Protein AF-0000000077099674 (afdb_homodimer)

Foldseek 3Di:
DVLLVVLVVLQVLLQVLQVVQLAHEDEAAALQRVLVVVVVVDDFAFEEEEDDAQQCVVSPNVVCAVPVNRYNYLYLVPDDDDVSNVVSLLSNLQGQEYEYAAQAAESSGKGKHFFQVCSRVVSVQHRHQAYEHEYEPVRYDHDVVVNVQSNQQVAQLVVLVVVVAPDPCVVVRGHPVDDDPSHGGDDIDIRRHDPHRHRYYYYYYHDDTHD/DVLLVVLVVLQVLLQVLQVVQLAHEDEAAALQRVLVVVVVVDDFAFEEEEDDAQQCVVSPNVVCAVPVNRYNYLYLVPDDDDVSNVVSLLSNLQGQEYEYAAQAAESSGKGKHFFQVCSRVVSVQHRHQAYEHEYEPVRYDHDVVVNVQSNQQVAQLVVLVVVVAPDPCVVVRGHPVDDDPSHGGDDIDIRRHHPHRHRYYYYYYHDDTHD

Solvent-accessible surface area (backbone atoms only — not comparable to full-atom values): 20691 Å² total; per-residue (Å²): 110,70,63,58,52,49,46,51,52,52,46,52,51,20,35,58,37,17,48,62,17,25,33,36,57,50,80,24,71,38,51,67,52,42,33,55,54,55,53,71,75,52,63,79,66,35,37,36,21,59,42,92,34,59,32,33,48,71,43,42,44,53,57,51,45,65,68,62,72,50,38,44,61,48,60,66,84,70,42,86,47,71,70,46,38,46,52,47,47,36,50,38,29,65,12,51,32,30,37,29,52,56,38,12,33,24,51,66,40,34,36,30,37,67,24,34,71,12,60,53,58,14,42,69,38,27,57,27,61,23,35,43,28,37,34,22,55,77,34,59,31,78,37,68,70,54,22,54,51,39,31,52,36,63,24,43,28,59,48,34,47,74,69,67,38,87,34,60,18,49,72,70,72,41,66,61,82,68,54,54,90,62,51,52,70,13,31,37,36,37,37,56,33,44,78,52,71,55,26,42,33,38,39,37,24,61,41,81,41,66,80,112,72,62,60,52,49,45,49,54,52,46,52,53,21,34,58,36,18,48,63,19,25,33,36,57,49,80,25,70,37,51,67,52,42,33,55,54,55,52,72,75,52,62,78,65,35,37,36,22,60,42,95,35,57,32,34,46,71,41,42,44,52,55,52,45,65,69,62,73,48,37,43,60,48,59,68,84,73,41,84,48,69,69,47,39,46,52,46,46,34,48,37,30,64,11,52,32,30,37,30,52,57,37,12,32,24,50,66,41,35,37,30,38,67,25,35,70,14,60,55,57,14,44,70,38,27,59,27,61,23,35,42,29,37,32,23,55,76,34,58,31,80,37,68,70,54,22,53,51,38,32,53,36,64,23,42,28,58,49,32,48,75,71,67,37,88,33,62,17,48,73,71,72,44,67,62,83,69,52,53,91,63,50,51,70,13,32,36,36,37,38,56,33,45,80,52,70,55,26,42,32,36,38,36,23,60,41,81,41,65,80

Secondary structure (DSSP, 8-state):
-HHHHHHHHHHHHHHHHHHTTT-EEEEESSHHHHHHHHHHTS-TT-EEEE---HHHHHTTHHHHHHHSSSSEEE-GGG--SHHHHHHHHHHHHT-SEEEE--SEEETT--EEEEESSSHHHHHHHSSSSEEEEEEEGGGEESSHHHHHHHIIIIIHHHHHHHTT---HHHHHSS-----STT----EEEEE---SSTTSEEEEEESS----/-HHHHHHHHHHHHHHHHHHTTT-EEEEESSHHHHHHHHHHTS-TT-EEEE---HHHHHTTHHHHHHHSSSSEEE-GGG--SHHHHHHHHHHHHT-SEEEE--SEEETT--EEEEESSSHHHHHHHSSSSEEEEEEEGGGEESSHHHHHHHIIIIIHHHHHHHTT---HHHHHSS-----STT----EEEEE---SSTTSEEEEEESS----

Organism: Anaerostipes caccae (strain DSM 14662 / CCUG 47493 / JCM 13470 / NCIMB 13811 / L1-92) (NCBI:txid411490)

InterPro domains:
  IPR003741 LUD domain [PF02589] (14-205)
  IPR009501 Uncharacterised conserved protein UCP020269 [PIRSF020269] (4-211)

Nearest PDB structures (foldseek):
  7f67-assembly1_C  TM=6.786E-01  e=6.060E-04  Homo sapiens
  7f67-assembly1_D  TM=6.691E-01  e=1.055E-03  Homo sapiens
  7l7g-assembly1_G  TM=6.346E-01  e=5.569E-03  Homo sapiens
  6o9z-assembly1_H  TM=5.605E-01  e=2.078E-03  Homo sapiens
  6jly-assembly1_B  TM=5.211E-01  e=2.500E-03  Schizosaccharomyces pombe 972h-

Structure (mmCIF, N/CA/C/O backbone):
data_AF-0000000077099674-model_v1
#
loop_
_entity.id
_entity.type
_entity.pdbx_description
1 polymer 'LUD domain-containing protein'
#
loop_
_atom_site.group_PDB
_atom_site.id
_atom_site.type_symbol
_atom_site.label_atom_id
_atom_site.label_alt_id
_atom_site.label_comp_id
_atom_site.label_asym_id
_atom_site.label_entity_id
_atom_site.label_seq_id
_atom_site.pdbx_PDB_ins_code
_atom_site.Cartn_x
_atom_site.Cartn_y
_atom_site.Cartn_z
_atom_site.occupancy
_atom_site.B_iso_or_equiv
_atom_site.auth_seq_id
_atom_site.auth_comp_id
_atom_site.auth_asym_id
_atom_site.auth_atom_id
_atom_site.pdbx_PDB_model_num
ATOM 1 N N . MET A 1 1 ? 2.629 -38.156 -1.303 1 70.75 1 MET A N 1
ATOM 2 C CA . MET A 1 1 ? 1.235 -38.562 -1.424 1 70.75 1 MET A CA 1
ATOM 3 C C . MET A 1 1 ? 0.354 -37.812 -0.429 1 70.75 1 MET A C 1
ATOM 5 O O . MET A 1 1 ? -0.559 -37.094 -0.826 1 70.75 1 MET A O 1
ATOM 9 N N . SER A 1 2 ? 0.503 -37.906 0.86 1 80.12 2 SER A N 1
ATOM 10 C CA . SER A 1 2 ? -0.339 -37.344 1.913 1 80.12 2 SER A CA 1
ATOM 11 C C . SER A 1 2 ? -0.242 -35.844 1.948 1 80.12 2 SER A C 1
ATOM 13 O O . SER A 1 2 ? -1.258 -35.156 2.049 1 80.12 2 SER A O 1
ATOM 15 N N . MET A 1 3 ? 0.921 -35.344 1.654 1 84.12 3 MET A N 1
ATOM 16 C CA . MET A 1 3 ? 1.107 -33.875 1.71 1 84.12 3 MET A CA 1
ATOM 17 C C . MET A 1 3 ? 0.485 -33.219 0.493 1 84.12 3 MET A C 1
ATOM 19 O O . MET A 1 3 ? -0.065 -32.125 0.601 1 84.12 3 MET A O 1
ATOM 23 N N . GLU A 1 4 ? 0.602 -33.875 -0.613 1 86.06 4 GLU A N 1
ATOM 24 C CA . GLU A 1 4 ? -0.004 -33.344 -1.83 1 86.06 4 GLU A CA 1
ATOM 25 C C . GLU A 1 4 ? -1.517 -33.219 -1.68 1 86.06 4 GLU A C 1
ATOM 27 O O . GLU A 1 4 ? -2.096 -32.188 -2.074 1 86.06 4 GLU A O 1
ATOM 32 N N . LYS A 1 5 ? -2.102 -34.25 -1.142 1 90.38 5 LYS A N 1
ATOM 33 C CA . LYS A 1 5 ? -3.545 -34.25 -0.915 1 90.38 5 LYS A CA 1
ATOM 34 C C . LYS A 1 5 ? -3.918 -33.156 0.112 1 90.38 5 LYS A C 1
ATOM 36 O O . LYS A 1 5 ? -4.934 -32.5 -0.035 1 90.38 5 LYS A O 1
ATOM 41 N N . ALA A 1 6 ? -3.148 -33.031 1.132 1 93.19 6 ALA A N 1
ATOM 42 C CA . ALA A 1 6 ? -3.379 -32.031 2.148 1 93.19 6 ALA A CA 1
ATOM 43 C C . ALA A 1 6 ? -3.312 -30.625 1.543 1 93.19 6 ALA A C 1
ATOM 45 O O . ALA A 1 6 ? -4.152 -29.766 1.841 1 93.19 6 ALA A O 1
ATOM 46 N N . ASN A 1 7 ? -2.342 -30.422 0.725 1 94.75 7 ASN A N 1
ATOM 47 C CA . ASN A 1 7 ? -2.219 -29.125 0.047 1 94.75 7 ASN A CA 1
ATOM 48 C C . ASN A 1 7 ? -3.436 -28.844 -0.825 1 94.75 7 ASN A C 1
ATOM 50 O O . ASN A 1 7 ? -3.934 -27.719 -0.844 1 94.75 7 ASN A O 1
ATOM 54 N N . GLN A 1 8 ? -3.857 -29.828 -1.48 1 95.81 8 GLN A N 1
ATOM 55 C CA . GLN A 1 8 ? -5.004 -29.656 -2.367 1 95.81 8 GLN A CA 1
ATOM 56 C C . GLN A 1 8 ? -6.25 -29.266 -1.583 1 95.81 8 GLN A C 1
ATOM 58 O O . GLN A 1 8 ? -7 -28.375 -2.002 1 95.81 8 GLN A O 1
ATOM 63 N N . VAL A 1 9 ? -6.484 -29.953 -0.488 1 96.88 9 VAL A N 1
ATOM 64 C CA . VAL A 1 9 ? -7.652 -29.672 0.342 1 96.88 9 VAL A CA 1
ATOM 65 C C . VAL A 1 9 ? -7.562 -28.266 0.923 1 96.88 9 VAL A C 1
ATOM 67 O O . VAL A 1 9 ? -8.531 -27.516 0.878 1 96.88 9 VAL A O 1
ATOM 70 N N . THR A 1 10 ? -6.402 -27.984 1.463 1 97.81 10 THR A N 1
ATOM 71 C CA . THR A 1 10 ? -6.18 -26.656 2.035 1 97.81 10 THR A CA 1
ATOM 72 C C . THR A 1 10 ? -6.336 -25.578 0.972 1 97.81 10 THR A C 1
ATOM 74 O O . THR A 1 10 ? -7.004 -24.562 1.202 1 97.81 10 THR A O 1
ATOM 77 N N . ALA A 1 11 ? -5.73 -25.812 -0.174 1 98.44 11 ALA A N 1
ATOM 78 C CA . ALA A 1 11 ? -5.82 -24.844 -1.269 1 98.44 11 ALA A CA 1
ATOM 79 C C . ALA A 1 11 ? -7.273 -24.625 -1.678 1 98.44 11 ALA A C 1
ATOM 81 O O . ALA A 1 11 ? -7.688 -23.484 -1.913 1 98.44 11 ALA A O 1
ATOM 82 N N . ALA A 1 12 ? -8.055 -25.625 -1.784 1 98.12 12 ALA A N 1
ATOM 83 C CA . ALA A 1 12 ? -9.453 -25.516 -2.168 1 98.12 12 ALA A CA 1
ATOM 84 C C . ALA A 1 12 ? -10.227 -24.656 -1.176 1 98.12 12 ALA A C 1
ATOM 86 O O . ALA A 1 12 ? -11.078 -23.859 -1.571 1 98.12 12 ALA A O 1
ATOM 87 N N . ALA A 1 13 ? -9.93 -24.891 0.077 1 98.12 13 ALA A N 1
ATOM 88 C CA . ALA A 1 13 ? -10.586 -24.094 1.113 1 98.12 13 ALA A CA 1
ATOM 89 C C . ALA A 1 13 ? -10.211 -22.609 0.987 1 98.12 13 ALA A C 1
ATOM 91 O O . ALA A 1 13 ? -11.07 -21.734 1.097 1 98.12 13 ALA A O 1
ATOM 92 N N . ILE A 1 14 ? -8.93 -22.344 0.753 1 98.69 14 ILE A N 1
ATOM 93 C CA . ILE A 1 14 ? -8.453 -20.969 0.613 1 98.69 14 ILE A CA 1
ATOM 94 C C . ILE A 1 14 ? -9.102 -20.328 -0.606 1 98.69 14 ILE A C 1
ATOM 96 O O . ILE A 1 14 ? -9.539 -19.172 -0.543 1 98.69 14 ILE A O 1
ATOM 100 N N . ILE A 1 15 ? -9.164 -21.016 -1.71 1 98.5 15 ILE A N 1
ATOM 101 C CA . ILE A 1 15 ? -9.711 -20.5 -2.963 1 98.5 15 ILE A CA 1
ATOM 102 C C . ILE A 1 15 ? -11.172 -20.125 -2.771 1 98.5 15 ILE A C 1
ATOM 104 O O . ILE A 1 15 ? -11.625 -19.094 -3.271 1 98.5 15 ILE A O 1
ATOM 108 N N . LYS A 1 16 ? -11.906 -20.922 -2.059 1 97.81 16 LYS A N 1
ATOM 109 C CA . LYS A 1 16 ? -13.297 -20.578 -1.74 1 97.81 16 LYS A CA 1
ATOM 110 C C . LYS A 1 16 ? -13.375 -19.266 -0.96 1 97.81 16 LYS A C 1
ATOM 112 O O . LYS A 1 16 ? -14.234 -18.422 -1.239 1 97.81 16 LYS A O 1
ATOM 117 N N . ASN A 1 17 ? -12.508 -19.125 -0.014 1 97.25 17 ASN A N 1
ATOM 118 C CA . ASN A 1 17 ? -12.484 -17.906 0.793 1 97.25 17 ASN A CA 1
ATOM 119 C C . ASN A 1 17 ? -12.039 -16.703 -0.026 1 97.25 17 ASN A C 1
ATOM 121 O O . ASN A 1 17 ? -12.469 -15.578 0.236 1 97.25 17 ASN A O 1
ATOM 125 N N . MET A 1 18 ? -11.148 -16.891 -1.064 1 97 18 MET A N 1
ATOM 126 C CA . MET A 1 18 ? -10.695 -15.836 -1.972 1 97 18 MET A CA 1
ATOM 127 C C . MET A 1 18 ? -11.867 -15.234 -2.736 1 97 18 MET A C 1
ATOM 129 O O . MET A 1 18 ? -11.898 -14.031 -2.99 1 97 18 MET A O 1
ATOM 133 N N . GLU A 1 19 ? -12.844 -16.016 -3 1 95.56 19 GLU A N 1
ATOM 134 C CA . GLU A 1 19 ? -13.969 -15.578 -3.811 1 95.56 19 GLU A CA 1
ATOM 135 C C . GLU A 1 19 ? -14.766 -14.484 -3.1 1 95.56 19 GLU A C 1
ATOM 137 O O . GLU A 1 19 ? -15.156 -13.492 -3.717 1 95.56 19 GLU A O 1
ATOM 142 N N . LYS A 1 20 ? -14.961 -14.633 -1.824 1 93.12 20 LYS A N 1
ATOM 143 C CA . LYS A 1 20 ? -15.711 -13.633 -1.076 1 93.12 20 LYS A CA 1
ATOM 144 C C . LYS A 1 20 ? -14.945 -12.312 -0.99 1 93.12 20 LYS A C 1
ATOM 146 O O . LYS A 1 20 ? -15.516 -11.281 -0.638 1 93.12 20 LYS A O 1
ATOM 151 N N . ARG A 1 21 ? -13.688 -12.336 -1.322 1 96.69 21 ARG A N 1
ATOM 152 C CA . ARG A 1 21 ? -12.805 -11.18 -1.233 1 96.69 21 ARG A CA 1
ATOM 153 C C . ARG A 1 21 ? -12.531 -10.586 -2.613 1 96.69 21 ARG A C 1
ATOM 155 O O . ARG A 1 21 ? -11.664 -9.719 -2.766 1 96.69 21 ARG A O 1
ATOM 162 N N . ASN A 1 22 ? -13.18 -11.117 -3.611 1 97.31 22 ASN A N 1
ATOM 163 C CA . ASN A 1 22 ? -13.086 -10.695 -5.004 1 97.31 22 ASN A CA 1
ATOM 164 C C . ASN A 1 22 ? -11.734 -11.047 -5.613 1 97.31 22 ASN A C 1
ATOM 166 O O . ASN A 1 22 ? -11.281 -10.398 -6.555 1 97.31 22 ASN A O 1
ATOM 170 N N . PHE A 1 23 ? -11 -12.023 -4.992 1 98.06 23 PHE A N 1
ATOM 171 C CA . PHE A 1 23 ? -9.805 -12.602 -5.594 1 98.06 23 PHE A CA 1
ATOM 172 C C . PHE A 1 23 ? -10.164 -13.805 -6.457 1 98.06 23 PHE A C 1
ATOM 174 O O . PHE A 1 23 ? -11.133 -14.516 -6.172 1 98.06 23 PHE A O 1
ATOM 181 N N . SER A 1 24 ? -9.398 -13.992 -7.504 1 98.19 24 SER A N 1
ATOM 182 C CA . SER A 1 24 ? -9.453 -15.234 -8.266 1 98.19 24 SER A CA 1
ATOM 183 C C . SER A 1 24 ? -8.312 -16.172 -7.879 1 98.19 24 SER A C 1
ATOM 185 O O . SER A 1 24 ? -7.164 -15.742 -7.773 1 98.19 24 SER A O 1
ATOM 187 N N . GLY A 1 25 ? -8.648 -17.391 -7.566 1 98.44 25 GLY A N 1
ATOM 188 C CA . GLY A 1 25 ? -7.629 -18.344 -7.133 1 98.44 25 GLY A CA 1
ATOM 189 C C . GLY A 1 25 ? -7.656 -19.641 -7.91 1 98.44 25 GLY A C 1
ATOM 190 O O . GLY A 1 25 ? -8.727 -20.109 -8.297 1 98.44 25 GLY A O 1
ATOM 191 N N . VAL A 1 26 ? -6.527 -20.219 -8.094 1 98.75 26 VAL A N 1
ATOM 192 C CA . VAL A 1 26 ? -6.383 -21.562 -8.656 1 98.75 26 VAL A CA 1
ATOM 193 C C . VAL A 1 26 ? -5.238 -22.281 -7.953 1 98.75 26 VAL A C 1
ATOM 195 O O . VAL A 1 26 ? -4.387 -21.656 -7.32 1 98.75 26 VAL A O 1
ATOM 198 N N . TYR A 1 27 ? -5.348 -23.625 -7.992 1 98.75 27 TYR A N 1
ATOM 199 C CA . TYR A 1 27 ? -4.273 -24.469 -7.457 1 98.75 27 TYR A CA 1
ATOM 200 C C . TYR A 1 27 ? -3.561 -25.219 -8.57 1 98.75 27 TYR A C 1
ATOM 202 O O . TYR A 1 27 ? -4.203 -25.781 -9.453 1 98.75 27 TYR A O 1
ATOM 210 N N . CYS A 1 28 ? -2.211 -25.078 -8.594 1 98.75 28 CYS A N 1
ATOM 211 C CA . CYS A 1 28 ? -1.346 -25.875 -9.453 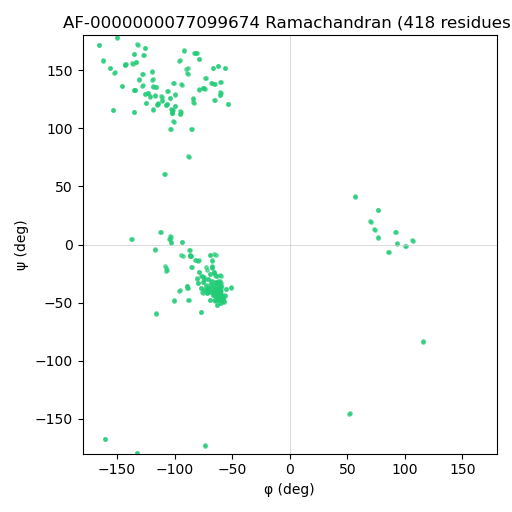1 98.75 28 CYS A CA 1
ATOM 212 C C . CYS A 1 28 ? -0.418 -26.75 -8.625 1 98.75 28 CYS A C 1
ATOM 214 O O . CYS A 1 28 ? 0.262 -26.266 -7.723 1 98.75 28 CYS A O 1
ATOM 216 N N . ALA A 1 29 ? -0.29 -27.969 -9 1 97.94 29 ALA A N 1
ATOM 217 C CA . ALA A 1 29 ? 0.506 -28.891 -8.203 1 97.94 29 ALA A CA 1
ATOM 218 C C . ALA A 1 29 ? 1.999 -28.641 -8.391 1 97.94 29 ALA A C 1
ATOM 220 O O . ALA A 1 29 ? 2.791 -28.844 -7.469 1 97.94 29 ALA A O 1
ATOM 221 N N . THR A 1 30 ? 2.42 -28.188 -9.617 1 98 30 THR A N 1
ATOM 222 C CA . THR A 1 30 ? 3.838 -28.047 -9.922 1 98 30 THR A CA 1
ATOM 223 C C . THR A 1 30 ? 4.141 -26.641 -10.43 1 98 30 THR A C 1
ATOM 225 O O . THR A 1 30 ? 3.24 -25.922 -10.867 1 98 30 THR A O 1
ATOM 228 N N . LYS A 1 31 ? 5.434 -26.328 -10.391 1 98.19 31 LYS A N 1
ATOM 229 C CA . LYS A 1 31 ? 5.879 -25.031 -10.898 1 98.19 31 LYS A CA 1
ATOM 230 C C . LYS A 1 31 ? 5.598 -24.891 -12.391 1 98.19 31 LYS A C 1
ATOM 232 O O . LYS A 1 31 ? 5.301 -23.797 -12.875 1 98.19 31 LYS A O 1
ATOM 237 N N . GLU A 1 32 ? 5.715 -26 -13.156 1 98.62 32 GLU A N 1
ATOM 238 C CA . GLU A 1 32 ? 5.453 -25.984 -14.586 1 98.62 32 GLU A CA 1
ATOM 239 C C . GLU A 1 32 ? 3.99 -25.641 -14.875 1 98.62 32 GLU A C 1
ATOM 241 O O . GLU A 1 32 ? 3.693 -24.844 -15.766 1 98.62 32 GLU A O 1
ATOM 246 N N . GLU A 1 33 ? 3.113 -26.266 -14.102 1 98.75 33 GLU A N 1
ATOM 247 C CA . GLU A 1 33 ? 1.692 -25.953 -14.242 1 98.75 33 GLU A CA 1
ATOM 248 C C . GLU A 1 33 ? 1.405 -24.5 -13.906 1 98.75 33 GLU A C 1
ATOM 250 O O . GLU A 1 33 ? 0.601 -23.844 -14.578 1 98.75 33 GLU A O 1
ATOM 255 N N . ALA A 1 34 ? 2.039 -24.016 -12.875 1 98.88 34 ALA A N 1
ATOM 256 C CA . ALA A 1 34 ? 1.859 -22.641 -12.445 1 98.88 34 ALA A CA 1
ATOM 257 C C . ALA A 1 34 ? 2.316 -21.656 -13.531 1 98.88 34 ALA A C 1
ATOM 259 O O . ALA A 1 34 ? 1.646 -20.656 -13.797 1 98.88 34 ALA A O 1
ATOM 260 N N . LEU A 1 35 ? 3.494 -21.953 -14.133 1 98.88 35 LEU A N 1
ATOM 261 C CA . LEU A 1 35 ? 4.004 -21.109 -15.211 1 98.88 35 LEU A CA 1
ATOM 262 C C . LEU A 1 35 ? 3.006 -21.047 -16.359 1 98.88 35 LEU A C 1
ATOM 264 O O . LEU A 1 35 ? 2.686 -19.953 -16.859 1 98.88 35 LEU A O 1
ATOM 268 N N . GLN A 1 36 ? 2.498 -22.188 -16.781 1 98.81 36 GLN A N 1
ATOM 269 C CA . GLN A 1 36 ? 1.54 -22.25 -17.891 1 98.81 36 GLN A CA 1
ATOM 270 C C . GLN A 1 36 ? 0.266 -21.469 -17.547 1 98.81 36 GLN A C 1
ATOM 272 O O . GLN A 1 36 ? -0.266 -20.734 -18.375 1 98.81 36 GLN A O 1
ATOM 277 N N . LYS A 1 37 ? -0.231 -21.688 -16.344 1 98.88 37 LYS A N 1
ATOM 278 C CA . LYS A 1 37 ? -1.444 -21 -15.914 1 98.88 37 LYS A CA 1
ATOM 279 C C . LYS A 1 37 ? -1.241 -19.484 -15.906 1 98.88 37 LYS A C 1
ATOM 281 O O . LYS A 1 37 ? -2.086 -18.734 -16.406 1 98.88 37 LYS A O 1
ATOM 286 N N . ALA A 1 38 ? -0.14 -19.031 -15.328 1 98.88 38 ALA A N 1
ATOM 287 C CA . ALA A 1 38 ? 0.158 -17.594 -15.289 1 98.88 38 ALA A CA 1
ATOM 288 C C . ALA A 1 38 ? 0.188 -17 -16.688 1 98.88 38 ALA A C 1
ATOM 290 O O . ALA A 1 38 ? -0.422 -15.961 -16.938 1 98.88 38 ALA A O 1
ATOM 291 N N . LEU A 1 39 ? 0.903 -17.641 -17.578 1 98.81 39 LEU A N 1
ATOM 292 C CA . LEU A 1 39 ? 1.028 -17.141 -18.953 1 98.81 39 LEU A CA 1
ATOM 293 C C . LEU A 1 39 ? -0.331 -17.109 -19.641 1 98.81 39 LEU A C 1
ATOM 295 O O . LEU A 1 39 ? -0.584 -16.234 -20.469 1 98.81 39 LEU A O 1
ATOM 299 N N . SER A 1 40 ? -1.213 -18.031 -19.281 1 98.81 40 SER A N 1
ATOM 300 C CA . SER A 1 40 ? -2.543 -18.062 -19.891 1 98.81 40 SER A CA 1
ATOM 301 C C . SER A 1 40 ? -3.35 -16.812 -19.516 1 98.81 40 SER A C 1
ATOM 303 O O . SER A 1 40 ? -4.324 -16.484 -20.188 1 98.81 40 SER A O 1
ATOM 305 N N . TYR A 1 41 ? -3.041 -16.141 -18.391 1 98.75 41 TYR A N 1
ATOM 306 C CA . TYR A 1 41 ? -3.748 -14.945 -17.938 1 98.75 41 TYR A CA 1
ATOM 307 C C . TYR A 1 41 ? -3.238 -13.695 -18.656 1 98.75 41 TYR A C 1
ATOM 309 O O . TYR A 1 41 ? -3.832 -12.625 -18.531 1 98.75 41 TYR A O 1
ATOM 317 N N . ILE A 1 42 ? -2.111 -13.805 -19.344 1 98.81 42 ILE A N 1
ATOM 318 C CA . ILE A 1 42 ? -1.444 -12.633 -19.891 1 98.81 42 ILE A CA 1
ATOM 319 C C . ILE A 1 42 ? -1.645 -12.586 -21.406 1 98.81 42 ILE A C 1
ATOM 321 O O . ILE A 1 42 ? -1.192 -13.477 -22.125 1 98.81 42 ILE A O 1
ATOM 325 N N . GLU A 1 43 ? -2.223 -11.547 -21.844 1 98.44 43 GLU A N 1
ATOM 326 C CA . GLU A 1 43 ? -2.465 -11.383 -23.281 1 98.44 43 GLU A CA 1
ATOM 327 C C . GLU A 1 43 ? -1.174 -11.047 -24.016 1 98.44 43 GLU A C 1
ATOM 329 O O . GLU A 1 43 ? -0.407 -10.188 -23.594 1 98.44 43 GLU A O 1
ATOM 334 N N . LYS A 1 44 ? -0.96 -11.719 -25.125 1 97.94 44 LYS A N 1
ATOM 335 C CA . LYS A 1 44 ? 0.206 -11.398 -25.953 1 97.94 44 LYS A CA 1
ATOM 336 C C . LYS A 1 44 ? 0.155 -9.953 -26.438 1 97.94 44 LYS A C 1
ATOM 338 O O . LYS A 1 44 ? -0.917 -9.438 -26.766 1 97.94 44 LYS A O 1
ATOM 343 N N . GLY A 1 45 ? 1.295 -9.281 -26.438 1 98.12 45 GLY A N 1
ATOM 344 C CA . GLY A 1 45 ? 1.402 -7.906 -26.891 1 98.12 45 GLY A CA 1
ATOM 345 C C . GLY A 1 45 ? 1.095 -6.895 -25.797 1 98.12 45 GLY A C 1
ATOM 346 O O . GLY A 1 45 ? 1.304 -5.695 -25.969 1 98.12 45 GLY A O 1
ATOM 347 N N . SER A 1 46 ? 0.649 -7.414 -24.672 1 98.56 46 SER A N 1
ATOM 348 C CA . SER A 1 46 ? 0.252 -6.516 -23.594 1 98.56 46 SER A CA 1
ATOM 349 C C . SER A 1 46 ? 1.464 -6.023 -22.812 1 98.56 46 SER A C 1
ATOM 351 O O . SER A 1 46 ? 2.568 -6.543 -22.969 1 98.56 46 SER A O 1
ATOM 353 N N . VAL A 1 47 ? 1.236 -4.988 -22.047 1 98.75 47 VAL A N 1
ATOM 354 C CA . VAL A 1 47 ? 2.266 -4.414 -21.188 1 98.75 47 VAL A CA 1
ATOM 355 C C . VAL A 1 47 ? 2.33 -5.188 -19.875 1 98.75 47 VAL A C 1
ATOM 357 O O . VAL A 1 47 ? 1.32 -5.332 -19.188 1 98.75 47 VAL A O 1
ATOM 360 N N . VAL A 1 48 ? 3.533 -5.742 -19.562 1 98.88 48 VAL A N 1
ATOM 361 C CA . VAL A 1 48 ? 3.715 -6.551 -18.359 1 98.88 48 VAL A CA 1
ATOM 362 C C . VAL A 1 48 ? 4.871 -6 -17.531 1 98.88 48 VAL A C 1
ATOM 364 O O . VAL A 1 48 ? 5.93 -5.668 -18.078 1 98.88 48 VAL A O 1
ATOM 367 N N . SER A 1 49 ? 4.703 -5.77 -16.281 1 98.81 49 SER A N 1
ATOM 368 C CA . SER A 1 49 ? 5.734 -5.414 -15.312 1 98.81 49 SER A CA 1
ATOM 369 C C . SER A 1 49 ? 5.719 -6.367 -14.125 1 98.81 49 SER A C 1
ATOM 371 O O . SER A 1 49 ? 4.844 -7.23 -14.023 1 98.81 49 SER A O 1
ATOM 373 N N . TRP A 1 50 ? 6.711 -6.316 -13.297 1 98.56 50 TRP A N 1
ATOM 374 C CA . TRP A 1 50 ? 6.785 -7.223 -12.156 1 98.56 50 TRP A CA 1
ATOM 375 C C . TRP A 1 50 ? 7.578 -6.594 -11.016 1 98.56 50 TRP A C 1
ATOM 377 O O . TRP A 1 50 ? 8.406 -5.703 -11.234 1 98.56 50 TRP A O 1
ATOM 387 N N . GLY A 1 51 ? 7.172 -6.957 -9.828 1 96.31 51 GLY A N 1
ATOM 388 C CA . GLY A 1 51 ? 7.98 -6.648 -8.656 1 96.31 51 GLY A CA 1
ATOM 389 C C . GLY A 1 51 ? 8.953 -7.758 -8.297 1 96.31 51 GLY A C 1
ATOM 390 O O . GLY A 1 51 ? 8.93 -8.828 -8.898 1 96.31 51 GLY A O 1
ATOM 391 N N . GLY A 1 52 ? 9.922 -7.445 -7.387 1 92 52 GLY A N 1
ATOM 392 C CA . GLY A 1 52 ? 10.805 -8.5 -6.914 1 92 52 GLY A CA 1
ATOM 393 C C . GLY A 1 52 ? 10.062 -9.703 -6.363 1 92 52 GLY A C 1
ATOM 394 O O . GLY A 1 52 ? 9.289 -9.578 -5.414 1 92 52 GLY A O 1
ATOM 395 N N . SER A 1 53 ? 10.289 -10.852 -6.953 1 94.62 53 SER A N 1
ATOM 396 C CA . SER A 1 53 ? 9.617 -12.086 -6.547 1 94.62 53 SER A CA 1
ATOM 397 C C . SER A 1 53 ? 10.469 -13.305 -6.879 1 94.62 53 SER A C 1
ATOM 399 O O . SER A 1 53 ? 10.633 -13.656 -8.047 1 94.62 53 SER A O 1
ATOM 401 N N . MET A 1 54 ? 10.836 -13.93 -5.816 1 96.06 54 MET A N 1
ATOM 402 C CA . MET A 1 54 ? 11.578 -15.172 -5.988 1 96.06 54 MET A CA 1
ATOM 403 C C . MET A 1 54 ? 10.672 -16.281 -6.523 1 96.06 54 MET A C 1
ATOM 405 O O . MET A 1 54 ? 11.094 -17.078 -7.359 1 96.06 54 MET A O 1
ATOM 409 N N . SER A 1 55 ? 9.445 -16.359 -6.078 1 98.19 55 SER A N 1
ATOM 410 C CA . SER A 1 55 ? 8.5 -17.375 -6.535 1 98.19 55 SER A CA 1
ATOM 411 C C . SER A 1 55 ? 8.266 -17.266 -8.039 1 98.19 55 SER A C 1
ATOM 413 O O . SER A 1 55 ? 8.344 -18.281 -8.75 1 98.19 55 SER A O 1
ATOM 415 N N . ALA A 1 56 ? 7.961 -16.047 -8.539 1 98.38 56 ALA A N 1
ATOM 416 C CA . ALA A 1 56 ? 7.719 -15.836 -9.961 1 98.38 56 ALA A CA 1
ATOM 417 C C . ALA A 1 56 ? 8.961 -16.156 -10.789 1 98.38 56 ALA A C 1
ATOM 419 O O . ALA A 1 56 ? 8.859 -16.703 -11.891 1 98.38 56 ALA A O 1
ATOM 420 N N . ALA A 1 57 ? 10.125 -15.758 -10.219 1 97.88 57 ALA A N 1
ATOM 421 C CA . ALA A 1 57 ? 11.375 -16.078 -10.898 1 97.88 57 ALA A CA 1
ATOM 422 C C . ALA A 1 57 ? 11.602 -17.578 -10.961 1 97.88 57 ALA A C 1
ATOM 424 O O . ALA A 1 57 ? 12.008 -18.109 -12 1 97.88 57 ALA A O 1
ATOM 425 N N . GLU A 1 58 ? 11.352 -18.25 -9.891 1 98.38 58 GLU A N 1
ATOM 426 C CA . GLU A 1 58 ? 11.641 -19.672 -9.758 1 98.38 58 GLU A CA 1
ATOM 427 C C . GLU A 1 58 ? 10.805 -20.5 -10.727 1 98.38 58 GLU A C 1
ATOM 429 O O . GLU A 1 58 ? 11.266 -21.531 -11.219 1 98.38 58 GLU A O 1
ATOM 434 N N . ILE A 1 59 ? 9.648 -20.094 -11.016 1 98.69 59 ILE A N 1
ATOM 435 C CA . ILE A 1 59 ? 8.836 -20.891 -11.922 1 98.69 59 ILE A CA 1
ATOM 436 C C . ILE A 1 59 ? 9.133 -20.5 -13.367 1 98.69 59 ILE A C 1
ATOM 438 O O . ILE A 1 59 ? 8.578 -21.094 -14.305 1 98.69 59 ILE A O 1
ATOM 442 N N . GLY A 1 60 ? 9.977 -19.453 -13.562 1 98.56 60 GLY A N 1
ATOM 443 C CA . GLY A 1 60 ? 10.398 -19.047 -14.898 1 98.56 60 GLY A CA 1
ATOM 444 C C . GLY A 1 60 ? 9.5 -18 -15.523 1 98.56 60 GLY A C 1
ATOM 445 O O . GLY A 1 60 ? 9.617 -17.703 -16.719 1 98.56 60 GLY A O 1
ATOM 446 N N . LEU A 1 61 ? 8.609 -17.422 -14.773 1 98.75 61 LEU A N 1
ATOM 447 C CA . LEU A 1 61 ? 7.609 -16.516 -15.328 1 98.75 61 LEU A CA 1
ATOM 448 C C . LEU A 1 61 ? 8.25 -15.188 -15.742 1 98.75 61 LEU A C 1
ATOM 450 O O . LEU A 1 61 ? 7.938 -14.656 -16.812 1 98.75 61 LEU A O 1
ATOM 454 N N . ILE A 1 62 ? 9.156 -14.672 -14.922 1 98.31 62 ILE A N 1
ATOM 455 C CA . ILE A 1 62 ? 9.805 -13.398 -15.227 1 98.31 62 ILE A CA 1
ATOM 456 C C . ILE A 1 62 ? 10.625 -13.531 -16.516 1 98.31 62 ILE A C 1
ATOM 458 O O . ILE A 1 62 ? 10.539 -12.672 -17.391 1 98.31 62 ILE A O 1
ATOM 462 N N . ASP A 1 63 ? 11.344 -14.578 -16.625 1 97.94 63 ASP A N 1
ATOM 463 C CA . ASP A 1 63 ? 12.148 -14.828 -17.812 1 97.94 63 ASP A CA 1
ATOM 464 C C . ASP A 1 63 ? 11.266 -14.953 -19.047 1 97.94 63 ASP A C 1
ATOM 466 O O . ASP A 1 63 ? 11.602 -14.422 -20.109 1 97.94 63 ASP A O 1
ATOM 470 N N . ALA A 1 64 ? 10.188 -15.648 -18.906 1 98.12 64 ALA A N 1
ATOM 471 C CA . ALA A 1 64 ? 9.273 -15.852 -20.031 1 98.12 64 ALA A CA 1
ATOM 472 C C . ALA A 1 64 ? 8.727 -14.516 -20.531 1 98.12 64 ALA A C 1
ATOM 474 O O . ALA A 1 64 ? 8.594 -14.312 -21.75 1 98.12 64 ALA A O 1
ATOM 475 N N . VAL A 1 65 ? 8.414 -13.594 -19.625 1 97.88 65 VAL A N 1
ATOM 476 C CA . VAL A 1 65 ? 7.832 -12.305 -20 1 97.88 65 VAL A CA 1
ATOM 477 C C . VAL A 1 65 ? 8.914 -11.391 -20.578 1 97.88 65 VAL A C 1
ATOM 479 O O . VAL A 1 65 ? 8.68 -10.711 -21.578 1 97.88 65 VAL A O 1
ATOM 482 N N . LYS A 1 66 ? 10.023 -11.461 -19.953 1 96.06 66 LYS A N 1
ATOM 483 C CA . LYS A 1 66 ? 11.109 -10.555 -20.312 1 96.06 66 LYS A CA 1
ATOM 484 C C . LYS A 1 66 ? 11.742 -10.938 -21.641 1 96.06 66 LYS A C 1
ATOM 486 O O . LYS A 1 66 ? 12.094 -10.07 -22.438 1 96.06 66 LYS A O 1
ATOM 491 N N . ASN A 1 67 ? 11.844 -12.242 -21.969 1 95.94 67 ASN A N 1
ATOM 492 C CA . ASN A 1 67 ? 12.758 -12.672 -23.016 1 95.94 67 ASN A CA 1
ATOM 493 C C . ASN A 1 67 ? 12 -13.305 -24.188 1 95.94 67 ASN A C 1
ATOM 495 O O . ASN A 1 67 ? 12.586 -13.594 -25.234 1 95.94 67 ASN A O 1
ATOM 499 N N . SER A 1 68 ? 10.711 -13.469 -24.109 1 94.5 68 SER A N 1
ATOM 500 C CA . SER A 1 68 ? 9.977 -14.164 -25.156 1 94.5 68 SER A CA 1
ATOM 501 C C . SER A 1 68 ? 9.734 -13.25 -26.359 1 94.5 68 SER A C 1
ATOM 503 O O . SER A 1 68 ? 9.461 -13.727 -27.469 1 94.5 68 SER A O 1
ATOM 505 N N . GLY A 1 69 ? 9.742 -11.93 -26.156 1 95.81 69 GLY A N 1
ATOM 506 C CA . GLY A 1 69 ? 9.391 -10.984 -27.203 1 95.81 69 GLY A CA 1
ATOM 507 C C . GLY A 1 69 ? 7.895 -10.891 -27.438 1 95.81 69 GLY A C 1
ATOM 508 O O . GLY A 1 69 ? 7.453 -10.195 -28.359 1 95.81 69 GLY A O 1
ATOM 509 N N . GLN A 1 70 ? 7.172 -11.547 -26.641 1 97.69 70 GLN A N 1
ATOM 510 C CA . GLN A 1 70 ? 5.73 -11.641 -26.844 1 97.69 70 GLN A CA 1
ATOM 511 C C . GLN A 1 70 ? 4.992 -10.547 -26.078 1 97.69 70 GLN A C 1
ATOM 513 O O . GLN A 1 70 ? 3.793 -10.344 -26.281 1 97.69 70 GLN A O 1
ATOM 518 N N . TYR A 1 71 ? 5.695 -9.836 -25.219 1 98.5 71 TYR A N 1
ATOM 519 C CA . TYR A 1 71 ? 5.098 -8.828 -24.359 1 98.5 71 TYR A CA 1
ATOM 520 C C . TYR A 1 71 ? 5.91 -7.543 -24.375 1 98.5 71 TYR A C 1
ATOM 522 O O . TYR A 1 71 ? 7.074 -7.539 -24.781 1 98.5 71 TYR A O 1
ATOM 530 N N . GLU A 1 72 ? 5.297 -6.457 -24.047 1 98.25 72 GLU A N 1
ATOM 531 C CA . GLU A 1 72 ? 6.016 -5.23 -23.719 1 98.25 72 GLU A CA 1
ATOM 532 C C . GLU A 1 72 ? 6.422 -5.211 -22.25 1 98.25 72 GLU A C 1
ATOM 534 O O . GLU A 1 72 ? 5.613 -4.871 -21.375 1 98.25 72 GLU A O 1
ATOM 539 N N . ALA A 1 73 ? 7.641 -5.543 -22.047 1 98.19 73 ALA A N 1
ATOM 540 C CA . ALA A 1 73 ? 8.148 -5.691 -20.688 1 98.19 73 ALA A CA 1
ATOM 541 C C . ALA A 1 73 ? 8.578 -4.348 -20.109 1 98.19 73 ALA A C 1
ATOM 543 O O . ALA A 1 73 ? 9.359 -3.621 -20.719 1 98.19 73 ALA A O 1
ATOM 544 N N . VAL A 1 74 ? 8.062 -3.982 -18.984 1 98.25 74 VAL A N 1
ATOM 545 C CA . VAL A 1 74 ? 8.492 -2.822 -18.203 1 98.25 74 VAL A CA 1
ATOM 546 C C . VAL A 1 74 ? 9.344 -3.275 -17.016 1 98.25 74 VAL A C 1
ATOM 548 O O . VAL A 1 74 ? 8.812 -3.707 -15.992 1 98.25 74 VAL A O 1
ATOM 551 N N . ASP A 1 75 ? 10.617 -3.148 -17.234 1 97.19 75 ASP A N 1
ATOM 552 C CA . ASP A 1 75 ? 11.609 -3.645 -16.281 1 97.19 75 ASP A CA 1
ATOM 553 C C . ASP A 1 75 ? 12.188 -2.504 -15.445 1 97.19 75 ASP A C 1
ATOM 555 O O . ASP A 1 75 ? 12.953 -1.682 -15.961 1 97.19 75 ASP A O 1
ATOM 559 N N . ARG A 1 76 ? 11.914 -2.512 -14.203 1 95.56 76 ARG A N 1
ATOM 560 C CA . ARG A 1 76 ? 12.359 -1.435 -13.32 1 95.56 76 ARG A CA 1
ATOM 561 C C . ARG A 1 76 ? 13.883 -1.374 -13.25 1 95.56 76 ARG A C 1
ATOM 563 O O . ARG A 1 76 ? 14.453 -0.32 -12.969 1 95.56 76 ARG A O 1
ATOM 570 N N . SER A 1 77 ? 14.508 -2.488 -13.461 1 94.19 77 SER A N 1
ATOM 571 C CA . SER A 1 77 ? 15.961 -2.555 -13.352 1 94.19 77 SER A CA 1
ATOM 572 C C . SER A 1 77 ? 16.641 -1.779 -14.477 1 94.19 77 SER A C 1
ATOM 574 O O . SER A 1 77 ? 17.844 -1.515 -14.422 1 94.19 77 SER A O 1
ATOM 576 N N . ALA A 1 78 ? 15.898 -1.338 -15.43 1 94.94 78 ALA A N 1
ATOM 577 C CA . ALA A 1 78 ? 16.438 -0.595 -16.562 1 94.94 78 ALA A CA 1
ATOM 578 C C . ALA A 1 78 ? 16.703 0.861 -16.203 1 94.94 78 ALA A C 1
ATOM 580 O O . ALA A 1 78 ? 17.375 1.586 -16.938 1 94.94 78 ALA A O 1
ATOM 581 N N . ALA A 1 79 ? 16.141 1.271 -15.055 1 96.69 79 ALA A N 1
ATOM 582 C CA . ALA A 1 79 ? 16.281 2.674 -14.672 1 96.69 79 ALA A CA 1
ATOM 583 C C . ALA A 1 79 ? 17.719 3.016 -14.328 1 96.69 79 ALA A C 1
ATOM 585 O O . ALA A 1 79 ? 18.391 2.25 -13.633 1 96.69 79 ALA A O 1
ATOM 586 N N . LYS A 1 80 ? 18.141 4.207 -14.781 1 96.94 80 LYS A N 1
ATOM 587 C CA . LYS A 1 80 ? 19.531 4.605 -14.562 1 96.94 80 LYS A CA 1
ATOM 588 C C . LYS A 1 80 ? 19.625 5.703 -13.5 1 96.94 80 LYS A C 1
ATOM 590 O O . LYS A 1 80 ? 20.719 5.992 -13 1 96.94 80 LYS A O 1
ATOM 595 N N . ASN A 1 81 ? 18.609 6.371 -13.242 1 96.12 81 ASN A N 1
ATOM 596 C CA . ASN A 1 81 ? 18.516 7.418 -12.227 1 96.12 81 ASN A CA 1
ATOM 597 C C . ASN A 1 81 ? 17.109 7.516 -11.648 1 96.12 81 ASN A C 1
ATOM 599 O O . ASN A 1 81 ? 16.203 6.801 -12.078 1 96.12 81 ASN A O 1
ATOM 603 N N . TYR A 1 82 ? 16.922 8.398 -10.719 1 95.5 82 TYR A N 1
ATOM 604 C CA . TYR A 1 82 ? 15.68 8.516 -9.969 1 95.5 82 TYR A CA 1
ATOM 605 C C . TYR A 1 82 ? 14.531 8.922 -10.883 1 95.5 82 TYR A C 1
ATOM 607 O O . TYR A 1 82 ? 13.422 8.383 -10.773 1 95.5 82 TYR A O 1
ATOM 615 N N . GLU A 1 83 ? 14.742 9.812 -11.695 1 97.06 83 GLU A N 1
ATOM 616 C CA . GLU A 1 83 ? 13.688 10.273 -12.586 1 97.06 83 GLU A CA 1
ATOM 617 C C . GLU A 1 83 ? 13.227 9.164 -13.523 1 97.06 83 GLU A C 1
ATOM 619 O O . GLU A 1 83 ? 12.031 9.008 -13.781 1 97.06 83 GLU A O 1
ATOM 624 N N . GLU A 1 84 ? 14.141 8.406 -14.055 1 97.81 84 GLU A N 1
ATOM 625 C CA . GLU A 1 84 ? 13.781 7.258 -14.883 1 97.81 84 GLU A CA 1
ATOM 626 C C . GLU A 1 84 ? 13.023 6.211 -14.07 1 97.81 84 GLU A C 1
ATOM 628 O O . GLU A 1 84 ? 12.094 5.578 -14.578 1 97.81 84 GLU A O 1
ATOM 633 N N . GLN A 1 85 ? 13.477 6.023 -12.859 1 97.44 85 GLN A N 1
ATOM 634 C CA . GLN A 1 85 ? 12.773 5.105 -11.969 1 97.44 85 GLN A CA 1
ATOM 635 C C . GLN A 1 85 ? 11.312 5.504 -11.805 1 97.44 85 GLN A C 1
ATOM 637 O O . GLN A 1 85 ? 10.422 4.652 -11.875 1 97.44 85 GLN A O 1
ATOM 642 N N . ARG A 1 86 ? 11.117 6.77 -11.633 1 97.81 86 ARG A N 1
ATOM 643 C CA . ARG A 1 86 ? 9.766 7.285 -11.477 1 97.81 86 ARG A CA 1
ATOM 644 C C . ARG A 1 86 ? 8.945 7.055 -12.742 1 97.81 86 ARG A C 1
ATOM 646 O O . ARG A 1 86 ? 7.793 6.617 -12.672 1 97.81 86 ARG A O 1
ATOM 653 N N . GLN A 1 87 ? 9.508 7.293 -13.836 1 98.25 87 GLN A N 1
ATOM 654 C CA . GLN A 1 87 ? 8.805 7.133 -15.109 1 98.25 87 GLN A CA 1
ATOM 655 C C . GLN A 1 87 ? 8.484 5.664 -15.375 1 98.25 87 GLN A C 1
ATOM 657 O O . GLN A 1 87 ? 7.402 5.34 -15.867 1 98.25 87 GLN A O 1
ATOM 662 N N . ILE A 1 88 ? 9.406 4.855 -15.117 1 98.5 88 ILE A N 1
ATOM 663 C CA . ILE A 1 88 ? 9.188 3.424 -15.312 1 98.5 88 ILE A CA 1
ATOM 664 C C . ILE A 1 88 ? 8.094 2.934 -14.367 1 98.5 88 ILE A C 1
ATOM 666 O O . ILE A 1 88 ? 7.266 2.104 -14.75 1 98.5 88 ILE A O 1
ATOM 670 N N . TYR A 1 89 ? 8.102 3.475 -13.164 1 98.62 89 TYR A N 1
ATOM 671 C CA . TYR A 1 89 ? 7.055 3.094 -12.234 1 98.62 89 TYR A CA 1
ATOM 672 C C . TYR A 1 89 ? 5.688 3.533 -12.742 1 98.62 89 TYR A C 1
ATOM 674 O O . TYR A 1 89 ? 4.707 2.789 -12.625 1 98.62 89 TYR A O 1
ATOM 682 N N . ALA A 1 90 ? 5.645 4.711 -13.258 1 98.75 90 ALA A N 1
ATOM 683 C CA . ALA A 1 90 ? 4.383 5.191 -13.82 1 98.75 90 ALA A CA 1
ATOM 684 C C . ALA A 1 90 ? 3.906 4.277 -14.953 1 98.75 90 ALA A C 1
ATOM 686 O O . ALA A 1 90 ? 2.705 4.043 -15.094 1 98.75 90 ALA A O 1
ATOM 687 N N . LYS A 1 91 ? 4.801 3.783 -15.68 1 98.56 91 LYS A N 1
ATOM 688 C CA . LYS A 1 91 ? 4.445 2.816 -16.719 1 98.56 91 LYS A CA 1
ATOM 689 C C . LYS A 1 91 ? 3.963 1.505 -16.094 1 98.56 91 LYS A C 1
ATOM 691 O O . LYS A 1 91 ? 3.027 0.884 -16.609 1 98.56 91 LYS A O 1
ATOM 696 N N . ALA A 1 92 ? 4.637 1.093 -15.047 1 98.75 92 ALA A N 1
ATOM 697 C CA . ALA A 1 92 ? 4.246 -0.138 -14.367 1 98.75 92 ALA A CA 1
ATOM 698 C C . ALA A 1 92 ? 2.826 -0.035 -13.82 1 98.75 92 ALA A C 1
ATOM 700 O O . ALA A 1 92 ? 2.057 -0.997 -13.883 1 98.75 92 ALA A O 1
ATOM 701 N N . VAL A 1 93 ? 2.469 1.126 -13.273 1 98.62 93 VAL A N 1
ATOM 702 C CA . VAL A 1 93 ? 1.138 1.318 -12.711 1 98.62 93 VAL A CA 1
ATOM 703 C C . VAL A 1 93 ? 0.088 1.242 -13.812 1 98.62 93 VAL A C 1
ATOM 705 O O . VAL A 1 93 ? -1.058 0.861 -13.562 1 98.62 93 VAL A O 1
ATOM 708 N N . LEU A 1 94 ? 0.459 1.52 -15 1 98.69 94 LEU A N 1
ATOM 709 C CA . LEU A 1 94 ? -0.453 1.492 -16.141 1 98.69 94 LEU A CA 1
ATOM 710 C C . LEU A 1 94 ? -0.406 0.14 -16.844 1 98.69 94 LEU A C 1
ATOM 712 O O . LEU A 1 94 ? -1.056 -0.052 -17.875 1 98.69 94 LEU A O 1
ATOM 716 N N . ALA A 1 95 ? 0.355 -0.801 -16.375 1 98.88 95 ALA A N 1
ATOM 717 C CA . ALA A 1 95 ? 0.53 -2.092 -17.031 1 98.88 95 ALA A CA 1
ATOM 718 C C . ALA A 1 95 ? -0.79 -2.855 -17.109 1 98.88 95 ALA A C 1
ATOM 720 O O . ALA A 1 95 ? -1.674 -2.66 -16.266 1 98.88 95 ALA A O 1
ATOM 721 N N . ASP A 1 96 ? -0.87 -3.701 -18.094 1 98.81 96 ASP A N 1
ATOM 722 C CA . ASP A 1 96 ? -1.994 -4.629 -18.172 1 98.81 96 ASP A CA 1
ATOM 723 C C . ASP A 1 96 ? -1.883 -5.719 -17.094 1 98.81 96 ASP A C 1
ATOM 725 O O . ASP A 1 96 ? -2.891 -6.137 -16.531 1 98.81 96 ASP A O 1
ATOM 729 N N . THR A 1 97 ? -0.661 -6.129 -16.906 1 98.94 97 THR A N 1
ATOM 730 C CA . THR A 1 97 ? -0.41 -7.168 -15.914 1 98.94 97 THR A CA 1
ATOM 731 C C . THR A 1 97 ? 0.802 -6.812 -15.055 1 98.94 97 THR A C 1
ATOM 733 O O . THR A 1 97 ? 1.837 -6.395 -15.578 1 98.94 97 THR A O 1
ATOM 736 N N . TYR A 1 98 ? 0.683 -6.941 -13.82 1 98.94 98 TYR A N 1
ATOM 737 C CA . TYR A 1 98 ? 1.782 -6.844 -12.867 1 98.94 98 TYR A CA 1
ATOM 738 C C . TYR A 1 98 ? 1.983 -8.164 -12.133 1 98.94 98 TYR A C 1
ATOM 740 O O . TYR A 1 98 ? 1.03 -8.734 -11.594 1 98.94 98 TYR A O 1
ATOM 748 N N . ILE A 1 99 ? 3.221 -8.672 -12.117 1 98.94 99 ILE A N 1
ATOM 749 C CA . ILE A 1 99 ? 3.531 -9.984 -11.555 1 98.94 99 ILE A CA 1
ATOM 750 C C . ILE A 1 99 ? 4.258 -9.805 -10.219 1 98.94 99 ILE A C 1
ATOM 752 O O . ILE A 1 99 ? 5.195 -9.008 -10.117 1 98.94 99 ILE A O 1
ATOM 756 N N . MET A 1 100 ? 3.793 -10.531 -9.266 1 98.69 100 MET A N 1
ATOM 757 C CA . MET A 1 100 ? 4.477 -10.555 -7.977 1 98.69 100 MET A CA 1
ATOM 758 C C . MET A 1 100 ? 4.082 -11.789 -7.172 1 98.69 100 MET A C 1
ATOM 760 O O . MET A 1 100 ? 3.654 -12.797 -7.742 1 98.69 100 MET A O 1
ATOM 764 N N . SER A 1 101 ? 4.398 -11.844 -5.91 1 98.56 101 SER A N 1
ATOM 765 C CA . SER A 1 101 ? 3.971 -12.844 -4.938 1 98.56 101 SER A CA 1
ATOM 766 C C . SER A 1 101 ? 3.479 -12.188 -3.652 1 98.56 101 SER A C 1
ATOM 768 O O . SER A 1 101 ? 3.211 -10.984 -3.623 1 98.56 101 SER A O 1
ATOM 770 N N . THR A 1 102 ? 3.088 -12.953 -2.695 1 98.69 102 THR A N 1
ATOM 771 C CA . THR A 1 102 ? 2.822 -12.484 -1.339 1 98.69 102 THR A CA 1
ATOM 772 C C . THR A 1 102 ? 3.732 -13.188 -0.338 1 98.69 102 THR A C 1
ATOM 774 O O . THR A 1 102 ? 4.16 -14.32 -0.572 1 98.69 102 THR A O 1
ATOM 777 N N . ASN A 1 103 ? 4.07 -12.5 0.692 1 98.38 103 ASN A N 1
ATOM 778 C CA . ASN A 1 103 ? 4.953 -13.078 1.699 1 98.38 103 ASN A CA 1
ATOM 779 C C . ASN A 1 103 ? 4.219 -14.102 2.562 1 98.38 103 ASN A C 1
ATOM 781 O O . ASN A 1 103 ? 4.832 -15.031 3.09 1 98.38 103 ASN A O 1
ATOM 785 N N . ALA A 1 104 ? 2.912 -13.898 2.689 1 98.75 104 ALA A N 1
ATOM 786 C CA . ALA A 1 104 ? 2.041 -14.836 3.389 1 98.75 104 ALA A CA 1
ATOM 787 C C . ALA A 1 104 ? 0.598 -14.711 2.908 1 98.75 104 ALA A C 1
ATOM 789 O O . ALA A 1 104 ? 0.172 -13.633 2.484 1 98.75 104 ALA A O 1
ATOM 790 N N . ILE A 1 105 ? -0.113 -15.781 2.99 1 98.81 105 ILE A N 1
ATOM 791 C CA . ILE A 1 105 ? -1.55 -15.805 2.738 1 98.81 105 ILE A CA 1
ATOM 792 C C . ILE A 1 105 ? -2.252 -16.609 3.832 1 98.81 105 ILE A C 1
ATOM 794 O O . ILE A 1 105 ? -1.813 -17.703 4.188 1 98.81 105 ILE A O 1
ATOM 798 N N . THR A 1 106 ? -3.301 -16.078 4.367 1 98.75 106 THR A N 1
ATOM 799 C CA . THR A 1 106 ? -4.008 -16.781 5.434 1 98.75 106 THR A CA 1
ATOM 800 C C . THR A 1 106 ? -4.961 -17.828 4.855 1 98.75 106 THR A C 1
ATOM 802 O O . THR A 1 106 ? -5.328 -17.75 3.682 1 98.75 106 THR A O 1
ATOM 805 N N . LEU A 1 107 ? -5.402 -18.703 5.711 1 98.44 107 LEU A N 1
ATOM 806 C CA . LEU A 1 107 ? -6.43 -19.672 5.348 1 98.44 107 LEU A CA 1
ATOM 807 C C . LEU A 1 107 ? -7.715 -18.969 4.922 1 98.44 107 LEU A C 1
ATOM 809 O O . LEU A 1 107 ? -8.461 -19.484 4.09 1 98.44 107 LEU A O 1
ATOM 813 N N . GLU A 1 108 ? -7.953 -17.781 5.398 1 97.75 108 GLU A N 1
ATOM 814 C CA . GLU A 1 108 ? -9.148 -17.016 5.07 1 97.75 108 GLU A CA 1
ATOM 815 C C . GLU A 1 108 ? -8.953 -16.203 3.795 1 97.75 108 GLU A C 1
ATOM 817 O O . GLU A 1 108 ? -9.891 -15.555 3.309 1 97.75 108 GLU A O 1
ATOM 822 N N . GLY A 1 109 ? -7.746 -16.125 3.277 1 97.81 109 GLY A N 1
ATOM 823 C CA . GLY A 1 109 ? -7.52 -15.547 1.961 1 97.81 109 GLY A CA 1
ATOM 824 C C . GLY A 1 109 ? -6.875 -14.18 2.01 1 97.81 109 GLY A C 1
ATOM 825 O O . GLY A 1 109 ? -6.676 -13.539 0.973 1 97.81 109 GLY A O 1
ATOM 826 N N . GLU A 1 110 ? -6.516 -13.648 3.201 1 98.25 110 GLU A N 1
ATOM 827 C CA . GLU A 1 110 ? -5.852 -12.352 3.277 1 98.25 110 GLU A CA 1
ATOM 828 C C . GLU A 1 110 ? -4.406 -12.438 2.803 1 98.25 110 GLU A C 1
ATOM 830 O O . GLU A 1 110 ? -3.717 -13.422 3.08 1 98.25 110 GLU A O 1
ATOM 835 N N . LEU A 1 111 ? -3.961 -11.445 2.158 1 98.81 111 LEU A N 1
ATOM 836 C CA . LEU A 1 111 ? -2.574 -11.359 1.714 1 98.81 111 LEU A CA 1
ATOM 837 C C . LEU A 1 111 ? -1.765 -10.453 2.637 1 98.81 111 LEU A C 1
ATOM 839 O O . LEU A 1 111 ? -2.248 -9.398 3.062 1 98.81 111 LEU A O 1
ATOM 843 N N . ILE A 1 112 ? -0.556 -10.836 2.957 1 98.88 112 ILE A N 1
ATOM 844 C CA . ILE A 1 112 ? 0.344 -10.031 3.775 1 98.88 112 ILE A CA 1
ATOM 845 C C . ILE A 1 112 ? 1.658 -9.812 3.029 1 98.88 112 ILE A C 1
ATOM 847 O O . ILE A 1 112 ? 2.338 -10.773 2.656 1 98.88 112 ILE A O 1
ATOM 851 N N . ASN A 1 113 ? 1.979 -8.609 2.832 1 98.56 113 ASN A N 1
ATOM 852 C CA . ASN A 1 113 ? 3.193 -8.234 2.117 1 98.56 113 ASN A CA 1
ATOM 853 C C . ASN A 1 113 ? 3.994 -7.184 2.883 1 98.56 113 ASN A C 1
ATOM 855 O O . ASN A 1 113 ? 3.42 -6.285 3.498 1 98.56 113 ASN A O 1
ATOM 859 N N . ILE A 1 114 ? 5.258 -7.293 2.865 1 97.25 114 ILE A N 1
ATOM 860 C CA . ILE A 1 114 ? 6.172 -6.262 3.342 1 97.25 114 ILE A CA 1
ATOM 861 C C . ILE A 1 114 ? 7.066 -5.797 2.195 1 97.25 114 ILE A C 1
ATOM 863 O O . ILE A 1 114 ? 7.441 -6.59 1.331 1 97.25 114 ILE A O 1
ATOM 867 N N . ASP A 1 115 ? 7.352 -4.566 2.133 1 96.69 115 ASP A N 1
ATOM 868 C CA . ASP A 1 115 ? 8.086 -3.971 1.018 1 96.69 115 ASP A CA 1
ATOM 869 C C . ASP A 1 115 ? 8.984 -2.834 1.496 1 96.69 115 ASP A C 1
ATOM 871 O O . ASP A 1 115 ? 8.57 -2.004 2.309 1 96.69 115 ASP A O 1
ATOM 875 N N . GLY A 1 116 ? 10.188 -2.805 1.002 1 95.56 116 GLY A N 1
ATOM 876 C CA . GLY A 1 116 ? 11.141 -1.771 1.381 1 95.56 116 GLY A CA 1
ATOM 877 C C . GLY A 1 116 ? 10.875 -0.442 0.697 1 95.56 116 GLY A C 1
ATOM 878 O O . GLY A 1 116 ? 10.547 0.546 1.354 1 95.56 116 GLY A O 1
ATOM 879 N N . SER A 1 117 ? 10.867 -0.426 -0.599 1 94.44 117 SER A N 1
ATOM 880 C CA . SER A 1 117 ? 10.664 0.792 -1.375 1 94.44 117 SER A CA 1
ATOM 881 C C . SER A 1 117 ? 9.188 1.154 -1.455 1 94.44 117 SER A C 1
ATOM 883 O O . SER A 1 117 ? 8.836 2.334 -1.493 1 94.44 117 SER A O 1
ATOM 885 N N . GLY A 1 118 ? 8.352 0.162 -1.476 1 97.19 118 GLY A N 1
ATOM 886 C CA . GLY A 1 118 ? 6.91 0.375 -1.53 1 97.19 118 GLY A CA 1
ATOM 887 C C . GLY A 1 118 ? 6.332 0.199 -2.922 1 97.19 118 GLY A C 1
ATOM 888 O O . GLY A 1 118 ? 5.113 0.243 -3.105 1 97.19 118 GLY A O 1
ATOM 889 N N . ASN A 1 119 ? 7.156 -0.101 -3.934 1 97.19 119 ASN A N 1
ATOM 890 C CA . ASN A 1 119 ? 6.695 -0.189 -5.316 1 97.19 119 ASN A CA 1
ATOM 891 C C . ASN A 1 119 ? 5.812 -1.413 -5.535 1 97.19 119 ASN A C 1
ATOM 893 O O . ASN A 1 119 ? 4.836 -1.354 -6.285 1 97.19 119 ASN A O 1
ATOM 897 N N . ARG A 1 120 ? 6.113 -2.562 -4.902 1 97.81 120 ARG A N 1
ATOM 898 C CA . ARG A 1 120 ? 5.32 -3.773 -5.078 1 97.81 120 ARG A CA 1
ATOM 899 C C . ARG A 1 120 ? 3.945 -3.627 -4.434 1 97.81 120 ARG A C 1
ATOM 901 O O . ARG A 1 120 ? 2.924 -3.893 -5.07 1 97.81 120 ARG A O 1
ATOM 908 N N . VAL A 1 121 ? 3.959 -3.141 -3.184 1 98.56 121 VAL A N 1
ATOM 909 C CA . VAL A 1 121 ? 2.674 -3.027 -2.502 1 98.56 121 VAL A CA 1
ATOM 910 C C . VAL A 1 121 ? 1.858 -1.895 -3.121 1 98.56 121 VAL A C 1
ATOM 912 O O . VAL A 1 121 ? 0.626 -1.945 -3.135 1 98.56 121 VAL A O 1
ATOM 915 N N . GLY A 1 122 ? 2.543 -0.874 -3.658 1 98.69 122 GLY A N 1
ATOM 916 C CA . GLY A 1 122 ? 1.83 0.155 -4.402 1 98.69 122 GLY A CA 1
ATOM 917 C C . GLY A 1 122 ? 1.048 -0.393 -5.578 1 98.69 122 GLY A C 1
ATOM 918 O O . GLY A 1 122 ? -0.149 -0.129 -5.715 1 98.69 122 GLY A O 1
ATOM 919 N N . CYS A 1 123 ? 1.672 -1.247 -6.355 1 98.81 123 CYS A N 1
ATOM 920 C CA . CYS A 1 123 ? 1.04 -1.814 -7.539 1 98.81 123 CYS A CA 1
ATOM 921 C C . CYS A 1 123 ? 0.008 -2.869 -7.156 1 98.81 123 CYS A C 1
ATOM 923 O O . CYS A 1 123 ? -1.005 -3.029 -7.84 1 98.81 123 CYS A O 1
ATOM 925 N N . LEU A 1 124 ? 0.248 -3.518 -6.062 1 98.81 124 LEU A N 1
ATOM 926 C CA . LEU A 1 124 ? -0.744 -4.461 -5.555 1 98.81 124 LEU A CA 1
ATOM 927 C C . LEU A 1 124 ? -2.023 -3.736 -5.148 1 98.81 124 LEU A C 1
ATOM 929 O O . LEU A 1 124 ? -3.125 -4.199 -5.449 1 98.81 124 LEU A O 1
ATOM 933 N N . SER A 1 125 ? -1.898 -2.609 -4.555 1 98.56 125 SER A N 1
ATOM 934 C CA . SER A 1 125 ? -3.043 -1.883 -4.016 1 98.56 125 SER A CA 1
ATOM 935 C C . SER A 1 125 ? -3.867 -1.245 -5.129 1 98.56 125 SER A C 1
ATOM 937 O O . SER A 1 125 ? -5.094 -1.187 -5.047 1 98.56 125 SER A O 1
ATOM 939 N N . TYR A 1 126 ? -3.189 -0.731 -6.129 1 98.38 126 TYR A N 1
ATOM 940 C CA . TYR A 1 126 ? -3.906 0.017 -7.156 1 98.38 126 TYR A CA 1
ATOM 941 C C . TYR A 1 126 ? -3.061 0.158 -8.414 1 98.38 126 TYR A C 1
ATOM 943 O O . TYR A 1 126 ? -1.835 0.022 -8.367 1 98.38 126 TYR A O 1
ATOM 951 N N . GLY A 1 127 ? -3.668 0.401 -9.562 1 98.19 127 GLY A N 1
ATOM 952 C CA . GLY A 1 127 ? -2.934 0.785 -10.758 1 98.19 127 GLY A CA 1
ATOM 953 C C . GLY A 1 127 ? -3.041 -0.232 -11.883 1 98.19 127 GLY A C 1
ATOM 954 O O . GLY A 1 127 ? -3.922 -0.128 -12.734 1 98.19 127 GLY A O 1
ATOM 955 N N . PRO A 1 128 ? -2.215 -1.311 -11.891 1 98.81 128 PRO A N 1
ATOM 956 C CA . PRO A 1 128 ? -2.26 -2.285 -12.984 1 98.81 128 PRO A CA 1
ATOM 957 C C . PRO A 1 128 ? -3.646 -2.893 -13.18 1 98.81 128 PRO A C 1
ATOM 959 O O . PRO A 1 128 ? -4.391 -3.064 -12.211 1 98.81 128 PRO A O 1
ATOM 962 N N . ARG A 1 129 ? -3.969 -3.295 -14.367 1 98.44 129 ARG A N 1
ATOM 963 C CA . ARG A 1 129 ? -5.285 -3.852 -14.656 1 98.44 129 ARG A CA 1
ATOM 964 C C . ARG A 1 129 ? -5.492 -5.176 -13.93 1 98.44 129 ARG A C 1
ATOM 966 O O . ARG A 1 129 ? -6.586 -5.461 -13.438 1 98.44 129 ARG A O 1
ATOM 973 N N . GLN A 1 130 ? -4.461 -5.914 -13.898 1 98.69 130 GLN A N 1
ATOM 974 C CA . GLN A 1 130 ? -4.496 -7.121 -13.078 1 98.69 130 GLN A CA 1
ATOM 975 C C . GLN A 1 130 ? -3.146 -7.379 -12.414 1 98.69 130 GLN A C 1
ATOM 977 O O . GLN A 1 130 ? -2.115 -6.902 -12.891 1 98.69 130 GLN A O 1
ATOM 982 N N . VAL A 1 131 ? -3.186 -8.07 -11.32 1 98.94 131 VAL A N 1
ATOM 983 C CA . VAL A 1 131 ? -2.012 -8.547 -10.602 1 98.94 131 VAL A CA 1
ATOM 984 C C . VAL A 1 131 ? -2.051 -10.07 -10.492 1 98.94 131 VAL A C 1
ATOM 986 O O . VAL A 1 131 ? -3.076 -10.648 -10.125 1 98.94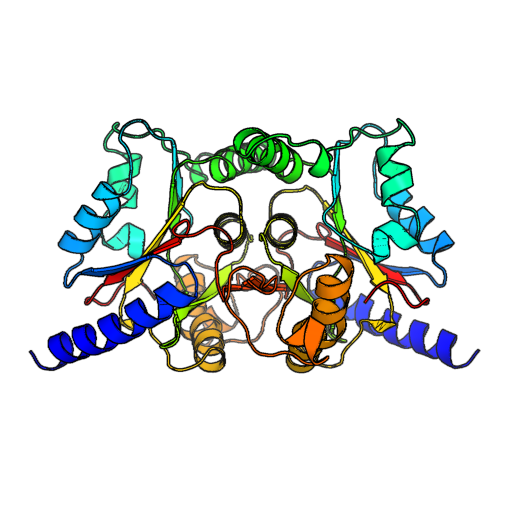 131 VAL A O 1
ATOM 989 N N . ILE A 1 132 ? -0.992 -10.711 -10.891 1 98.94 132 ILE A N 1
ATOM 990 C CA . ILE A 1 132 ? -0.87 -12.156 -10.773 1 98.94 132 ILE A CA 1
ATOM 991 C C . ILE A 1 132 ? 0.126 -12.5 -9.664 1 98.94 132 ILE A C 1
ATOM 993 O O . ILE A 1 132 ? 1.289 -12.094 -9.719 1 98.94 132 ILE A O 1
ATOM 997 N N . LEU A 1 133 ? -0.347 -13.203 -8.695 1 98.94 133 LEU A N 1
ATOM 998 C CA . LEU A 1 133 ? 0.499 -13.664 -7.598 1 98.94 133 LEU A CA 1
ATOM 999 C C . LEU A 1 133 ? 0.814 -15.148 -7.75 1 98.94 133 LEU A C 1
ATOM 1001 O O . LEU A 1 133 ? -0.094 -15.969 -7.914 1 98.94 133 LEU A O 1
ATOM 1005 N N . VAL A 1 134 ? 2.062 -15.477 -7.734 1 98.94 134 VAL A N 1
ATOM 1006 C CA . VAL A 1 134 ? 2.523 -16.859 -7.629 1 98.94 134 VAL A CA 1
ATOM 1007 C C . VAL A 1 134 ? 2.93 -17.156 -6.191 1 98.94 134 VAL A C 1
ATOM 1009 O O . VAL A 1 134 ? 3.861 -16.547 -5.66 1 98.94 134 VAL A O 1
ATOM 1012 N N . VAL A 1 135 ? 2.232 -18.156 -5.559 1 98.81 135 VAL A N 1
ATOM 1013 C CA . VAL A 1 135 ? 2.375 -18.312 -4.117 1 98.81 135 VAL A CA 1
ATOM 1014 C C . VAL A 1 135 ? 2.545 -19.797 -3.775 1 98.81 135 VAL A C 1
ATOM 1016 O O . VAL A 1 135 ? 1.613 -20.578 -3.934 1 98.81 135 VAL A O 1
ATOM 1019 N N . GLY A 1 136 ? 3.689 -20.156 -3.271 1 98.56 136 GLY A N 1
ATOM 1020 C CA . GLY A 1 136 ? 3.854 -21.516 -2.756 1 98.56 136 GLY A CA 1
ATOM 1021 C C . GLY A 1 136 ? 3.016 -21.781 -1.522 1 98.56 136 GLY A C 1
ATOM 1022 O O . GLY A 1 136 ? 2.832 -20.906 -0.682 1 98.56 136 GLY A O 1
ATOM 1023 N N . MET A 1 137 ? 2.646 -23.047 -1.349 1 98.25 137 MET A N 1
ATOM 1024 C CA . MET A 1 137 ? 1.846 -23.453 -0.195 1 98.25 137 MET A CA 1
ATOM 1025 C C . MET A 1 137 ? 2.645 -23.312 1.097 1 98.25 137 MET A C 1
ATOM 1027 O O . MET A 1 137 ? 2.07 -23.281 2.186 1 98.25 137 MET A O 1
ATOM 1031 N N . ASN A 1 138 ? 3.959 -23.234 1.027 1 97.69 138 ASN A N 1
ATOM 1032 C CA . ASN A 1 138 ? 4.812 -23.031 2.191 1 97.69 138 ASN A CA 1
ATOM 1033 C C . ASN A 1 138 ? 4.574 -21.656 2.822 1 97.69 138 ASN A C 1
ATOM 1035 O O . ASN A 1 138 ? 5.047 -21.391 3.93 1 97.69 138 ASN A O 1
ATOM 1039 N N . LYS A 1 139 ? 3.791 -20.797 2.164 1 98.25 139 LYS A N 1
ATOM 1040 C CA . LYS A 1 139 ? 3.576 -19.438 2.652 1 98.25 139 LYS A CA 1
ATOM 1041 C C . LYS A 1 139 ? 2.203 -19.297 3.307 1 98.25 139 LYS A C 1
ATOM 1043 O O . LYS A 1 139 ? 1.811 -18.203 3.711 1 98.25 139 LYS A O 1
ATOM 1048 N N . VAL A 1 140 ? 1.439 -20.344 3.383 1 98.56 140 VAL A N 1
ATOM 1049 C CA . VAL A 1 140 ? 0.107 -20.344 3.977 1 98.56 140 VAL A CA 1
ATOM 1050 C C . VAL A 1 140 ? 0.219 -20.297 5.496 1 98.56 140 VAL A C 1
ATOM 1052 O O . VAL A 1 140 ? 1.017 -21.031 6.086 1 98.56 140 VAL A O 1
ATOM 1055 N N . VAL A 1 141 ? -0.572 -19.469 6.078 1 98.56 141 VAL A N 1
ATOM 1056 C CA . VAL A 1 141 ? -0.623 -19.344 7.531 1 98.56 141 VAL A CA 1
ATOM 1057 C C . VAL A 1 141 ? -2.076 -19.359 8 1 98.56 141 VAL A C 1
ATOM 1059 O O . VAL A 1 141 ? -2.996 -19.219 7.191 1 98.56 141 VAL A O 1
ATOM 1062 N N . SER A 1 142 ? -2.281 -19.406 9.328 1 98.19 142 SER A N 1
ATOM 1063 C CA . SER A 1 142 ? -3.631 -19.547 9.867 1 98.19 142 SER A CA 1
ATOM 1064 C C . SER A 1 142 ? -4.277 -18.188 10.086 1 98.19 142 SER A C 1
ATOM 1066 O O . SER A 1 142 ? -5.492 -18.031 9.938 1 98.19 142 SER A O 1
ATOM 1068 N N . THR A 1 143 ? -3.416 -17.203 10.547 1 97.94 143 THR A N 1
ATOM 1069 C CA . THR A 1 143 ? -3.969 -15.922 10.938 1 97.94 143 THR A CA 1
ATOM 1070 C C . THR A 1 143 ? -3.129 -14.773 10.375 1 97.94 143 THR A C 1
ATOM 1072 O O . THR A 1 143 ? -1.99 -14.992 9.945 1 97.94 143 THR A O 1
ATOM 1075 N N . VAL A 1 144 ? -3.689 -13.617 10.391 1 97.69 144 VAL A N 1
ATOM 1076 C CA . VAL A 1 144 ? -2.973 -12.422 9.961 1 97.69 144 VAL A CA 1
ATOM 1077 C C . VAL A 1 144 ? -1.761 -12.195 10.859 1 97.69 144 VAL A C 1
ATOM 1079 O O . VAL A 1 144 ? -0.679 -11.852 10.383 1 97.69 144 VAL A O 1
ATOM 1082 N N . GLU A 1 145 ? -1.938 -12.414 12.148 1 96.94 145 GLU A N 1
ATOM 1083 C CA . GLU A 1 145 ? -0.836 -12.242 13.094 1 96.94 145 GLU A CA 1
ATOM 1084 C C . GLU A 1 145 ? 0.332 -13.164 12.75 1 96.94 145 GLU A C 1
ATOM 1086 O O . GLU A 1 145 ? 1.486 -12.734 12.734 1 96.94 145 GLU A O 1
ATOM 1091 N N . GLU A 1 146 ? 0.012 -14.375 12.484 1 97.88 146 GLU A N 1
ATOM 1092 C CA . GLU A 1 146 ? 1.044 -15.32 12.07 1 97.88 146 GLU A CA 1
ATOM 1093 C C . GLU A 1 146 ? 1.694 -14.883 10.758 1 97.88 146 GLU A C 1
ATOM 1095 O O . GLU A 1 146 ? 2.906 -15.031 10.586 1 97.88 146 GLU A O 1
ATOM 1100 N N . GLY A 1 147 ? 0.856 -14.406 9.859 1 98.25 147 GLY A N 1
ATOM 1101 C CA . GLY A 1 147 ? 1.372 -13.922 8.586 1 98.25 147 GLY A CA 1
ATOM 1102 C C . GLY A 1 147 ? 2.338 -12.758 8.734 1 98.25 147 GLY A C 1
ATOM 1103 O O . GLY A 1 147 ? 3.383 -12.727 8.086 1 98.25 147 GLY A O 1
ATOM 1104 N N . VAL A 1 148 ? 1.991 -11.82 9.602 1 97.06 148 VAL A N 1
ATOM 1105 C CA . VAL A 1 148 ? 2.865 -10.688 9.859 1 97.06 148 VAL A CA 1
ATOM 1106 C C . VAL A 1 148 ? 4.184 -11.172 10.453 1 97.06 148 VAL A C 1
ATOM 1108 O O . VAL A 1 148 ? 5.262 -10.727 10.039 1 97.06 148 VAL A O 1
ATOM 1111 N N . HIS A 1 149 ? 4.129 -12.094 11.336 1 95.56 149 HIS A N 1
ATOM 1112 C CA . HIS A 1 149 ? 5.332 -12.664 11.93 1 95.56 149 HIS A CA 1
ATOM 1113 C C . HIS A 1 149 ? 6.199 -13.344 10.875 1 95.56 149 HIS A C 1
ATOM 1115 O O . HIS A 1 149 ? 7.414 -13.141 10.836 1 95.56 149 HIS A O 1
ATOM 1121 N N . ARG A 1 150 ? 5.59 -14.156 10.039 1 96 150 ARG A N 1
ATOM 1122 C CA . ARG A 1 150 ? 6.316 -14.844 8.977 1 96 150 ARG A CA 1
ATOM 1123 C C . ARG A 1 150 ? 7 -13.844 8.047 1 96 150 ARG A C 1
ATOM 1125 O O . ARG A 1 150 ? 8.156 -14.047 7.656 1 96 150 ARG A O 1
ATOM 1132 N N . THR A 1 151 ? 6.254 -12.828 7.676 1 94.81 151 THR A N 1
ATOM 1133 C CA . THR A 1 151 ? 6.758 -11.82 6.742 1 94.81 151 THR A CA 1
ATOM 1134 C C . THR A 1 151 ? 8 -11.141 7.305 1 94.81 151 THR A C 1
ATOM 1136 O O . THR A 1 151 ? 8.977 -10.922 6.578 1 94.81 151 THR A O 1
ATOM 1139 N N . ARG A 1 152 ? 8.039 -10.906 8.555 1 92.31 152 ARG A N 1
ATOM 1140 C CA . ARG A 1 152 ? 9.125 -10.164 9.195 1 92.31 152 ARG A CA 1
ATOM 1141 C C . ARG A 1 152 ? 10.297 -11.078 9.523 1 92.31 152 ARG A C 1
ATOM 1143 O O . ARG A 1 152 ? 11.43 -10.617 9.688 1 92.31 152 ARG A O 1
ATOM 1150 N N . SER A 1 153 ? 10.078 -12.367 9.586 1 90.56 153 SER A N 1
ATOM 1151 C CA . SER A 1 153 ? 11.125 -13.297 9.992 1 90.56 153 SER A CA 1
ATOM 1152 C C . SER A 1 153 ? 11.484 -14.25 8.859 1 90.56 153 SER A C 1
ATOM 1154 O O . SER A 1 153 ? 12.508 -14.062 8.188 1 90.56 153 SER A O 1
ATOM 1156 N N . LYS A 1 154 ? 10.57 -14.969 8.414 1 92.75 154 LYS A N 1
ATOM 1157 C CA . LYS A 1 154 ? 10.836 -16.031 7.449 1 92.75 154 LYS A CA 1
ATOM 1158 C C . LYS A 1 154 ? 11.055 -15.461 6.051 1 92.75 154 LYS A C 1
ATOM 1160 O O . LYS A 1 154 ? 11.734 -16.078 5.227 1 92.75 154 LYS A O 1
ATOM 1165 N N . ALA A 1 155 ? 10.484 -14.336 5.773 1 94.19 155 ALA A N 1
ATOM 1166 C CA . ALA A 1 155 ? 10.594 -13.773 4.426 1 94.19 155 ALA A CA 1
ATOM 1167 C C . ALA A 1 155 ? 11.656 -12.68 4.367 1 94.19 155 ALA A C 1
ATOM 1169 O O . ALA A 1 155 ? 12.531 -12.703 3.5 1 94.19 155 ALA A O 1
ATOM 1170 N N . SER A 1 156 ? 11.641 -11.742 5.289 1 94.62 156 SER A N 1
ATOM 1171 C CA . SER A 1 156 ? 12.5 -10.57 5.223 1 94.62 156 SER A CA 1
ATOM 1172 C C . SER A 1 156 ? 13.953 -10.93 5.492 1 94.62 156 SER A C 1
ATOM 1174 O O . SER A 1 156 ? 14.859 -10.445 4.805 1 94.62 156 SER A O 1
ATOM 1176 N N . CYS A 1 157 ? 14.242 -11.812 6.441 1 93.38 157 CYS A N 1
ATOM 1177 C CA . CYS A 1 157 ? 15.609 -12.125 6.832 1 93.38 157 CYS A CA 1
ATOM 1178 C C . CYS A 1 157 ? 16.375 -12.758 5.676 1 93.38 157 CYS A C 1
ATOM 1180 O O . CYS A 1 157 ? 17.422 -12.25 5.277 1 93.38 157 CYS A O 1
ATOM 1182 N N . PRO A 1 158 ? 15.812 -13.805 5.074 1 93.94 158 PRO A N 1
ATOM 1183 C CA . PRO A 1 158 ? 16.531 -14.344 3.916 1 93.94 158 PRO A CA 1
ATOM 1184 C C . PRO A 1 158 ? 16.672 -13.328 2.783 1 93.94 158 PRO A C 1
ATOM 1186 O O . PRO A 1 158 ? 17.656 -13.352 2.039 1 93.94 158 PRO A O 1
ATOM 1189 N N . ASN A 1 159 ? 15.68 -12.469 2.619 1 94.12 159 ASN A N 1
ATOM 1190 C CA . ASN A 1 159 ? 15.734 -11.484 1.544 1 94.12 159 ASN A CA 1
ATOM 1191 C C . ASN A 1 159 ? 16.859 -10.469 1.774 1 94.12 159 ASN A C 1
ATOM 1193 O O . ASN A 1 159 ? 17.531 -10.055 0.829 1 94.12 159 ASN A O 1
ATOM 1197 N N . THR A 1 160 ? 17.062 -10.039 3.033 1 95 160 THR A N 1
ATOM 1198 C CA . THR A 1 160 ? 18.141 -9.109 3.33 1 95 160 THR A CA 1
ATOM 1199 C C . THR A 1 160 ? 19.5 -9.758 3.078 1 95 160 THR A C 1
ATOM 1201 O O . THR A 1 160 ? 20.438 -9.094 2.619 1 95 160 THR A O 1
ATOM 1204 N N . ILE A 1 161 ? 19.609 -11.039 3.354 1 94.62 161 ILE A N 1
ATOM 1205 C CA . ILE A 1 161 ? 20.828 -11.781 3.068 1 94.62 161 ILE A CA 1
ATOM 1206 C C . ILE A 1 161 ? 21.062 -11.836 1.56 1 94.62 161 ILE A C 1
ATOM 1208 O O . ILE A 1 161 ? 22.156 -11.539 1.081 1 94.62 161 ILE A O 1
ATOM 1212 N N . ARG A 1 162 ? 20.016 -12.188 0.848 1 92.5 162 ARG A N 1
ATOM 1213 C CA . ARG A 1 162 ? 20.078 -12.258 -0.608 1 92.5 162 ARG A CA 1
ATOM 1214 C C . ARG A 1 162 ? 20.547 -10.93 -1.2 1 92.5 162 ARG A C 1
ATOM 1216 O O . ARG A 1 162 ? 21.328 -10.906 -2.152 1 92.5 162 ARG A O 1
ATOM 1223 N N . LEU A 1 163 ? 20.109 -9.836 -0.625 1 93.19 163 LEU A N 1
ATOM 1224 C CA . LEU A 1 163 ? 20.391 -8.5 -1.137 1 93.19 163 LEU A CA 1
ATOM 1225 C C . LEU A 1 163 ? 21.734 -8 -0.615 1 93.19 163 LEU A C 1
ATOM 1227 O O . LEU A 1 163 ? 22.188 -6.918 -1 1 93.19 163 LEU A O 1
ATOM 1231 N N . GLY A 1 164 ? 22.312 -8.742 0.356 1 94.62 164 GLY A N 1
ATOM 1232 C CA . GLY A 1 164 ? 23.609 -8.383 0.903 1 94.62 164 GLY A CA 1
ATOM 1233 C C . GLY A 1 164 ? 23.547 -7.219 1.872 1 94.62 164 GLY A C 1
ATOM 1234 O O . GLY A 1 164 ? 24.5 -6.445 1.987 1 94.62 164 GLY A O 1
ATOM 1235 N N . LEU A 1 165 ? 22.422 -7.105 2.527 1 94.88 165 LEU A N 1
ATOM 1236 C CA . LEU A 1 165 ? 22.234 -5.992 3.451 1 94.88 165 LEU A CA 1
ATOM 1237 C C . LEU A 1 165 ? 22.609 -6.398 4.875 1 94.88 165 LEU A C 1
ATOM 1239 O O . LEU A 1 165 ? 22.297 -7.508 5.309 1 94.88 165 LEU A O 1
ATOM 1243 N N . LYS A 1 166 ? 23.344 -5.52 5.672 1 94.06 166 LYS A N 1
ATOM 1244 C CA . LYS A 1 166 ? 23.703 -5.766 7.066 1 94.06 166 LYS A CA 1
ATOM 1245 C C . LYS A 1 166 ? 22.609 -5.277 8.008 1 94.06 166 LYS A C 1
ATOM 1247 O O . LYS A 1 166 ? 22.75 -4.242 8.664 1 94.06 166 LYS A O 1
ATOM 1252 N N . THR A 1 167 ? 21.578 -6.008 8.07 1 94.88 167 THR A N 1
ATOM 1253 C CA . THR A 1 167 ? 20.516 -5.762 9.023 1 94.88 167 THR A CA 1
ATOM 1254 C C . THR A 1 167 ? 20.688 -6.613 10.273 1 94.88 167 THR A C 1
ATOM 1256 O O . THR A 1 167 ? 21.422 -7.609 10.258 1 94.88 167 THR A O 1
ATOM 1259 N N . PRO A 1 168 ? 20.078 -6.211 11.383 1 94.94 168 PRO A N 1
ATOM 1260 C CA . PRO A 1 168 ? 20.156 -7.07 12.57 1 94.94 168 PRO A CA 1
ATOM 1261 C C . PRO A 1 168 ? 19.75 -8.516 12.273 1 94.94 168 PRO A C 1
ATOM 1263 O O . PRO A 1 168 ? 20.406 -9.453 12.742 1 94.94 168 PRO A O 1
ATOM 1266 N N . CYS A 1 169 ? 18.766 -8.68 11.422 1 95 169 CYS A N 1
ATOM 1267 C CA . CYS A 1 169 ? 18.266 -10.031 11.211 1 95 169 CYS A CA 1
ATOM 1268 C C . CYS A 1 169 ? 19.156 -10.805 10.25 1 95 169 CYS A C 1
ATOM 1270 O O . CYS A 1 169 ? 19.234 -12.031 10.312 1 95 169 CYS A O 1
ATOM 1272 N N . SER A 1 170 ? 19.797 -10.039 9.328 1 94 170 SER A N 1
ATOM 1273 C CA . SER A 1 170 ? 20.734 -10.742 8.461 1 94 170 SER A CA 1
ATOM 1274 C C . SER A 1 170 ? 21.938 -11.258 9.242 1 94 170 SER A C 1
ATOM 1276 O O . SER A 1 170 ? 22.609 -12.195 8.812 1 94 170 SER A O 1
ATOM 1278 N N . ILE A 1 171 ? 22.172 -10.688 10.398 1 94.75 171 ILE A N 1
ATOM 1279 C CA . ILE A 1 171 ? 23.328 -11.023 11.227 1 94.75 171 ILE A CA 1
ATOM 1280 C C . ILE A 1 171 ? 22.922 -12.07 12.266 1 94.75 171 ILE A C 1
ATOM 1282 O O . ILE A 1 171 ? 23.656 -13.031 12.5 1 94.75 171 ILE A O 1
ATOM 1286 N N . THR A 1 172 ? 21.734 -11.977 12.836 1 94.56 172 THR A N 1
ATOM 1287 C CA . THR A 1 172 ? 21.375 -12.789 14 1 94.56 172 THR A CA 1
ATOM 1288 C C . THR A 1 172 ? 20.391 -13.883 13.617 1 94.56 172 THR A C 1
ATOM 1290 O O . THR A 1 172 ? 20.172 -14.82 14.383 1 94.56 172 THR A O 1
ATOM 1293 N N . GLY A 1 173 ? 19.703 -13.656 12.531 1 90.31 173 GLY A N 1
ATOM 1294 C CA . GLY A 1 173 ? 18.734 -14.641 12.086 1 90.31 173 GLY A CA 1
ATOM 1295 C C . GLY A 1 173 ? 17.328 -14.367 12.602 1 90.31 173 GLY A C 1
ATOM 1296 O O . GLY A 1 173 ? 16.406 -15.141 12.352 1 90.31 173 GLY A O 1
ATOM 1297 N N . HIS A 1 174 ? 17.156 -13.281 13.359 1 91.56 174 HIS A N 1
ATOM 1298 C CA . HIS A 1 174 ? 15.828 -12.914 13.836 1 91.56 174 HIS A CA 1
ATOM 1299 C C . HIS A 1 174 ? 15.586 -11.414 13.688 1 91.56 174 HIS A C 1
ATOM 1301 O O . HIS A 1 174 ? 16.531 -10.625 13.719 1 91.56 174 HIS A O 1
ATOM 1307 N N . CYS A 1 175 ? 14.32 -11.109 13.609 1 92.81 175 CYS A N 1
ATOM 1308 C CA . CYS A 1 175 ? 13.938 -9.719 13.414 1 92.81 175 CYS A CA 1
ATOM 1309 C C . CYS A 1 175 ? 14.43 -8.852 14.562 1 92.81 175 CYS A C 1
ATOM 1311 O O . CYS A 1 175 ? 14.211 -9.172 15.727 1 92.81 175 CYS A O 1
ATOM 1313 N N . GLY A 1 176 ? 15.062 -7.758 14.242 1 92 176 GLY A N 1
ATOM 1314 C CA . GLY A 1 176 ? 15.523 -6.809 15.242 1 92 176 GLY A CA 1
ATOM 1315 C C . GLY A 1 176 ? 14.656 -5.57 15.336 1 92 176 GLY A C 1
ATOM 1316 O O . GLY A 1 176 ? 15.031 -4.586 15.977 1 92 176 GLY A O 1
ATOM 1317 N N . GLU A 1 177 ? 13.555 -5.602 14.617 1 90.81 177 GLU A N 1
ATOM 1318 C CA . GLU A 1 177 ? 12.633 -4.477 14.609 1 90.81 177 GLU A CA 1
ATOM 1319 C C . GLU A 1 177 ? 13.328 -3.188 14.188 1 90.81 177 GLU A C 1
ATOM 1321 O O . GLU A 1 177 ? 13.141 -2.139 14.805 1 90.81 177 GLU A O 1
ATOM 1326 N N . CYS A 1 178 ? 14.172 -3.299 13.203 1 93.12 178 CYS A N 1
ATOM 1327 C CA . CYS A 1 178 ? 15.047 -2.207 12.805 1 93.12 178 CYS A CA 1
ATOM 1328 C C . CYS A 1 178 ? 14.297 -1.175 11.969 1 93.12 178 CYS A C 1
ATOM 1330 O O . CYS A 1 178 ? 13.258 -1.479 11.391 1 93.12 178 CYS A O 1
ATOM 1332 N N . TYR A 1 179 ? 14.805 0.082 11.867 1 88.38 179 TYR A N 1
ATOM 1333 C CA . TYR A 1 179 ? 14.242 1.178 11.086 1 88.38 179 TYR A CA 1
ATOM 1334 C C . TYR A 1 179 ? 15.336 1.929 10.328 1 88.38 179 TYR A C 1
ATOM 1336 O O . TYR A 1 179 ? 15.062 2.939 9.68 1 88.38 179 TYR A O 1
ATOM 1344 N N . GLY A 1 180 ? 16.5 1.411 10.438 1 85.25 180 GLY A N 1
ATOM 1345 C CA . GLY A 1 180 ? 17.609 2.111 9.828 1 85.25 180 GLY A CA 1
ATOM 1346 C C . GLY A 1 180 ? 17.641 2 8.312 1 85.25 180 GLY A C 1
ATOM 1347 O O . GLY A 1 180 ? 16.703 1.461 7.711 1 85.25 180 GLY A O 1
ATOM 1348 N N . ASP A 1 181 ? 18.656 2.473 7.695 1 87.62 181 ASP A N 1
ATOM 1349 C CA . ASP A 1 181 ? 18.75 2.656 6.25 1 87.62 181 ASP A CA 1
ATOM 1350 C C . ASP A 1 181 ? 18.812 1.312 5.531 1 87.62 181 ASP A C 1
ATOM 1352 O O . ASP A 1 181 ? 18.453 1.207 4.359 1 87.62 181 ASP A O 1
ATOM 1356 N N . SER A 1 182 ? 19.266 0.326 6.215 1 90.88 182 SER A N 1
ATOM 1357 C CA . SER A 1 182 ? 19.391 -0.972 5.562 1 90.88 182 SER A CA 1
ATOM 1358 C C . SER A 1 182 ? 18.078 -1.76 5.648 1 90.88 182 SER A C 1
ATOM 1360 O O . SER A 1 182 ? 17.938 -2.809 5.02 1 90.88 182 SER A O 1
ATOM 1362 N N . SER A 1 183 ? 17.109 -1.27 6.434 1 94.06 183 SER A N 1
ATOM 1363 C CA . SER A 1 183 ? 15.852 -1.983 6.625 1 94.06 183 SER A CA 1
ATOM 1364 C C . SER A 1 183 ? 15.062 -2.072 5.32 1 94.06 183 SER A C 1
ATOM 1366 O O . SER A 1 183 ? 14.969 -1.092 4.578 1 94.06 183 SER A O 1
ATOM 1368 N N . ILE A 1 184 ? 14.477 -3.26 5.07 1 94.5 184 ILE A N 1
ATOM 1369 C CA . ILE A 1 184 ? 13.641 -3.436 3.889 1 94.5 184 ILE A CA 1
ATOM 1370 C C . ILE A 1 184 ? 12.188 -3.631 4.305 1 94.5 184 ILE A C 1
ATOM 1372 O O . ILE A 1 184 ? 11.352 -4.051 3.5 1 94.5 184 ILE A O 1
ATOM 1376 N N . CYS A 1 185 ? 11.844 -3.412 5.574 1 96.56 185 CYS A N 1
ATOM 1377 C CA . CYS A 1 185 ? 10.516 -3.654 6.133 1 96.56 185 CYS A CA 1
ATOM 1378 C C . CYS A 1 185 ? 9.797 -2.342 6.422 1 96.56 185 CYS A C 1
ATOM 1380 O O . CYS A 1 185 ? 9.383 -2.092 7.555 1 96.56 185 CYS A O 1
ATOM 1382 N N . SER A 1 186 ? 9.602 -1.596 5.395 1 97.44 186 SER A N 1
ATOM 1383 C CA . SER A 1 186 ? 9.086 -0.24 5.531 1 97.44 186 SER A CA 1
ATOM 1384 C C . SER A 1 186 ? 7.559 -0.229 5.52 1 97.44 186 SER A C 1
ATOM 1386 O O . SER A 1 186 ? 6.93 0.432 6.348 1 97.44 186 SER A O 1
ATOM 1388 N N . HIS A 1 187 ? 6.973 -0.91 4.582 1 98.25 187 HIS A N 1
ATOM 1389 C CA . HIS A 1 187 ? 5.531 -0.895 4.352 1 98.25 187 HIS A CA 1
ATOM 1390 C C . HIS A 1 187 ? 4.93 -2.283 4.527 1 98.25 187 HIS A C 1
ATOM 1392 O O . HIS A 1 187 ? 5.305 -3.223 3.822 1 98.25 187 HIS A O 1
ATOM 1398 N N . LEU A 1 188 ? 4.094 -2.441 5.473 1 98.44 188 LEU A N 1
ATOM 1399 C CA . LEU A 1 188 ? 3.338 -3.674 5.676 1 98.44 188 LEU A CA 1
ATOM 1400 C C . LEU A 1 188 ? 1.907 -3.525 5.172 1 98.44 188 LEU A C 1
ATOM 1402 O O . LEU A 1 188 ? 1.146 -2.703 5.688 1 98.44 188 LEU A O 1
ATOM 1406 N N . LEU A 1 189 ? 1.563 -4.293 4.176 1 98.81 189 LEU A N 1
ATOM 1407 C CA . LEU A 1 189 ? 0.236 -4.219 3.574 1 98.81 189 LEU A CA 1
ATOM 1408 C C . LEU A 1 189 ? -0.542 -5.508 3.816 1 98.81 189 LEU A C 1
ATOM 1410 O O . LEU A 1 189 ? -0.071 -6.598 3.477 1 98.81 189 LEU A O 1
ATOM 1414 N N . ILE A 1 190 ? -1.62 -5.355 4.434 1 98.69 190 ILE A N 1
ATOM 1415 C CA . ILE A 1 190 ? -2.605 -6.43 4.516 1 98.69 190 ILE A CA 1
ATOM 1416 C C . ILE A 1 190 ? -3.74 -6.164 3.529 1 98.69 190 ILE A C 1
ATOM 1418 O O . ILE A 1 190 ? -4.461 -5.172 3.652 1 98.69 190 ILE A O 1
ATOM 1422 N N . THR A 1 191 ? -3.857 -7 2.543 1 98.69 191 THR A N 1
ATOM 1423 C CA . THR A 1 191 ? -4.957 -6.918 1.586 1 98.69 191 THR A CA 1
ATOM 1424 C C . THR A 1 191 ? -6.09 -7.855 1.984 1 98.69 191 THR A C 1
ATOM 1426 O O . THR A 1 191 ? -5.961 -9.078 1.878 1 98.69 191 THR A O 1
ATOM 1429 N N . ARG A 1 192 ? -7.164 -7.289 2.344 1 97.69 192 ARG A N 1
ATOM 1430 C CA . ARG A 1 192 ? -8.305 -8.047 2.85 1 97.69 192 ARG A CA 1
ATOM 1431 C C . ARG A 1 192 ? -9.227 -8.477 1.714 1 97.69 192 ARG A C 1
ATOM 1433 O O . ARG A 1 192 ? -9.891 -9.508 1.802 1 97.69 192 ARG A O 1
ATOM 1440 N N . ARG A 1 193 ? -9.328 -7.629 0.75 1 97.25 193 ARG A N 1
ATOM 1441 C CA . ARG A 1 193 ? -10.188 -7.809 -0.416 1 97.25 193 ARG A CA 1
ATOM 1442 C C . ARG A 1 193 ? -9.828 -6.824 -1.521 1 97.25 193 ARG A C 1
ATOM 1444 O O . ARG A 1 193 ? -8.953 -5.969 -1.338 1 97.25 193 ARG A O 1
ATOM 1451 N N . CYS A 1 194 ? -10.391 -7.004 -2.629 1 96.5 194 CYS A N 1
ATOM 1452 C CA . CYS A 1 194 ? -10.211 -6.078 -3.744 1 96.5 194 CYS A CA 1
ATOM 1453 C C . CYS A 1 194 ? -11.555 -5.535 -4.223 1 96.5 194 CYS A C 1
ATOM 1455 O O . CYS A 1 194 ? -12.508 -6.293 -4.41 1 96.5 194 CYS A O 1
ATOM 1457 N N . GLY A 1 195 ? -11.633 -4.219 -4.363 1 93.5 195 GLY A N 1
ATOM 1458 C CA . GLY A 1 195 ? -12.859 -3.615 -4.859 1 93.5 195 GLY A CA 1
ATOM 1459 C C . GLY A 1 195 ? -13.195 -4.031 -6.277 1 93.5 195 GLY A C 1
ATOM 1460 O O . GLY A 1 195 ? -14.375 -4.09 -6.648 1 93.5 195 GLY A O 1
ATOM 1461 N N . GLN A 1 196 ? -12.188 -4.25 -7.055 1 93.5 196 GLN A N 1
ATOM 1462 C CA . GLN A 1 196 ? -12.367 -4.703 -8.43 1 93.5 196 GLN A CA 1
ATOM 1463 C C . GLN A 1 196 ? -12.281 -6.223 -8.531 1 93.5 196 GLN A C 1
ATOM 1465 O O . GLN A 1 196 ? -11.203 -6.801 -8.406 1 93.5 196 GLN A O 1
ATOM 1470 N N . LYS A 1 197 ? -13.398 -6.781 -8.883 1 94.69 197 LYS A N 1
ATOM 1471 C CA . LYS A 1 197 ? -13.461 -8.242 -8.938 1 94.69 197 LYS A CA 1
ATOM 1472 C C . LYS A 1 197 ? -12.453 -8.797 -9.938 1 94.69 197 LYS A C 1
ATOM 1474 O O . LYS A 1 197 ? -12.328 -8.281 -11.047 1 94.69 197 LYS A O 1
ATOM 1479 N N . ASP A 1 198 ? -11.641 -9.742 -9.547 1 94.88 198 ASP A N 1
ATOM 1480 C CA . ASP A 1 198 ? -10.742 -10.578 -10.344 1 94.88 198 ASP A CA 1
ATOM 1481 C C . ASP A 1 198 ? -9.523 -9.781 -10.812 1 94.88 198 ASP A C 1
ATOM 1483 O O . ASP A 1 198 ? -8.805 -10.211 -11.711 1 94.88 198 ASP A O 1
ATOM 1487 N N . ARG A 1 199 ? -9.336 -8.609 -10.234 1 97.94 199 ARG A N 1
ATOM 1488 C CA . ARG A 1 199 ? -8.109 -7.871 -10.531 1 97.94 199 ARG A CA 1
ATOM 1489 C C . ARG A 1 199 ? -6.883 -8.617 -10 1 97.94 199 ARG A C 1
ATOM 1491 O O . ARG A 1 199 ? -5.828 -8.617 -10.641 1 97.94 199 ARG A O 1
ATOM 1498 N N . ILE A 1 200 ? -7.039 -9.211 -8.859 1 98.75 200 ILE A N 1
ATOM 1499 C CA . ILE A 1 200 ? -5.957 -9.969 -8.242 1 98.75 200 ILE A CA 1
ATOM 1500 C C . ILE A 1 200 ? -6.188 -11.461 -8.453 1 98.75 200 ILE A C 1
ATOM 1502 O O . ILE A 1 200 ? -7.188 -12.016 -7.992 1 98.75 200 ILE A O 1
ATOM 1506 N N . LYS A 1 201 ? -5.316 -12.055 -9.164 1 98.94 201 LYS A N 1
ATOM 1507 C CA . LYS A 1 201 ? -5.348 -13.484 -9.453 1 98.94 201 LYS A CA 1
ATOM 1508 C C . LYS A 1 201 ? -4.207 -14.211 -8.742 1 98.94 201 LYS A C 1
ATOM 1510 O O . LYS A 1 201 ? -3.037 -13.875 -8.93 1 98.94 201 LYS A O 1
ATOM 1515 N N . ILE A 1 202 ? -4.602 -15.203 -7.965 1 98.94 202 ILE A N 1
ATOM 1516 C CA . ILE A 1 202 ? -3.629 -15.875 -7.109 1 98.94 202 ILE A CA 1
ATOM 1517 C C . ILE A 1 202 ? -3.477 -17.328 -7.547 1 98.94 202 ILE A C 1
ATOM 1519 O O . ILE A 1 202 ? -4.457 -18.078 -7.594 1 98.94 202 ILE A O 1
ATOM 1523 N N . ILE A 1 203 ? -2.316 -17.703 -7.906 1 98.94 203 ILE A N 1
ATOM 1524 C CA . ILE A 1 203 ? -1.979 -19.078 -8.227 1 98.94 203 ILE A CA 1
ATOM 1525 C C . ILE A 1 203 ? -1.26 -19.719 -7.047 1 98.94 203 ILE A C 1
ATOM 1527 O O . ILE A 1 203 ? -0.098 -19.406 -6.773 1 98.94 203 ILE A O 1
ATOM 1531 N N . LEU A 1 204 ? -1.958 -20.594 -6.332 1 98.88 204 LEU A N 1
ATOM 1532 C CA . LEU A 1 204 ? -1.344 -21.406 -5.285 1 98.88 204 LEU A CA 1
ATOM 1533 C C . LEU A 1 204 ? -0.592 -22.594 -5.891 1 98.88 204 LEU A C 1
ATOM 1535 O O . LEU A 1 204 ? -1.101 -23.266 -6.793 1 98.88 204 LEU A O 1
ATOM 1539 N N . VAL A 1 205 ? 0.593 -22.75 -5.406 1 98.81 205 VAL A N 1
ATOM 1540 C CA . VAL A 1 205 ? 1.441 -23.797 -5.988 1 98.81 205 VAL A CA 1
ATOM 1541 C C . VAL A 1 205 ? 1.787 -24.828 -4.93 1 98.81 205 VAL A C 1
ATOM 1543 O O . VAL A 1 205 ? 2.197 -24.484 -3.82 1 98.81 205 VAL A O 1
ATOM 1546 N N . GLY A 1 206 ? 1.731 -26.062 -5.242 1 98.06 206 GLY A N 1
ATOM 1547 C CA . GLY A 1 206 ? 1.935 -27.156 -4.305 1 98.06 206 GLY A CA 1
ATOM 1548 C C . GLY A 1 206 ? 3.381 -27.312 -3.877 1 98.06 206 GLY A C 1
ATOM 1549 O O . GLY A 1 206 ? 3.662 -27.844 -2.797 1 98.06 206 GLY A O 1
ATOM 1550 N N . GLU A 1 207 ? 4.32 -26.812 -4.66 1 96.56 207 GLU A N 1
ATOM 1551 C CA . GLU A 1 207 ? 5.746 -26.875 -4.348 1 96.56 207 GLU A CA 1
ATOM 1552 C C . GLU A 1 207 ? 6.172 -25.672 -3.508 1 96.56 207 GLU A C 1
ATOM 1554 O O . GLU A 1 207 ? 5.543 -24.609 -3.566 1 96.56 207 GLU A O 1
ATOM 1559 N N . ASP A 1 208 ? 7.215 -25.891 -2.697 1 96.69 208 ASP A N 1
ATOM 1560 C CA . ASP A 1 208 ? 7.793 -24.766 -1.969 1 96.69 208 ASP A CA 1
ATOM 1561 C C . ASP A 1 208 ? 8.438 -23.766 -2.926 1 96.69 208 ASP A C 1
ATOM 1563 O O . ASP A 1 208 ? 9.266 -24.141 -3.758 1 96.69 208 ASP A O 1
ATOM 1567 N N . LEU A 1 209 ? 8.016 -22.562 -2.834 1 97.56 209 LEU A N 1
ATOM 1568 C CA . LEU A 1 209 ? 8.562 -21.5 -3.656 1 97.56 209 LEU A CA 1
ATOM 1569 C C . LEU A 1 209 ? 8.992 -20.312 -2.793 1 97.56 209 LEU A C 1
ATOM 1571 O O . LEU A 1 209 ? 8.273 -19.922 -1.875 1 97.56 209 LEU A O 1
ATOM 1575 N N . GLY A 1 210 ? 10.125 -19.766 -3.072 1 96.06 210 GLY A N 1
ATOM 1576 C CA . GLY A 1 210 ? 10.617 -18.578 -2.381 1 96.06 210 GLY A CA 1
ATOM 1577 C C . GLY A 1 210 ? 10.602 -18.719 -0.871 1 96.06 210 GLY A C 1
ATOM 1578 O O . GLY A 1 210 ? 11 -19.75 -0.335 1 96.06 210 GLY A O 1
ATOM 1579 N N . TYR A 1 211 ? 10.344 -17.656 -0.326 1 93.69 211 TYR A N 1
ATOM 1580 C CA . TYR A 1 211 ? 10.25 -17.547 1.127 1 93.69 211 TYR A CA 1
ATOM 1581 C C . TYR A 1 211 ? 9.414 -16.344 1.539 1 93.69 211 TYR A C 1
ATOM 1583 O O . TYR A 1 211 ? 9.219 -15.422 0.752 1 93.69 211 TYR A O 1
ATOM 1591 N N . MET B 1 1 ? -5.98 25.078 27.984 1 69.88 1 MET B N 1
ATOM 1592 C CA . MET B 1 1 ? -4.617 25.328 28.438 1 69.88 1 MET B CA 1
ATOM 1593 C C . MET B 1 1 ? -3.879 24.016 28.688 1 69.88 1 MET B C 1
ATOM 1595 O O . MET B 1 1 ? -2.834 23.766 28.078 1 69.88 1 MET B O 1
ATOM 1599 N N . SER B 1 2 ? -4.328 23.062 29.5 1 79.75 2 SER B N 1
ATOM 1600 C CA . SER B 1 2 ? -3.676 21.812 29.875 1 79.75 2 SER B CA 1
ATOM 1601 C C . SER B 1 2 ? -3.613 20.844 28.703 1 79.75 2 SER B C 1
ATOM 1603 O O . SER B 1 2 ? -2.574 20.219 28.469 1 79.75 2 SER B O 1
ATOM 1605 N N . MET B 1 3 ? -4.621 20.875 27.875 1 84 3 MET B N 1
ATOM 1606 C CA . MET B 1 3 ? -4.66 19.938 26.75 1 84 3 MET B CA 1
ATOM 1607 C C . MET B 1 3 ? -3.719 20.391 25.641 1 84 3 MET B C 1
ATOM 1609 O O . MET B 1 3 ? -3.092 19.562 24.984 1 84 3 MET B O 1
ATOM 1613 N N . GLU B 1 4 ? -3.668 21.672 25.469 1 86.06 4 GLU B N 1
ATOM 1614 C CA . GLU B 1 4 ? -2.758 22.203 24.453 1 86.06 4 GLU B CA 1
ATOM 1615 C C . GLU B 1 4 ? -1.31 21.844 24.781 1 86.06 4 GLU B C 1
ATOM 1617 O O . GLU B 1 4 ? -0.555 21.453 23.891 1 86.06 4 GLU B O 1
ATOM 1622 N N . LYS B 1 5 ? -0.958 22.047 26.031 1 90.19 5 LYS B N 1
ATOM 1623 C CA . LYS B 1 5 ? 0.394 21.703 26.469 1 90.19 5 LYS B CA 1
ATOM 1624 C C . LYS B 1 5 ? 0.643 20.203 26.344 1 90.19 5 LYS B C 1
ATOM 1626 O O . LYS B 1 5 ? 1.732 19.766 25.953 1 90.19 5 LYS B O 1
ATOM 1631 N N . ALA B 1 6 ? -0.314 19.406 26.688 1 93.06 6 ALA B N 1
ATOM 1632 C CA . ALA B 1 6 ? -0.206 17.953 26.562 1 93.06 6 ALA B CA 1
ATOM 1633 C C . ALA B 1 6 ? 0.008 17.547 25.109 1 93.06 6 ALA B C 1
ATOM 1635 O O . ALA B 1 6 ? 0.846 16.688 24.812 1 93.06 6 ALA B O 1
ATOM 1636 N N . ASN B 1 7 ? -0.737 18.156 24.234 1 94.62 7 ASN B N 1
ATOM 1637 C CA . ASN B 1 7 ? -0.573 17.875 22.812 1 94.62 7 ASN B CA 1
ATOM 1638 C C . ASN B 1 7 ? 0.831 18.234 22.328 1 94.62 7 ASN B C 1
ATOM 1640 O O . ASN B 1 7 ? 1.436 17.484 21.562 1 94.62 7 ASN B O 1
ATOM 1644 N N . GLN B 1 8 ? 1.282 19.312 22.797 1 95.81 8 GLN B N 1
ATOM 1645 C CA . GLN B 1 8 ? 2.605 19.766 22.391 1 95.81 8 GLN B CA 1
ATOM 1646 C C . GLN B 1 8 ? 3.688 18.781 22.828 1 95.81 8 GLN B C 1
ATOM 1648 O O . GLN B 1 8 ? 4.598 18.469 22.062 1 95.81 8 GLN B O 1
ATOM 1653 N N . VAL B 1 9 ? 3.594 18.344 24.062 1 96.81 9 VAL B N 1
ATOM 1654 C CA . VAL B 1 9 ? 4.574 17.422 24.609 1 96.81 9 VAL B CA 1
ATOM 1655 C C . VAL B 1 9 ? 4.508 16.094 23.859 1 96.81 9 VAL B C 1
ATOM 1657 O O . VAL B 1 9 ? 5.535 15.539 23.469 1 96.81 9 VAL B O 1
ATOM 1660 N N . THR B 1 10 ? 3.295 15.625 23.719 1 97.81 10 THR B N 1
ATOM 1661 C CA . THR B 1 10 ? 3.09 14.375 22.984 1 97.81 10 THR B CA 1
ATOM 1662 C C . THR B 1 10 ? 3.59 14.492 21.547 1 97.81 10 THR B C 1
ATOM 1664 O O . THR B 1 10 ? 4.293 13.602 21.062 1 97.81 10 THR B O 1
ATOM 1667 N N . ALA B 1 11 ? 3.221 15.578 20.906 1 98.44 11 ALA B N 1
ATOM 1668 C CA . ALA B 1 11 ? 3.65 15.797 19.531 1 98.44 11 ALA B CA 1
ATOM 1669 C C . ALA B 1 11 ? 5.172 15.82 19.438 1 98.44 11 ALA B C 1
ATOM 1671 O O . ALA B 1 11 ? 5.746 15.234 18.5 1 98.44 11 ALA B O 1
ATOM 1672 N N . ALA B 1 12 ? 5.848 16.453 20.312 1 98.12 12 ALA B N 1
ATOM 1673 C CA . ALA B 1 12 ? 7.309 16.531 20.297 1 98.12 12 ALA B CA 1
ATOM 1674 C C . ALA B 1 12 ? 7.93 15.148 20.406 1 98.12 12 ALA B C 1
ATOM 1676 O O . ALA B 1 12 ? 8.93 14.859 19.734 1 98.12 12 ALA B O 1
ATOM 1677 N N . ALA B 1 13 ? 7.348 14.359 21.266 1 98.06 13 ALA B N 1
ATOM 1678 C CA . ALA B 1 13 ? 7.836 12.992 21.422 1 98.06 13 ALA B CA 1
ATOM 1679 C C . ALA B 1 13 ? 7.652 12.195 20.125 1 98.06 13 ALA B C 1
ATOM 1681 O O . ALA B 1 13 ? 8.555 11.469 19.703 1 98.06 13 ALA B O 1
ATOM 1682 N N . ILE B 1 14 ? 6.488 12.344 19.5 1 98.69 14 ILE B N 1
ATOM 1683 C CA . ILE B 1 14 ? 6.199 11.633 18.266 1 98.69 14 ILE B CA 1
ATOM 1684 C C . ILE B 1 14 ? 7.164 12.086 17.172 1 98.69 14 ILE B C 1
ATOM 1686 O O . ILE B 1 14 ? 7.695 11.266 16.422 1 98.69 14 ILE B O 1
ATOM 1690 N N . ILE B 1 15 ? 7.391 13.375 17.047 1 98.5 15 ILE B N 1
ATOM 1691 C CA . ILE B 1 15 ? 8.242 13.953 16.016 1 98.5 15 ILE B CA 1
ATOM 1692 C C . ILE B 1 15 ? 9.664 13.414 16.156 1 98.5 15 ILE B C 1
ATOM 1694 O O . ILE B 1 15 ? 10.312 13.094 15.164 1 98.5 15 ILE B O 1
ATOM 1698 N N . LYS B 1 16 ? 10.141 13.289 17.359 1 97.81 16 LYS B N 1
ATOM 1699 C CA . LYS B 1 16 ? 11.453 12.695 17.594 1 97.81 16 LYS B CA 1
ATOM 1700 C C . LYS B 1 16 ? 11.5 11.258 17.078 1 97.81 16 LYS B C 1
ATOM 1702 O O . LYS B 1 16 ? 12.477 10.852 16.453 1 97.81 16 LYS B O 1
ATOM 1707 N N . ASN B 1 17 ? 10.461 10.531 17.359 1 97.19 17 ASN B N 1
ATOM 1708 C CA . ASN B 1 17 ? 10.391 9.141 16.906 1 97.19 17 ASN B CA 1
ATOM 1709 C C . ASN B 1 17 ? 10.266 9.055 15.383 1 97.19 17 ASN B C 1
ATOM 1711 O O . ASN B 1 17 ? 10.742 8.094 14.773 1 97.19 17 ASN B O 1
ATOM 1715 N N . MET B 1 18 ? 9.609 10.047 14.703 1 96.94 18 MET B N 1
ATOM 1716 C CA . MET B 1 18 ? 9.477 10.133 13.25 1 96.94 18 MET B CA 1
ATOM 1717 C C . MET B 1 18 ? 10.844 10.211 12.586 1 96.94 18 MET B C 1
ATOM 1719 O O . MET B 1 18 ? 11.055 9.648 11.508 1 96.94 18 MET B O 1
ATOM 1723 N N . GLU B 1 19 ? 11.766 10.82 13.242 1 95.56 19 GLU B N 1
ATOM 1724 C CA . GLU B 1 19 ? 13.078 11.047 12.656 1 95.56 19 GLU B CA 1
ATOM 1725 C C . GLU B 1 19 ? 13.812 9.727 12.422 1 95.56 19 GLU B C 1
ATOM 1727 O O . GLU B 1 19 ? 14.438 9.531 11.375 1 95.56 19 GLU B O 1
ATOM 1732 N N . LYS B 1 20 ? 13.711 8.82 13.344 1 93.12 20 LYS B N 1
ATOM 1733 C CA . LYS B 1 20 ? 14.383 7.531 13.188 1 93.12 20 LYS B CA 1
ATOM 1734 C C . LYS B 1 20 ? 13.766 6.715 12.062 1 93.12 20 LYS B C 1
ATOM 1736 O O . LYS B 1 20 ? 14.344 5.73 11.609 1 93.12 20 LYS B O 1
ATOM 1741 N N . ARG B 1 21 ? 12.609 7.105 11.602 1 96.62 21 ARG B N 1
ATOM 1742 C CA . ARG B 1 21 ? 11.852 6.402 10.57 1 96.62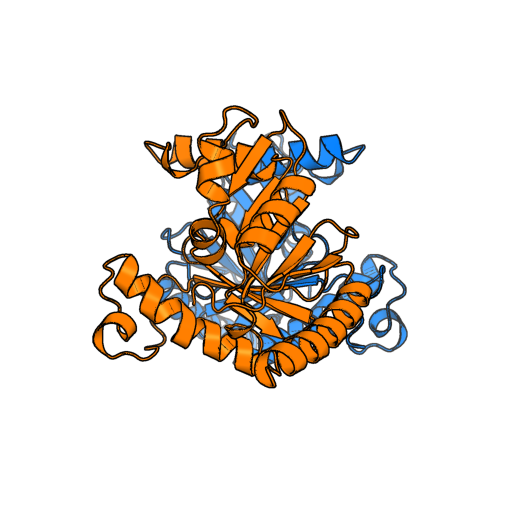 21 ARG B CA 1
ATOM 1743 C C . ARG B 1 21 ? 11.953 7.117 9.227 1 96.62 21 ARG B C 1
ATOM 1745 O O . ARG B 1 21 ? 11.234 6.781 8.281 1 96.62 21 ARG B O 1
ATOM 1752 N N . ASN B 1 22 ? 12.742 8.156 9.164 1 97.25 22 ASN B N 1
ATOM 1753 C CA . ASN B 1 22 ? 13 8.969 7.984 1 97.25 22 ASN B CA 1
ATOM 1754 C C . ASN B 1 22 ? 11.781 9.805 7.598 1 97.25 22 ASN B C 1
ATOM 1756 O O . ASN B 1 22 ? 11.625 10.164 6.43 1 97.25 22 ASN B O 1
ATOM 1760 N N . PHE B 1 23 ? 10.836 10.008 8.562 1 98.06 23 PHE B N 1
ATOM 1761 C CA . PHE B 1 23 ? 9.742 10.969 8.391 1 98.06 23 PHE B CA 1
ATOM 1762 C C . PHE B 1 23 ? 10.156 12.352 8.875 1 98.06 23 PHE B C 1
ATOM 1764 O O . PHE B 1 23 ? 10.953 12.477 9.805 1 98.06 23 PHE B O 1
ATOM 1771 N N . SER B 1 24 ? 9.625 13.359 8.211 1 98.12 24 SER B N 1
ATOM 1772 C CA . SER B 1 24 ? 9.711 14.727 8.727 1 98.12 24 SER B CA 1
ATOM 1773 C C . SER B 1 24 ? 8.422 15.133 9.422 1 98.12 24 SER B C 1
ATOM 1775 O O . SER B 1 24 ? 7.324 14.906 8.906 1 98.12 24 SER B O 1
ATOM 1777 N N . GLY B 1 25 ? 8.547 15.633 10.617 1 98.44 25 GLY B N 1
ATOM 1778 C CA . GLY B 1 25 ? 7.367 16 11.383 1 98.44 25 GLY B CA 1
ATOM 1779 C C . GLY B 1 25 ? 7.426 17.406 11.93 1 98.44 25 GLY B C 1
ATOM 1780 O O . GLY B 1 25 ? 8.5 17.906 12.289 1 98.44 25 GLY B O 1
ATOM 1781 N N . VAL B 1 26 ? 6.312 18.047 12.016 1 98.69 26 VAL B N 1
ATOM 1782 C CA . VAL B 1 26 ? 6.152 19.328 12.68 1 98.69 26 VAL B CA 1
ATOM 1783 C C . VAL B 1 26 ? 4.816 19.375 13.406 1 98.69 26 VAL B C 1
ATOM 1785 O O . VAL B 1 26 ? 3.916 18.578 13.117 1 98.69 26 VAL B O 1
ATOM 1788 N N . TYR B 1 27 ? 4.785 20.25 14.445 1 98.75 27 TYR B N 1
ATOM 1789 C CA . TYR B 1 27 ? 3.539 20.469 15.172 1 98.75 27 TYR B CA 1
ATOM 1790 C C . TYR B 1 27 ? 3.012 21.875 14.922 1 98.75 27 TYR B C 1
ATOM 1792 O O . TYR B 1 27 ? 3.77 22.844 14.969 1 98.75 27 TYR B O 1
ATOM 1800 N N . CYS B 1 28 ? 1.731 21.938 14.508 1 98.75 28 CYS B N 1
ATOM 1801 C CA . CYS B 1 28 ? 0.997 23.203 14.414 1 98.75 28 CYS B CA 1
ATOM 1802 C C . CYS B 1 28 ? -0.175 23.219 15.391 1 98.75 28 CYS B C 1
ATOM 1804 O O . CYS B 1 28 ? -0.982 22.281 15.422 1 98.75 28 CYS B O 1
ATOM 1806 N N . ALA B 1 29 ? -0.35 24.281 16.078 1 97.94 29 ALA B N 1
ATOM 1807 C CA . ALA B 1 29 ? -1.391 24.344 17.094 1 97.94 29 ALA B CA 1
ATOM 1808 C C . ALA B 1 29 ? -2.773 24.484 16.469 1 97.94 29 ALA B C 1
ATOM 1810 O O . ALA B 1 29 ? -3.764 23.984 17.016 1 97.94 29 ALA B O 1
ATOM 1811 N N . THR B 1 30 ? -2.867 25.188 15.289 1 98 30 THR B N 1
ATOM 1812 C CA . THR B 1 30 ? -4.164 25.469 14.688 1 98 30 THR B CA 1
ATOM 1813 C C . THR B 1 30 ? -4.199 25.016 13.234 1 98 30 THR B C 1
ATOM 1815 O O . THR B 1 30 ? -3.156 24.797 12.617 1 98 30 THR B O 1
ATOM 1818 N N . LYS B 1 31 ? -5.434 24.906 12.734 1 98.19 31 LYS B N 1
ATOM 1819 C CA . LYS B 1 31 ? -5.621 24.531 11.336 1 98.19 31 LYS B CA 1
ATOM 1820 C C . LYS B 1 31 ? -5.012 25.562 10.398 1 98.19 31 LYS B C 1
ATOM 1822 O O . LYS B 1 31 ? -4.508 25.219 9.328 1 98.19 31 LYS B O 1
ATOM 1827 N N . GLU B 1 32 ? -5.074 26.859 10.766 1 98.62 32 GLU B N 1
ATOM 1828 C CA . GLU B 1 32 ? -4.508 27.922 9.945 1 98.62 32 GLU B CA 1
ATOM 1829 C C . GLU B 1 32 ? -2.992 27.781 9.828 1 98.62 32 GLU B C 1
ATOM 1831 O O . GLU B 1 32 ? -2.43 27.938 8.742 1 98.62 32 GLU B O 1
ATOM 1836 N N . GLU B 1 33 ? -2.375 27.5 10.961 1 98.75 33 GLU B N 1
ATOM 1837 C CA . GLU B 1 33 ? -0.933 27.266 10.953 1 98.75 33 GLU B CA 1
ATOM 1838 C C . GLU B 1 33 ? -0.575 26.047 10.094 1 98.75 33 GLU B C 1
ATOM 1840 O O . GLU B 1 33 ? 0.418 26.078 9.359 1 98.75 33 GLU B O 1
ATOM 1845 N N . ALA B 1 34 ? -1.361 25.016 10.211 1 98.88 34 ALA B N 1
ATOM 1846 C CA . ALA B 1 34 ? -1.136 23.797 9.445 1 98.88 34 ALA B CA 1
ATOM 1847 C C . ALA B 1 34 ? -1.242 24.047 7.945 1 98.88 34 ALA B C 1
ATOM 1849 O O . ALA B 1 34 ? -0.432 23.547 7.16 1 98.88 34 ALA B O 1
ATOM 1850 N N . LEU B 1 35 ? -2.285 24.828 7.539 1 98.88 35 LEU B N 1
ATOM 1851 C CA . LEU B 1 35 ? -2.455 25.188 6.137 1 98.88 35 LEU B CA 1
ATOM 1852 C C . LEU B 1 35 ? -1.229 25.922 5.609 1 98.88 35 LEU B C 1
ATOM 1854 O O . LEU B 1 35 ? -0.699 25.578 4.551 1 98.88 35 LEU B O 1
ATOM 1858 N N . GLN B 1 36 ? -0.766 26.922 6.348 1 98.81 36 GLN B N 1
ATOM 1859 C CA . GLN B 1 36 ? 0.398 27.688 5.934 1 98.81 36 GLN B CA 1
ATOM 1860 C C . GLN B 1 36 ? 1.64 26.812 5.832 1 98.81 36 GLN B C 1
ATOM 1862 O O . GLN B 1 36 ? 2.416 26.938 4.879 1 98.81 36 GLN B O 1
ATOM 1867 N N . LYS B 1 37 ? 1.838 25.969 6.82 1 98.88 37 LYS B N 1
ATOM 1868 C CA . LYS B 1 37 ? 2.992 25.078 6.816 1 98.88 37 LYS B CA 1
ATOM 1869 C C . LYS B 1 37 ? 2.951 24.141 5.613 1 98.88 37 LYS B C 1
ATOM 1871 O O . LYS B 1 37 ? 3.957 23.953 4.926 1 98.88 37 LYS B O 1
ATOM 1876 N N . ALA B 1 38 ? 1.81 23.531 5.367 1 98.88 38 ALA B N 1
ATOM 1877 C CA . ALA B 1 38 ? 1.66 22.625 4.227 1 98.88 38 ALA B CA 1
ATOM 1878 C C . ALA B 1 38 ? 2.002 23.328 2.918 1 98.88 38 ALA B C 1
ATOM 1880 O O . ALA B 1 38 ? 2.758 22.797 2.1 1 98.88 38 ALA B O 1
ATOM 1881 N N . LEU B 1 39 ? 1.433 24.484 2.723 1 98.81 39 LEU B N 1
ATOM 1882 C CA . LEU B 1 39 ? 1.662 25.25 1.493 1 98.81 39 LEU B CA 1
ATOM 1883 C C . LEU B 1 39 ? 3.135 25.609 1.348 1 98.81 39 LEU B C 1
ATOM 1885 O O . LEU B 1 39 ? 3.656 25.672 0.231 1 98.81 39 LEU B O 1
ATOM 1889 N N . SER B 1 40 ? 3.826 25.812 2.463 1 98.81 40 SER B N 1
ATOM 1890 C CA . SER B 1 40 ? 5.242 26.156 2.418 1 98.81 40 SER B CA 1
ATOM 1891 C C . SER B 1 40 ? 6.074 25.016 1.868 1 98.81 40 SER B C 1
ATOM 1893 O O . SER B 1 40 ? 7.203 25.219 1.415 1 98.81 40 SER B O 1
ATOM 1895 N N . TYR B 1 41 ? 5.594 23.75 1.945 1 98.75 41 TYR B N 1
ATOM 1896 C CA . TYR B 1 41 ? 6.305 22.562 1.458 1 98.75 41 TYR B CA 1
ATOM 1897 C C . TYR B 1 41 ? 6.098 22.391 -0.041 1 98.75 41 TYR B C 1
ATOM 1899 O O . TYR B 1 41 ? 6.762 21.562 -0.67 1 98.75 41 TYR B O 1
ATOM 1907 N N . ILE B 1 42 ? 5.145 23.109 -0.621 1 98.81 42 ILE B N 1
ATOM 1908 C CA . ILE B 1 42 ? 4.738 22.859 -2 1 98.81 42 ILE B CA 1
ATOM 1909 C C . ILE B 1 42 ? 5.27 23.969 -2.902 1 98.81 42 ILE B C 1
ATOM 1911 O O . ILE B 1 42 ? 4.898 25.141 -2.748 1 98.81 42 ILE B O 1
ATOM 1915 N N . GLU B 1 43 ? 6.031 23.594 -3.834 1 98.44 43 GLU B N 1
ATOM 1916 C CA . GLU B 1 43 ? 6.598 24.562 -4.77 1 98.44 43 GLU B CA 1
ATOM 1917 C C . GLU B 1 43 ? 5.543 25.062 -5.75 1 98.44 43 GLU B C 1
ATOM 1919 O O . GLU B 1 43 ? 4.793 24.281 -6.324 1 98.44 43 GLU B O 1
ATOM 1924 N N . LYS B 1 44 ? 5.504 26.359 -5.938 1 97.94 44 LYS B N 1
ATOM 1925 C CA . LYS B 1 44 ? 4.586 26.922 -6.93 1 97.94 44 LYS B CA 1
ATOM 1926 C C . LYS B 1 44 ? 4.895 26.375 -8.32 1 97.94 44 LYS B C 1
ATOM 1928 O O . LYS B 1 44 ? 6.059 26.203 -8.68 1 97.94 44 LYS B O 1
ATOM 1933 N N . GLY B 1 45 ? 3.854 26.078 -9.094 1 98.12 45 GLY B N 1
ATOM 1934 C CA . GLY B 1 45 ? 3.988 25.562 -10.445 1 98.12 45 GLY B CA 1
ATOM 1935 C C . GLY B 1 45 ? 4.156 24.062 -10.508 1 98.12 45 GLY B C 1
ATOM 1936 O O . GLY B 1 45 ? 4.117 23.469 -11.586 1 98.12 45 GLY B O 1
ATOM 1937 N N . SER B 1 46 ? 4.285 23.484 -9.336 1 98.56 46 SER B N 1
ATOM 1938 C CA . SER B 1 46 ? 4.535 22.047 -9.305 1 98.56 46 SER B CA 1
ATOM 1939 C C . SER B 1 46 ? 3.24 21.25 -9.469 1 98.56 46 SER B C 1
ATOM 1941 O O . SER B 1 46 ? 2.148 21.828 -9.406 1 98.56 46 SER B O 1
ATOM 1943 N N . VAL B 1 47 ? 3.41 20 -9.766 1 98.75 47 VAL B N 1
ATOM 1944 C CA . VAL B 1 47 ? 2.285 19.078 -9.914 1 98.75 47 VAL B CA 1
ATOM 1945 C C . VAL B 1 47 ? 1.854 18.562 -8.539 1 98.75 47 VAL B C 1
ATOM 1947 O O . VAL B 1 47 ? 2.668 18.016 -7.797 1 98.75 47 VAL B O 1
ATOM 1950 N N . VAL B 1 48 ? 0.562 18.797 -8.188 1 98.88 48 VAL B N 1
ATOM 1951 C CA . VAL B 1 48 ? 0.042 18.391 -6.887 1 98.88 48 VAL B CA 1
ATOM 1952 C C . VAL B 1 48 ? -1.204 17.531 -7.066 1 98.88 48 VAL B C 1
ATOM 1954 O O . VAL B 1 48 ? -2.074 17.844 -7.883 1 98.88 48 VAL B O 1
ATOM 1957 N N . SER B 1 49 ? -1.289 16.406 -6.453 1 98.75 49 SER B N 1
ATOM 1958 C CA . SER B 1 49 ? -2.463 15.547 -6.363 1 98.75 49 SER B CA 1
ATOM 1959 C C . SER B 1 49 ? -2.807 15.234 -4.91 1 98.75 49 SER B C 1
ATOM 1961 O O . SER B 1 49 ? -2.072 15.617 -3.996 1 98.75 49 SER B O 1
ATOM 1963 N N . TRP B 1 50 ? -3.943 14.672 -4.672 1 98.56 50 TRP B N 1
ATOM 1964 C CA . TRP B 1 50 ? -4.359 14.367 -3.307 1 98.56 50 TRP B CA 1
ATOM 1965 C C . TRP B 1 50 ? -5.309 13.172 -3.277 1 98.56 50 TRP B C 1
ATOM 1967 O O . TRP B 1 50 ? -5.965 12.867 -4.277 1 98.56 50 TRP B O 1
ATOM 1977 N N . GLY B 1 51 ? -5.223 12.445 -2.191 1 96.31 51 GLY B N 1
ATOM 1978 C CA . GLY B 1 51 ? -6.23 11.438 -1.898 1 96.31 51 GLY B CA 1
ATOM 1979 C C . GLY B 1 51 ? -7.363 11.961 -1.039 1 96.31 51 GLY B C 1
ATOM 1980 O O . GLY B 1 51 ? -7.316 13.094 -0.557 1 96.31 51 GLY B O 1
ATOM 1981 N N . GLY B 1 52 ? -8.469 11.172 -0.951 1 92 52 GLY B N 1
ATOM 1982 C CA . GLY B 1 52 ? -9.539 11.57 -0.051 1 92 52 GLY B CA 1
ATOM 1983 C C . GLY B 1 52 ? -9.062 11.828 1.366 1 92 52 GLY B C 1
ATOM 1984 O O . GLY B 1 52 ? -8.5 10.938 2.006 1 92 52 GLY B O 1
ATOM 1985 N N . SER B 1 53 ? -9.281 13.016 1.849 1 94.5 53 SER B N 1
ATOM 1986 C CA . SER B 1 53 ? -8.852 13.414 3.186 1 94.5 53 SER B CA 1
ATOM 1987 C C . SER B 1 53 ? -9.734 14.523 3.744 1 94.5 53 SER B C 1
ATOM 1989 O O . SER B 1 53 ? -9.664 15.664 3.283 1 94.5 53 SER B O 1
ATOM 1991 N N . MET B 1 54 ? -10.383 14.156 4.777 1 96 54 MET B N 1
ATOM 1992 C CA . MET B 1 54 ? -11.195 15.148 5.473 1 96 54 MET B CA 1
ATOM 1993 C C . MET B 1 54 ? -10.312 16.156 6.199 1 96 54 MET B C 1
ATOM 1995 O O . MET B 1 54 ? -10.617 17.344 6.23 1 96 54 MET B O 1
ATOM 1999 N N . SER B 1 55 ? -9.227 15.742 6.785 1 98.12 55 SER B N 1
ATOM 2000 C CA . SER B 1 55 ? -8.312 16.625 7.496 1 98.12 55 SER B CA 1
ATOM 2001 C C . SER B 1 55 ? -7.746 17.703 6.566 1 98.12 55 SER B C 1
ATOM 2003 O O . SER B 1 55 ? -7.77 18.891 6.895 1 98.12 55 SER B O 1
ATOM 2005 N N . ALA B 1 56 ? -7.219 17.266 5.395 1 98.38 56 ALA B N 1
ATOM 2006 C CA . ALA B 1 56 ? -6.648 18.219 4.43 1 98.38 56 ALA B CA 1
ATOM 2007 C C . ALA B 1 56 ? -7.711 19.172 3.908 1 98.38 56 ALA B C 1
ATOM 2009 O O . ALA B 1 56 ? -7.434 20.359 3.686 1 98.38 56 ALA B O 1
ATOM 2010 N N . ALA B 1 57 ? -8.914 18.609 3.703 1 97.88 57 ALA B N 1
ATOM 2011 C CA . ALA B 1 57 ? -10.016 19.469 3.262 1 97.88 57 ALA B CA 1
ATOM 2012 C C . ALA B 1 57 ? -10.383 20.484 4.332 1 97.88 57 ALA B C 1
ATOM 2014 O O . ALA B 1 57 ? -10.602 21.656 4.023 1 97.88 57 ALA B O 1
ATOM 2015 N N . GLU B 1 58 ? -10.438 20.062 5.539 1 98.44 58 GLU B N 1
ATOM 2016 C CA . GLU B 1 58 ? -10.898 20.891 6.652 1 98.44 58 GLU B CA 1
ATOM 2017 C C . GLU B 1 58 ? -9.961 22.062 6.887 1 98.44 58 GLU B C 1
ATOM 2019 O O . GLU B 1 58 ? -10.406 23.141 7.297 1 98.44 58 GLU B O 1
ATOM 2024 N N . ILE B 1 59 ? -8.727 21.906 6.652 1 98.69 59 ILE B N 1
ATOM 2025 C CA . ILE B 1 59 ? -7.828 23.031 6.902 1 98.69 59 ILE B CA 1
ATOM 2026 C C . ILE B 1 59 ? -7.766 23.922 5.668 1 98.69 59 ILE B C 1
ATOM 2028 O O . ILE B 1 59 ? -7.074 24.953 5.672 1 98.69 59 ILE B O 1
ATOM 2032 N N . GLY B 1 60 ? -8.43 23.5 4.555 1 98.56 60 GLY B N 1
ATOM 2033 C CA . GLY B 1 60 ? -8.508 24.328 3.357 1 98.56 60 GLY B CA 1
ATOM 2034 C C . GLY B 1 60 ? -7.395 24.047 2.371 1 98.56 60 GLY B C 1
ATOM 2035 O O . GLY B 1 60 ? -7.223 24.781 1.397 1 98.56 60 GLY B O 1
ATOM 2036 N N . LEU B 1 61 ? -6.637 23 2.57 1 98.75 61 LEU B N 1
ATOM 2037 C CA . LEU B 1 61 ? -5.453 22.75 1.758 1 98.75 61 LEU B CA 1
ATOM 2038 C C . LEU B 1 61 ? -5.844 22.312 0.353 1 98.75 61 LEU B C 1
ATOM 2040 O O . LEU B 1 61 ? -5.254 22.766 -0.632 1 98.75 61 LEU B O 1
ATOM 2044 N N . ILE B 1 62 ? -6.848 21.453 0.24 1 98.31 62 ILE B N 1
ATOM 2045 C CA . ILE B 1 62 ? -7.281 20.938 -1.06 1 98.31 62 ILE B CA 1
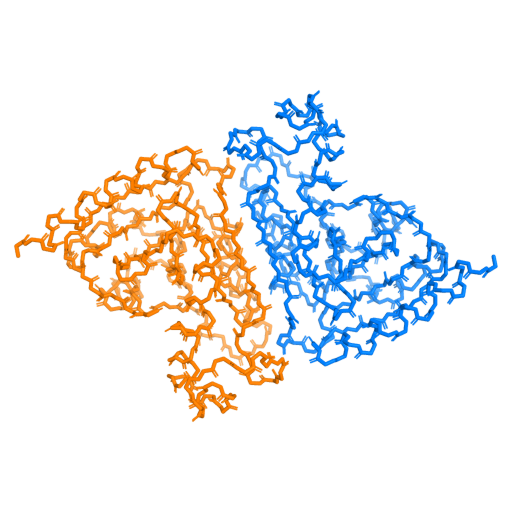ATOM 2046 C C . ILE B 1 62 ? -7.809 22.094 -1.907 1 98.31 62 ILE B C 1
ATOM 2048 O O . ILE B 1 62 ? -7.449 22.234 -3.08 1 98.31 62 ILE B O 1
ATOM 2052 N N . ASP B 1 63 ? -8.586 22.922 -1.32 1 97.88 63 ASP B N 1
ATOM 2053 C CA . ASP B 1 63 ? -9.141 24.078 -2.016 1 97.88 63 ASP B CA 1
ATOM 2054 C C . ASP B 1 63 ? -8.023 25.016 -2.477 1 97.88 63 ASP B C 1
ATOM 2056 O O . ASP B 1 63 ? -8.062 25.531 -3.594 1 97.88 63 ASP B O 1
ATOM 2060 N N . ALA B 1 64 ? -7.078 25.25 -1.621 1 98.12 64 ALA B N 1
ATOM 2061 C CA . ALA B 1 64 ? -5.965 26.141 -1.942 1 98.12 64 ALA B CA 1
ATOM 2062 C C . ALA B 1 64 ? -5.188 25.625 -3.152 1 98.12 64 ALA B C 1
ATOM 2064 O O . ALA B 1 64 ? -4.781 26.406 -4.012 1 98.12 64 ALA B O 1
ATOM 2065 N N . VAL B 1 65 ? -4.984 24.297 -3.254 1 97.88 65 VAL B N 1
ATOM 2066 C CA . VAL B 1 65 ? -4.207 23.703 -4.336 1 97.88 65 VAL B CA 1
ATOM 2067 C C . VAL B 1 65 ? -5.031 23.703 -5.621 1 97.88 65 VAL B C 1
ATOM 2069 O O . VAL B 1 65 ? -4.52 24.016 -6.699 1 97.88 65 VAL B O 1
ATOM 2072 N N . LYS B 1 66 ? -6.258 23.375 -5.441 1 96.06 66 LYS B N 1
ATOM 2073 C CA . LYS B 1 66 ? -7.145 23.188 -6.586 1 96.06 66 LYS B CA 1
ATOM 2074 C C . LYS B 1 66 ? -7.508 24.531 -7.227 1 96.06 66 LYS B C 1
ATOM 2076 O O . LYS B 1 66 ? -7.586 24.625 -8.453 1 96.06 66 LYS B O 1
ATOM 2081 N N . ASN B 1 67 ? -7.672 25.609 -6.441 1 96 67 ASN B N 1
ATOM 2082 C CA . ASN B 1 67 ? -8.367 26.797 -6.941 1 96 67 ASN B CA 1
ATOM 2083 C C . ASN B 1 67 ? -7.445 28.016 -6.988 1 96 67 ASN B C 1
ATOM 2085 O O . ASN B 1 67 ? -7.812 29.047 -7.531 1 96 67 ASN B O 1
ATOM 2089 N N . SER B 1 68 ? -6.227 27.922 -6.523 1 94.62 68 SER B N 1
ATOM 2090 C CA . SER B 1 68 ? -5.352 29.094 -6.465 1 94.62 68 SER B CA 1
ATOM 2091 C C . SER B 1 68 ? -4.762 29.406 -7.836 1 94.62 68 SER B C 1
ATOM 2093 O O . SER B 1 68 ? -4.309 30.531 -8.078 1 94.62 68 SER B O 1
ATOM 2095 N N . GLY B 1 69 ? -4.684 28.422 -8.727 1 95.94 69 GLY B N 1
ATOM 2096 C CA . GLY B 1 69 ? -4.016 28.594 -10.008 1 95.94 69 GLY B CA 1
ATOM 2097 C C . GLY B 1 69 ? -2.504 28.562 -9.898 1 95.94 69 GLY B C 1
ATOM 2098 O O . GLY B 1 69 ? -1.803 28.781 -10.891 1 95.94 69 GLY B O 1
ATOM 2099 N N . GLN B 1 70 ? -2.039 28.266 -8.75 1 97.69 70 GLN B N 1
ATOM 2100 C CA . GLN B 1 70 ? -0.605 28.344 -8.492 1 97.69 70 GLN B CA 1
ATOM 2101 C C . GLN B 1 70 ? 0.059 26.984 -8.711 1 97.69 70 GLN B C 1
ATOM 2103 O O . GLN B 1 70 ? 1.287 26.891 -8.734 1 97.69 70 GLN B O 1
ATOM 2108 N N . TYR B 1 71 ? -0.742 25.953 -8.898 1 98.5 71 TYR B N 1
ATOM 2109 C CA . TYR B 1 71 ? -0.241 24.578 -9.023 1 98.5 71 TYR B CA 1
ATOM 2110 C C . TYR B 1 71 ? -0.892 23.875 -10.203 1 98.5 71 TYR B C 1
ATOM 2112 O O . TYR B 1 71 ? -1.927 24.312 -10.711 1 98.5 71 TYR B O 1
ATOM 2120 N N . GLU B 1 72 ? -0.251 22.875 -10.711 1 98.25 72 GLU B N 1
ATOM 2121 C CA . GLU B 1 72 ? -0.895 21.922 -11.609 1 98.25 72 GLU B CA 1
ATOM 2122 C C . GLU B 1 72 ? -1.608 20.828 -10.836 1 98.25 72 GLU B C 1
ATOM 2124 O O . GLU B 1 72 ? -0.979 19.859 -10.398 1 98.25 72 GLU B O 1
ATOM 2129 N N . ALA B 1 73 ? -2.867 21.016 -10.734 1 98.19 73 ALA B N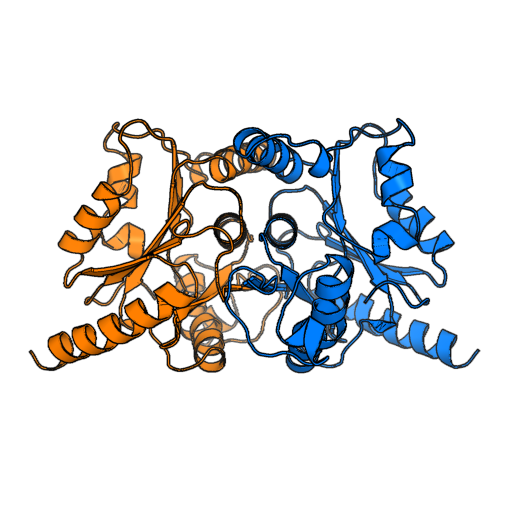 1
ATOM 2130 C CA . ALA B 1 73 ? -3.67 20.109 -9.914 1 98.19 73 ALA B CA 1
ATOM 2131 C C . ALA B 1 73 ? -4.07 18.859 -10.695 1 98.19 73 ALA B C 1
ATOM 2133 O O . ALA B 1 73 ? -4.617 18.969 -11.797 1 98.19 73 ALA B O 1
ATOM 2134 N N . VAL B 1 74 ? -3.791 17.703 -10.18 1 98.31 74 VAL B N 1
ATOM 2135 C CA . VAL B 1 74 ? -4.25 16.422 -10.695 1 98.31 74 VAL B CA 1
ATOM 2136 C C . VAL B 1 74 ? -5.383 15.891 -9.82 1 98.31 74 VAL B C 1
ATOM 2138 O O . VAL B 1 74 ? -5.141 15.32 -8.758 1 98.31 74 VAL B O 1
ATOM 2141 N N . ASP B 1 75 ? -6.559 16.109 -10.328 1 97.19 75 ASP B N 1
ATOM 2142 C CA . ASP B 1 75 ? -7.777 15.789 -9.594 1 97.19 75 ASP B CA 1
ATOM 2143 C C . ASP B 1 75 ? -8.406 14.492 -10.094 1 97.19 75 ASP B C 1
ATOM 2145 O O . ASP B 1 75 ? -8.953 14.453 -11.203 1 97.19 75 ASP B O 1
ATOM 2149 N N . ARG B 1 76 ? -8.414 13.508 -9.281 1 95.44 76 ARG B N 1
ATOM 2150 C CA . ARG B 1 76 ? -8.922 12.195 -9.68 1 95.44 76 ARG B CA 1
ATOM 2151 C C . ARG B 1 76 ? -10.406 12.266 -10.008 1 95.44 76 ARG B C 1
ATOM 2153 O O . ARG B 1 76 ? -10.914 11.438 -10.773 1 95.44 76 ARG B O 1
ATOM 2160 N N . SER B 1 77 ? -11.086 13.195 -9.414 1 94.12 77 SER B N 1
ATOM 2161 C CA . SER B 1 77 ? -12.523 13.305 -9.609 1 94.12 77 SER B CA 1
ATOM 2162 C C . SER B 1 77 ? -12.852 13.75 -11.031 1 94.12 77 SER B C 1
ATOM 2164 O O . SER B 1 77 ? -14 13.664 -11.469 1 94.12 77 SER B O 1
ATOM 2166 N N . ALA B 1 78 ? -11.883 14.133 -11.781 1 94.88 78 ALA B N 1
ATOM 2167 C CA . ALA B 1 78 ? -12.078 14.594 -13.156 1 94.88 78 ALA B CA 1
ATOM 2168 C C . ALA B 1 78 ? -12.258 13.414 -14.109 1 94.88 78 ALA B C 1
ATOM 2170 O O . ALA B 1 78 ? -12.68 13.594 -15.258 1 94.88 78 ALA B O 1
ATOM 2171 N N . ALA B 1 79 ? -11.938 12.219 -13.625 1 96.69 79 ALA B N 1
ATOM 2172 C CA . ALA B 1 79 ? -12 11.047 -14.492 1 96.69 79 ALA B CA 1
ATOM 2173 C C . ALA B 1 79 ? -13.445 10.719 -14.867 1 96.69 79 ALA B C 1
ATOM 2175 O O . ALA B 1 79 ? -14.328 10.75 -14.008 1 96.69 79 ALA B O 1
ATOM 2176 N N . LYS B 1 80 ? -13.633 10.352 -16.141 1 96.88 80 LYS B N 1
ATOM 2177 C CA . LYS B 1 80 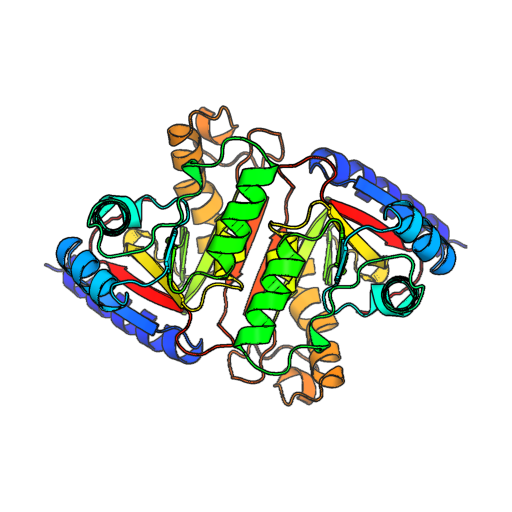? -14.984 10.07 -16.609 1 96.88 80 LYS B CA 1
ATOM 2178 C C . LYS B 1 80 ? -15.188 8.57 -16.844 1 96.88 80 LYS B C 1
ATOM 2180 O O . LYS B 1 80 ? -16.328 8.117 -16.984 1 96.88 80 LYS B O 1
ATOM 2185 N N . ASN B 1 81 ? -14.18 7.848 -16.969 1 96.06 81 ASN B N 1
ATOM 2186 C CA . ASN B 1 81 ? -14.195 6.398 -17.141 1 96.06 81 ASN B CA 1
ATOM 2187 C C . ASN B 1 81 ? -12.945 5.75 -16.562 1 96.06 81 ASN B C 1
ATOM 2189 O O . ASN B 1 81 ? -12.047 6.441 -16.078 1 96.06 81 ASN B O 1
ATOM 2193 N N . TYR B 1 82 ? -12.883 4.453 -16.625 1 95.25 82 TYR B N 1
ATOM 2194 C CA . TYR B 1 82 ? -11.828 3.684 -15.984 1 95.25 82 TYR B CA 1
ATOM 2195 C C . TYR B 1 82 ? -10.469 4.004 -16.594 1 95.25 82 TYR B C 1
ATOM 2197 O O . TYR B 1 82 ? -9.477 4.148 -15.883 1 95.25 82 TYR B O 1
ATOM 2205 N N . GLU B 1 83 ? -10.422 4.086 -17.828 1 96.88 83 GLU B N 1
ATOM 2206 C CA . GLU B 1 83 ? -9.148 4.363 -18.484 1 96.88 83 GLU B CA 1
ATOM 2207 C C . GLU B 1 83 ? -8.617 5.742 -18.109 1 96.88 83 GLU B C 1
ATOM 2209 O O . GLU B 1 83 ? -7.414 5.906 -17.875 1 96.88 83 GLU B O 1
ATOM 2214 N N . GLU B 1 84 ? -9.461 6.723 -18.047 1 97.81 84 GLU B N 1
ATOM 2215 C CA . GLU B 1 84 ? -9.047 8.047 -17.594 1 97.81 84 GLU B CA 1
ATOM 2216 C C . GLU B 1 84 ? -8.594 8.016 -16.141 1 97.81 84 GLU B C 1
ATOM 2218 O O . GLU B 1 84 ? -7.652 8.711 -15.758 1 97.81 84 GLU B O 1
ATOM 2223 N N . GLN B 1 85 ? -9.312 7.25 -15.352 1 97.38 85 GLN B N 1
ATOM 2224 C CA . GLN B 1 85 ? -8.922 7.074 -13.961 1 97.38 85 GLN B CA 1
ATOM 2225 C C . GLN B 1 85 ? -7.488 6.551 -13.852 1 97.38 85 GLN B C 1
ATOM 2227 O O . GLN B 1 85 ? -6.699 7.051 -13.047 1 97.38 85 GLN B O 1
ATOM 2232 N N . ARG B 1 86 ? -7.211 5.59 -14.672 1 97.75 86 ARG B N 1
ATOM 2233 C CA . ARG B 1 86 ? -5.875 5.008 -14.68 1 97.75 86 ARG B CA 1
ATOM 2234 C C . ARG B 1 86 ? -4.832 6.039 -15.094 1 97.75 86 ARG B C 1
ATOM 2236 O O . ARG B 1 86 ? -3.773 6.145 -14.469 1 97.75 86 ARG B O 1
ATOM 2243 N N . GLN B 1 87 ? -5.117 6.789 -16.062 1 98.19 87 GLN B N 1
ATOM 2244 C CA . GLN B 1 87 ? -4.184 7.793 -16.547 1 98.19 87 GLN B CA 1
ATOM 2245 C C . GLN B 1 87 ? -3.963 8.891 -15.508 1 98.19 87 GLN B C 1
ATOM 2247 O O . GLN B 1 87 ? -2.838 9.359 -15.32 1 98.19 87 GLN B O 1
ATOM 2252 N N . ILE B 1 88 ? -5 9.305 -14.93 1 98.5 88 ILE B N 1
ATOM 2253 C CA . ILE B 1 88 ? -4.898 10.336 -13.906 1 98.5 88 ILE B CA 1
ATOM 2254 C C . ILE B 1 88 ? -4.094 9.805 -12.719 1 98.5 88 ILE B C 1
ATOM 2256 O O . ILE B 1 88 ? -3.295 10.531 -12.125 1 98.5 88 ILE B O 1
ATOM 2260 N N . TYR B 1 89 ? -4.309 8.547 -12.414 1 98.62 89 TYR B N 1
ATOM 2261 C CA . TYR B 1 89 ? -3.531 7.953 -11.328 1 98.62 89 TYR B CA 1
ATOM 2262 C C . TYR B 1 89 ? -2.047 7.926 -11.68 1 98.62 89 TYR B C 1
ATOM 2264 O O . TYR B 1 89 ? -1.199 8.211 -10.828 1 98.62 89 TYR B O 1
ATOM 2272 N N . ALA B 1 90 ? -1.773 7.578 -12.891 1 98.75 90 ALA B N 1
ATOM 2273 C CA . ALA B 1 90 ? -0.378 7.574 -13.32 1 98.75 90 ALA B CA 1
ATOM 2274 C C . ALA B 1 90 ? 0.237 8.969 -13.195 1 98.75 90 ALA B C 1
ATOM 2276 O O . ALA B 1 90 ? 1.41 9.102 -12.836 1 98.75 90 ALA B O 1
ATOM 2277 N N . LYS B 1 91 ? -0.516 9.938 -13.438 1 98.56 91 LYS B N 1
ATOM 2278 C CA . LYS B 1 91 ? -0.048 11.305 -13.242 1 98.56 91 LYS B CA 1
ATOM 2279 C C . LYS B 1 91 ? 0.15 11.609 -11.758 1 98.56 91 LYS B C 1
ATOM 2281 O O . LYS B 1 91 ? 1.104 12.297 -11.383 1 98.56 91 LYS B O 1
ATOM 2286 N N . ALA B 1 92 ? -0.779 11.133 -10.961 1 98.75 92 ALA B N 1
ATOM 2287 C CA . ALA B 1 92 ? -0.677 11.344 -9.516 1 98.75 92 ALA B CA 1
ATOM 2288 C C . ALA B 1 92 ? 0.593 10.703 -8.961 1 98.75 92 ALA B C 1
ATOM 2290 O O . ALA B 1 92 ? 1.256 11.281 -8.094 1 98.75 92 ALA B O 1
ATOM 2291 N N . VAL B 1 93 ? 0.934 9.523 -9.461 1 98.62 93 VAL B N 1
ATOM 2292 C CA . VAL B 1 93 ? 2.121 8.812 -8.992 1 98.62 93 VAL B CA 1
ATOM 2293 C C . VAL B 1 93 ? 3.373 9.609 -9.359 1 98.62 93 VAL B C 1
ATOM 2295 O O . VAL B 1 93 ? 4.391 9.539 -8.664 1 98.62 93 VAL B O 1
ATOM 2298 N N . LEU B 1 94 ? 3.309 10.383 -10.359 1 98.69 94 LEU B N 1
ATOM 2299 C CA . LEU B 1 94 ? 4.438 11.18 -10.82 1 98.69 94 LEU B CA 1
ATOM 2300 C C . LEU B 1 94 ? 4.402 12.578 -10.219 1 98.69 94 LEU B C 1
ATOM 2302 O O . LEU B 1 94 ? 5.234 13.43 -10.547 1 98.69 94 LEU B O 1
ATOM 2306 N N . ALA B 1 95 ? 3.465 12.891 -9.375 1 98.88 95 ALA B N 1
ATOM 2307 C CA . ALA B 1 95 ? 3.305 14.227 -8.812 1 98.88 95 ALA B CA 1
ATOM 2308 C C . ALA B 1 95 ? 4.52 14.625 -7.984 1 98.88 95 ALA B C 1
ATOM 2310 O O . ALA B 1 95 ? 5.219 13.766 -7.441 1 98.88 95 ALA B O 1
ATOM 2311 N N . ASP B 1 96 ? 4.723 15.906 -7.906 1 98.81 96 ASP B N 1
ATOM 2312 C CA . ASP B 1 96 ? 5.734 16.438 -6.996 1 98.81 96 ASP B CA 1
ATOM 2313 C C . ASP B 1 96 ? 5.281 16.312 -5.543 1 98.81 96 ASP B C 1
ATOM 2315 O O . ASP B 1 96 ? 6.09 16.047 -4.652 1 98.81 96 ASP B O 1
ATOM 2319 N N . THR B 1 97 ? 4.008 16.547 -5.375 1 98.94 97 THR B N 1
ATOM 2320 C CA . THR B 1 97 ? 3.441 16.469 -4.035 1 98.94 97 THR B CA 1
ATOM 2321 C C . THR B 1 97 ? 2.115 15.711 -4.055 1 98.94 97 THR B C 1
ATOM 2323 O O . THR B 1 97 ? 1.269 15.961 -4.918 1 98.94 97 THR B O 1
ATOM 2326 N N . TYR B 1 98 ? 1.946 14.82 -3.193 1 98.94 98 TYR B N 1
ATOM 2327 C CA . TYR B 1 98 ? 0.682 14.141 -2.934 1 98.94 98 TYR B CA 1
ATOM 2328 C C . TYR B 1 98 ? 0.19 14.43 -1.52 1 98.94 98 TYR B C 1
ATOM 2330 O O . TYR B 1 98 ? 0.936 14.266 -0.551 1 98.94 98 TYR B O 1
ATOM 2338 N N . ILE B 1 99 ? -1.061 14.883 -1.394 1 98.94 99 ILE B N 1
ATOM 2339 C CA . ILE B 1 99 ? -1.621 15.305 -0.113 1 98.94 99 ILE B CA 1
ATOM 2340 C C . ILE B 1 99 ? -2.6 14.242 0.391 1 98.94 99 ILE B C 1
ATOM 2342 O O . ILE B 1 99 ? -3.447 13.766 -0.365 1 98.94 99 ILE B O 1
ATOM 2346 N N . MET B 1 100 ? -2.432 13.914 1.626 1 98.69 100 MET B N 1
ATOM 2347 C CA . MET B 1 100 ? -3.379 13.008 2.266 1 98.69 100 MET B CA 1
ATOM 2348 C C . MET B 1 100 ? -3.301 13.117 3.785 1 98.69 100 MET B C 1
ATOM 2350 O O . MET B 1 100 ? -2.857 14.141 4.312 1 98.69 100 MET B O 1
ATOM 2354 N N . SER B 1 101 ? -3.887 12.219 4.508 1 98.56 101 SER B N 1
ATOM 2355 C CA . SER B 1 101 ? -3.787 12.062 5.953 1 98.56 101 SER B CA 1
ATOM 2356 C C . SER B 1 101 ? -3.523 10.609 6.332 1 98.56 101 SER B C 1
ATOM 2358 O O . SER B 1 101 ? -3.148 9.797 5.48 1 98.56 101 SER B O 1
ATOM 2360 N N . THR B 1 102 ? -3.428 10.312 7.578 1 98.69 102 THR B N 1
ATOM 2361 C CA . THR B 1 102 ? -3.422 8.945 8.094 1 98.69 102 THR B CA 1
ATOM 2362 C C . THR B 1 102 ? -4.598 8.727 9.039 1 98.69 102 THR B C 1
ATOM 2364 O O . THR B 1 102 ? -5.082 9.664 9.672 1 98.69 102 THR B O 1
ATOM 2367 N N . ASN B 1 103 ? -5.066 7.535 9.062 1 98.38 103 ASN B N 1
ATOM 2368 C CA . ASN B 1 103 ? -6.207 7.223 9.922 1 98.38 103 ASN B CA 1
ATOM 2369 C C . ASN B 1 103 ? -5.789 7.121 11.391 1 98.38 103 ASN B C 1
ATOM 2371 O O . ASN B 1 103 ? -6.598 7.363 12.289 1 98.38 103 ASN B O 1
ATOM 2375 N N . ALA B 1 104 ? -4.535 6.758 11.594 1 98.75 104 ALA B N 1
ATOM 2376 C CA . ALA B 1 104 ? -3.938 6.727 12.93 1 98.75 104 ALA B CA 1
ATOM 2377 C C . ALA B 1 104 ? -2.42 6.859 12.852 1 98.75 104 ALA B C 1
ATOM 2379 O O . ALA B 1 104 ? -1.804 6.469 11.859 1 98.75 104 ALA B O 1
ATOM 2380 N N . ILE B 1 105 ? -1.86 7.398 13.883 1 98.81 105 ILE B N 1
ATOM 2381 C CA . ILE B 1 105 ? -0.414 7.453 14.062 1 98.81 105 ILE B CA 1
ATOM 2382 C C . ILE B 1 105 ? -0.054 7.047 15.484 1 98.81 105 ILE B C 1
ATOM 2384 O O . ILE B 1 105 ? -0.671 7.516 16.453 1 98.81 105 ILE B O 1
ATOM 2388 N N . THR B 1 106 ? 0.904 6.195 15.633 1 98.81 106 THR B N 1
ATOM 2389 C CA . THR B 1 106 ? 1.285 5.746 16.969 1 98.81 106 THR B CA 1
ATOM 2390 C C . THR B 1 106 ? 2.229 6.746 17.625 1 98.81 106 THR B C 1
ATOM 2392 O O . THR B 1 106 ? 2.846 7.57 16.953 1 98.81 106 THR B O 1
ATOM 2395 N N . LEU B 1 107 ? 2.375 6.598 18.922 1 98.44 107 LEU B N 1
ATOM 2396 C CA . LEU B 1 107 ? 3.35 7.383 19.672 1 98.44 107 LEU B CA 1
ATOM 2397 C C . LEU B 1 107 ? 4.762 7.133 19.141 1 98.44 107 LEU B C 1
ATOM 2399 O O . LEU B 1 107 ? 5.617 8.023 19.203 1 98.44 107 LEU B O 1
ATOM 2403 N N . GLU B 1 108 ? 5.016 5.984 18.562 1 97.75 108 GLU B N 1
ATOM 2404 C CA . GLU B 1 108 ? 6.328 5.629 18.031 1 97.75 108 GLU B CA 1
ATOM 2405 C C . GLU B 1 108 ? 6.5 6.117 16.609 1 97.75 108 GLU B C 1
ATOM 2407 O O . GLU B 1 108 ? 7.578 5.992 16.016 1 97.75 108 GLU B O 1
ATOM 2412 N N . GLY B 1 109 ? 5.445 6.594 15.984 1 97.81 109 GLY B N 1
ATOM 2413 C CA . GLY B 1 109 ? 5.57 7.27 14.703 1 97.81 109 GLY B CA 1
ATOM 2414 C C . GLY B 1 109 ? 5.082 6.43 13.539 1 97.81 109 GLY B C 1
ATOM 2415 O O . GLY B 1 109 ? 5.188 6.844 12.383 1 97.81 109 GLY B O 1
ATOM 2416 N N . GLU B 1 110 ? 4.523 5.219 13.766 1 98.25 110 GLU B N 1
ATOM 2417 C CA . GLU B 1 110 ? 3.996 4.41 12.664 1 98.25 110 GLU B CA 1
ATOM 2418 C C . GLU B 1 110 ? 2.686 4.984 12.133 1 98.25 110 GLU B C 1
ATOM 2420 O O . GLU B 1 110 ? 1.854 5.465 12.906 1 98.25 110 GLU B O 1
ATOM 2425 N N . LEU B 1 111 ? 2.504 4.902 10.891 1 98.81 111 LEU B N 1
ATOM 2426 C CA . LEU B 1 111 ? 1.263 5.324 10.25 1 98.81 111 LEU B CA 1
ATOM 2427 C C . LEU B 1 111 ? 0.373 4.129 9.938 1 98.81 111 LEU B C 1
ATOM 2429 O O . LEU B 1 111 ? 0.861 3.086 9.492 1 98.81 111 LEU B O 1
ATOM 2433 N N . ILE B 1 112 ? -0.91 4.254 10.156 1 98.88 112 ILE B N 1
ATOM 2434 C CA . ILE B 1 112 ? -1.877 3.211 9.836 1 98.88 112 ILE B CA 1
ATOM 2435 C C . ILE B 1 112 ? -2.967 3.781 8.93 1 98.88 112 ILE B C 1
ATOM 2437 O O . ILE B 1 112 ? -3.648 4.742 9.297 1 98.88 112 ILE B O 1
ATOM 2441 N N . ASN B 1 113 ? -3.105 3.209 7.816 1 98.56 113 ASN B N 1
ATOM 2442 C CA . ASN B 1 113 ? -4.09 3.65 6.832 1 98.56 113 ASN B CA 1
ATOM 2443 C C . ASN B 1 113 ? -4.922 2.482 6.312 1 98.56 113 ASN B C 1
ATOM 2445 O O . ASN B 1 113 ? -4.406 1.381 6.117 1 98.56 113 ASN B O 1
ATOM 2449 N N . ILE B 1 114 ? -6.152 2.709 6.102 1 97.25 114 ILE B N 1
ATOM 2450 C CA . ILE B 1 114 ? -7.039 1.787 5.402 1 97.25 114 ILE B CA 1
ATOM 2451 C C . ILE B 1 114 ? -7.609 2.463 4.156 1 97.25 114 ILE B C 1
ATOM 2453 O O . ILE B 1 114 ? -7.855 3.672 4.156 1 97.25 114 ILE B O 1
ATOM 2457 N N . ASP B 1 115 ? -7.746 1.756 3.111 1 96.69 115 ASP B N 1
ATOM 2458 C CA . ASP B 1 115 ? -8.156 2.309 1.822 1 96.69 115 ASP B CA 1
ATOM 2459 C C . ASP B 1 115 ? -9.008 1.313 1.043 1 96.69 115 ASP B C 1
ATOM 2461 O O . ASP B 1 115 ? -8.695 0.122 0.992 1 96.69 115 ASP B O 1
ATOM 2465 N N . GLY B 1 116 ? -10.07 1.805 0.466 1 95.56 116 GLY B N 1
ATOM 2466 C CA . GLY B 1 116 ? -10.969 0.959 -0.312 1 95.56 116 GLY B CA 1
ATOM 2467 C C . GLY B 1 116 ? -10.422 0.622 -1.687 1 95.56 116 GLY B C 1
ATOM 2468 O O . GLY B 1 116 ? -10.141 -0.542 -1.98 1 95.56 116 GLY B O 1
ATOM 2469 N N . SER B 1 117 ? -10.133 1.608 -2.479 1 94.44 117 SER B N 1
ATOM 2470 C CA . SER B 1 117 ? -9.633 1.417 -3.836 1 94.44 117 SER B CA 1
ATOM 2471 C C . SER B 1 117 ? -8.148 1.097 -3.836 1 94.44 117 SER B C 1
ATOM 2473 O O . SER B 1 117 ? -7.664 0.347 -4.691 1 94.44 117 SER B O 1
ATOM 2475 N N . GLY B 1 118 ? -7.434 1.654 -2.906 1 97.19 118 GLY B N 1
ATOM 2476 C CA . GLY B 1 118 ? -6.004 1.412 -2.785 1 97.19 118 GLY B CA 1
ATOM 2477 C C . GLY B 1 118 ? -5.16 2.533 -3.361 1 97.19 118 GLY B C 1
ATOM 2478 O O . GLY B 1 118 ? -3.932 2.516 -3.24 1 97.19 118 GLY B O 1
ATOM 2479 N N . ASN B 1 119 ? -5.762 3.592 -3.922 1 97.19 119 ASN B N 1
ATOM 2480 C CA . ASN B 1 119 ? -5.023 4.66 -4.586 1 97.19 119 ASN B CA 1
ATOM 2481 C C . ASN B 1 119 ? -4.242 5.508 -3.586 1 97.19 119 ASN B C 1
ATOM 2483 O O . ASN B 1 119 ? -3.127 5.941 -3.871 1 97.19 119 ASN B O 1
ATOM 2487 N N . ARG B 1 120 ? -4.801 5.773 -2.389 1 97.81 120 ARG B N 1
ATOM 2488 C CA . ARG B 1 120 ? -4.117 6.59 -1.389 1 97.81 120 ARG B CA 1
ATOM 2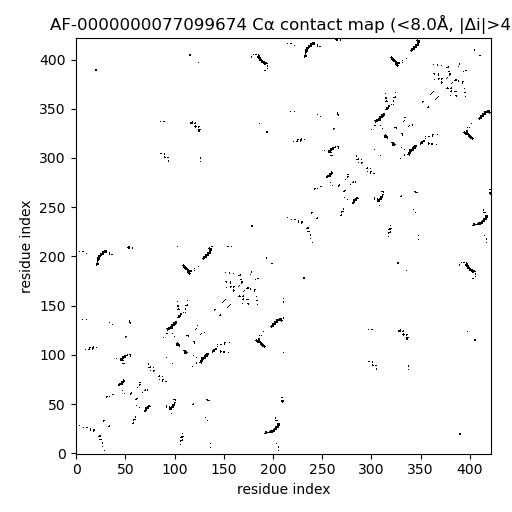489 C C . ARG B 1 120 ? -2.91 5.859 -0.814 1 97.81 120 ARG B C 1
ATOM 2491 O O . ARG B 1 120 ? -1.808 6.406 -0.769 1 97.81 120 ARG B O 1
ATOM 2498 N N . VAL B 1 121 ? -3.146 4.594 -0.434 1 98.56 121 VAL B N 1
ATOM 2499 C CA . VAL B 1 121 ? -2.037 3.865 0.171 1 98.56 121 VAL B CA 1
ATOM 2500 C C . VAL B 1 121 ? -0.991 3.539 -0.893 1 98.56 121 VAL B C 1
ATOM 2502 O O . VAL B 1 121 ? 0.202 3.453 -0.593 1 98.56 121 VAL B O 1
ATOM 2505 N N . GLY B 1 122 ? -1.427 3.377 -2.148 1 98.69 122 GLY B N 1
ATOM 2506 C CA . GLY B 1 122 ? -0.466 3.225 -3.229 1 98.69 122 GLY B CA 1
ATOM 2507 C C . GLY B 1 122 ? 0.492 4.395 -3.346 1 98.69 122 GLY B C 1
ATOM 2508 O O . GLY B 1 122 ? 1.71 4.207 -3.367 1 98.69 122 GLY B O 1
ATOM 2509 N N . CYS B 1 123 ? -0.036 5.602 -3.295 1 98.81 123 CYS B N 1
ATOM 2510 C CA . CYS B 1 123 ? 0.774 6.805 -3.432 1 98.81 123 CYS B CA 1
ATOM 2511 C C . CYS B 1 123 ? 1.578 7.07 -2.164 1 98.81 123 CYS B C 1
ATOM 2513 O O . CYS B 1 123 ? 2.689 7.598 -2.229 1 98.81 123 CYS B O 1
ATOM 2515 N N . LEU B 1 124 ? 1.039 6.652 -1.063 1 98.81 124 LEU B N 1
ATOM 2516 C CA . LEU B 1 124 ? 1.788 6.758 0.184 1 98.81 124 LEU B CA 1
ATOM 2517 C C . LEU B 1 124 ? 3.02 5.855 0.155 1 98.81 124 LEU B C 1
ATOM 2519 O O . LEU B 1 124 ? 4.102 6.266 0.577 1 98.81 124 LEU B O 1
ATOM 2523 N N . SER B 1 125 ? 2.893 4.703 -0.385 1 98.56 125 SER B N 1
ATOM 2524 C CA . SER B 1 125 ? 3.965 3.713 -0.366 1 98.56 125 SER B CA 1
ATOM 2525 C C . SER B 1 125 ? 5.07 4.078 -1.349 1 98.56 125 SER B C 1
ATOM 2527 O O . SER B 1 125 ? 6.25 3.842 -1.079 1 98.56 125 SER B O 1
ATOM 2529 N N . TYR B 1 126 ? 4.691 4.602 -2.502 1 98.38 126 TYR B N 1
ATOM 2530 C CA . TYR B 1 126 ? 5.684 4.844 -3.543 1 98.38 126 TYR B CA 1
ATOM 2531 C C . TYR B 1 126 ? 5.152 5.816 -4.59 1 98.38 126 TYR B C 1
ATOM 2533 O O . TYR B 1 126 ? 3.941 6.012 -4.703 1 98.38 126 TYR B O 1
ATOM 2541 N N . GLY B 1 127 ? 6.012 6.465 -5.336 1 98.25 127 GLY B N 1
ATOM 2542 C CA . GLY B 1 127 ? 5.598 7.223 -6.508 1 98.25 127 GLY B CA 1
ATOM 2543 C C . GLY B 1 127 ? 5.844 8.711 -6.375 1 98.25 127 GLY B C 1
ATOM 2544 O O . GLY B 1 127 ? 6.898 9.211 -6.762 1 98.25 127 GLY B O 1
ATOM 2545 N N . PRO B 1 128 ? 4.934 9.5 -5.734 1 98.81 128 PRO B N 1
ATOM 2546 C CA . PRO B 1 128 ? 5.113 10.945 -5.633 1 98.81 128 PRO B CA 1
ATOM 2547 C C . PRO B 1 128 ? 6.438 11.336 -4.984 1 98.81 128 PRO B C 1
ATOM 2549 O O . PRO B 1 128 ? 6.934 10.617 -4.109 1 98.81 128 PRO B O 1
ATOM 2552 N N . ARG B 1 129 ? 6.965 12.469 -5.316 1 98.44 129 ARG B N 1
ATOM 2553 C CA . ARG B 1 129 ? 8.25 12.906 -4.773 1 98.44 129 ARG B CA 1
ATOM 2554 C C . ARG B 1 129 ? 8.148 13.156 -3.273 1 98.44 129 ARG B C 1
ATOM 2556 O O . ARG B 1 129 ? 9.078 12.844 -2.525 1 98.44 129 ARG B O 1
ATOM 2563 N N . GLN B 1 130 ? 7.059 13.703 -2.908 1 98.69 130 GLN B N 1
ATOM 2564 C CA . GLN B 1 130 ? 6.793 13.836 -1.48 1 98.69 130 GLN B CA 1
ATOM 2565 C C . GLN B 1 130 ? 5.312 13.625 -1.177 1 98.69 130 GLN B C 1
ATOM 2567 O O . GLN B 1 130 ? 4.461 13.797 -2.053 1 98.69 130 GLN B O 1
ATOM 2572 N N . VAL B 1 131 ? 5.043 13.219 0.019 1 98.94 131 VAL B N 1
ATOM 2573 C CA . VAL B 1 131 ? 3.695 13.078 0.565 1 98.94 131 VAL B CA 1
ATOM 2574 C C . VAL B 1 131 ? 3.551 13.953 1.808 1 98.94 131 VAL B C 1
ATOM 2576 O O . VAL B 1 131 ? 4.402 13.922 2.699 1 98.94 131 VAL B O 1
ATOM 2579 N N . ILE B 1 132 ? 2.543 14.781 1.83 1 98.94 132 ILE B N 1
ATOM 2580 C CA . ILE B 1 132 ? 2.246 15.609 2.99 1 98.94 132 ILE B CA 1
ATOM 2581 C C . ILE B 1 132 ? 1.002 15.086 3.699 1 98.94 132 ILE B C 1
ATOM 2583 O O . ILE B 1 132 ? -0.072 14.992 3.1 1 98.94 132 ILE B O 1
ATOM 2587 N N . LEU B 1 133 ? 1.18 14.727 4.922 1 98.94 133 LEU B N 1
ATOM 2588 C CA . LEU B 1 133 ? 0.07 14.266 5.754 1 98.94 133 LEU B CA 1
ATOM 2589 C C . LEU B 1 133 ? -0.357 15.352 6.734 1 98.94 133 LEU B C 1
ATOM 2591 O O . LEU B 1 133 ? 0.475 15.898 7.465 1 98.94 133 LEU B O 1
ATOM 2595 N N . VAL B 1 134 ? -1.607 15.68 6.723 1 98.94 134 VAL B N 1
ATOM 2596 C CA . VAL B 1 134 ? -2.221 16.516 7.746 1 98.94 134 VAL B CA 1
ATOM 2597 C C . VAL B 1 134 ? -2.957 15.641 8.758 1 98.94 134 VAL B C 1
ATOM 2599 O O . VAL B 1 134 ? -3.914 14.945 8.406 1 98.94 134 VAL B O 1
ATOM 2602 N N . VAL B 1 135 ? -2.516 15.711 10.047 1 98.81 135 VAL B N 1
ATOM 2603 C CA . VAL B 1 135 ? -2.982 14.719 11.008 1 98.81 135 VAL B CA 1
ATOM 2604 C C . VAL B 1 135 ? -3.379 15.406 12.312 1 98.81 135 VAL B C 1
ATOM 2606 O O . VAL B 1 135 ? -2.523 15.93 13.031 1 98.81 135 VAL B O 1
ATOM 2609 N N . GLY B 1 136 ? -4.637 15.375 12.648 1 98.56 136 GLY B N 1
ATOM 2610 C CA . GLY B 1 136 ? -5.051 15.852 13.961 1 98.56 136 GLY B CA 1
ATOM 2611 C C . GLY B 1 136 ? -4.535 14.984 15.102 1 98.56 136 GLY B C 1
ATOM 2612 O O . GLY B 1 136 ? -4.449 13.766 14.969 1 98.56 136 GLY B O 1
ATOM 2613 N N . MET B 1 137 ? -4.355 15.617 16.266 1 98.25 137 MET B N 1
ATOM 2614 C CA . MET B 1 137 ? -3.873 14.898 17.438 1 98.25 137 MET B CA 1
ATOM 2615 C C . MET B 1 137 ? -4.914 13.898 17.922 1 98.25 137 MET B C 1
ATOM 2617 O O . MET B 1 137 ? -4.59 12.984 18.688 1 98.25 137 MET B O 1
ATOM 2621 N N . ASN B 1 138 ? -6.164 14.039 17.547 1 97.69 138 ASN B N 1
ATOM 2622 C CA . ASN B 1 138 ? -7.223 13.102 17.891 1 97.69 138 ASN B CA 1
ATOM 2623 C C . ASN B 1 138 ? -6.98 11.727 17.281 1 97.69 138 ASN B C 1
ATOM 2625 O O . ASN B 1 138 ? -7.648 10.75 17.641 1 97.69 138 ASN B O 1
ATOM 2629 N N . LYS B 1 139 ? -5.992 11.602 16.391 1 98.25 139 LYS B N 1
ATOM 2630 C CA . LYS B 1 139 ? -5.746 10.352 15.688 1 98.25 139 LYS B CA 1
ATOM 2631 C C . LYS B 1 139 ? -4.539 9.617 16.266 1 98.25 139 LYS B C 1
ATOM 2633 O O . LYS B 1 139 ? -4.129 8.578 15.758 1 98.25 139 LYS B O 1
ATOM 2638 N N . VAL B 1 140 ? -3.936 10.141 17.281 1 98.56 140 VAL B N 1
ATOM 2639 C CA . VAL B 1 140 ? -2.771 9.539 17.938 1 98.56 140 VAL B CA 1
ATOM 2640 C C . VAL B 1 140 ? -3.207 8.359 18.797 1 98.56 140 VAL B C 1
ATOM 2642 O O . VAL B 1 140 ? -4.188 8.453 19.531 1 98.56 140 VAL B O 1
ATOM 2645 N N . VAL B 1 141 ? -2.477 7.305 18.672 1 98.56 141 VAL B N 1
ATOM 2646 C CA . VAL B 1 141 ? -2.729 6.102 19.469 1 98.56 141 VAL B CA 1
ATOM 2647 C C . VAL B 1 141 ? -1.421 5.598 20.078 1 98.56 141 VAL B C 1
ATOM 2649 O O . VAL B 1 141 ? -0.338 6.043 19.688 1 98.56 141 VAL B O 1
ATOM 2652 N N . SER B 1 142 ? -1.515 4.598 20.969 1 98.19 142 SER B N 1
ATOM 2653 C CA . SER B 1 142 ? -0.338 4.129 21.688 1 98.19 142 SER B CA 1
ATOM 2654 C C . SER B 1 142 ? 0.385 3.031 20.922 1 98.19 142 SER B C 1
ATOM 2656 O O . SER B 1 142 ? 1.612 2.928 20.969 1 98.19 142 SER B O 1
ATOM 2658 N N . THR B 1 143 ? -0.448 2.154 20.25 1 97.94 143 THR B N 1
ATOM 2659 C CA . THR B 1 143 ? 0.139 0.981 19.625 1 97.94 143 THR B CA 1
ATOM 2660 C C . THR B 1 143 ? -0.434 0.782 18.219 1 97.94 143 THR B C 1
ATOM 2662 O O . THR B 1 143 ? -1.467 1.362 17.875 1 97.94 143 THR B O 1
ATOM 2665 N N . VAL B 1 144 ? 0.232 -0.029 17.453 1 97.69 144 VAL B N 1
ATOM 2666 C CA . VAL B 1 144 ? -0.242 -0.378 16.109 1 97.69 144 VAL B CA 1
ATOM 2667 C C . VAL B 1 144 ? -1.591 -1.086 16.219 1 97.69 144 VAL B C 1
ATOM 2669 O O . VAL B 1 144 ? -2.5 -0.818 15.43 1 97.69 144 VAL B O 1
ATOM 2672 N N . GLU B 1 145 ? -1.723 -1.959 17.203 1 97 145 GLU B N 1
ATOM 2673 C CA . GLU B 1 145 ? -2.979 -2.674 17.391 1 97 145 GLU B CA 1
ATOM 2674 C C . GLU B 1 145 ? -4.133 -1.705 17.641 1 97 145 GLU B C 1
ATOM 2676 O O . GLU B 1 145 ? -5.203 -1.848 17.047 1 97 145 GLU B O 1
ATOM 2681 N N . GLU B 1 146 ? -3.896 -0.773 18.484 1 97.88 146 GLU B N 1
ATOM 2682 C CA . GLU B 1 146 ? -4.906 0.251 18.734 1 97.88 146 GLU B CA 1
ATOM 2683 C C . GLU B 1 146 ? -5.203 1.051 17.469 1 97.88 146 GLU B C 1
ATOM 2685 O O . GLU B 1 146 ? -6.355 1.407 17.203 1 97.88 146 GLU B O 1
ATOM 2690 N N . GLY B 1 147 ? -4.145 1.354 16.734 1 98.25 147 GLY B N 1
ATOM 2691 C CA . GLY B 1 147 ? -4.316 2.078 15.492 1 98.25 147 GLY B CA 1
ATOM 2692 C C . GLY B 1 147 ? -5.164 1.331 14.477 1 98.25 147 GLY B C 1
ATOM 2693 O O . GLY B 1 147 ? -6.031 1.922 13.836 1 98.25 147 GLY B O 1
ATOM 2694 N N . VAL B 1 148 ? -4.918 0.044 14.352 1 97.06 148 VAL B N 1
ATOM 2695 C CA . VAL B 1 148 ? -5.703 -0.783 13.445 1 97.06 148 VAL B CA 1
ATOM 2696 C C . VAL B 1 148 ? -7.164 -0.792 13.891 1 97.06 148 VAL B C 1
ATOM 2698 O O . VAL B 1 148 ? -8.07 -0.642 13.062 1 97.06 148 VAL B O 1
ATOM 2701 N N . HIS B 1 149 ? -7.402 -0.899 15.141 1 95.62 149 HIS B N 1
ATOM 2702 C CA . HIS B 1 149 ? -8.758 -0.869 15.672 1 95.62 149 HIS B CA 1
ATOM 2703 C C . HIS B 1 149 ? -9.438 0.463 15.367 1 95.62 149 HIS B C 1
ATOM 2705 O O . HIS B 1 149 ? -10.586 0.493 14.922 1 95.62 149 HIS B O 1
ATOM 2711 N N . ARG B 1 150 ? -8.758 1.558 15.625 1 96.06 150 ARG B N 1
ATOM 2712 C CA . ARG B 1 150 ? -9.305 2.883 15.359 1 96.06 150 ARG B CA 1
ATOM 2713 C C . ARG B 1 150 ? -9.656 3.039 13.883 1 96.06 150 ARG B C 1
ATOM 2715 O O . ARG B 1 150 ? -10.711 3.582 13.547 1 96.06 150 ARG B O 1
ATOM 2722 N N . THR B 1 151 ? -8.742 2.598 13.031 1 94.94 151 THR B N 1
ATOM 2723 C CA . THR B 1 151 ? -8.922 2.738 11.594 1 94.94 151 THR B CA 1
ATOM 2724 C C . THR B 1 151 ? -10.18 2.004 11.133 1 94.94 151 THR B C 1
ATOM 2726 O O . THR B 1 151 ? -10.945 2.521 10.312 1 94.94 151 THR B O 1
ATOM 2729 N N . ARG B 1 152 ? -10.477 0.896 11.695 1 92.38 152 ARG B N 1
ATOM 2730 C CA . ARG B 1 152 ? -11.586 0.053 11.266 1 92.38 152 ARG B CA 1
ATOM 2731 C C . ARG B 1 152 ? -12.891 0.499 11.922 1 92.38 152 ARG B C 1
ATOM 2733 O O . ARG B 1 152 ? -13.977 0.21 11.414 1 92.38 152 ARG B O 1
ATOM 2740 N N . SER B 1 153 ? -12.82 1.233 13 1 90.62 153 SER B N 1
ATOM 2741 C CA . SER B 1 153 ? -14.031 1.614 13.727 1 90.62 153 SER B CA 1
ATOM 2742 C C . SER B 1 153 ? -14.234 3.125 13.703 1 90.62 153 SER B C 1
ATOM 2744 O O . SER B 1 153 ? -15.055 3.633 12.938 1 90.62 153 SER B O 1
ATOM 2746 N N . LYS B 1 154 ? -13.32 3.826 14.195 1 92.81 154 LYS B N 1
ATOM 2747 C CA . LYS B 1 154 ? -13.477 5.266 14.375 1 92.81 154 LYS B CA 1
ATOM 2748 C C . LYS B 1 154 ? -13.328 6.004 13.047 1 92.81 154 LYS B C 1
ATOM 2750 O O . LYS B 1 154 ? -13.891 7.09 12.867 1 92.81 154 LYS B O 1
ATOM 2755 N N . ALA B 1 155 ? -12.594 5.445 12.141 1 94.38 155 ALA B N 1
ATOM 2756 C CA . ALA B 1 155 ? -12.352 6.145 10.883 1 94.38 155 ALA B CA 1
ATOM 2757 C C . ALA B 1 155 ? -13.258 5.609 9.773 1 94.38 155 ALA B C 1
ATOM 2759 O O . ALA B 1 155 ? -13.914 6.387 9.078 1 94.38 155 ALA B O 1
ATOM 2760 N N . SER B 1 156 ? -13.352 4.324 9.609 1 94.75 156 SER B N 1
ATOM 2761 C CA . SER B 1 156 ? -14.047 3.723 8.477 1 94.75 156 SER B CA 1
ATOM 2762 C C . SER B 1 156 ? -15.562 3.9 8.594 1 94.75 156 SER B C 1
ATOM 2764 O O . SER B 1 156 ? -16.234 4.219 7.609 1 94.75 156 SER B O 1
ATOM 2766 N N . CYS B 1 157 ? -16.125 3.748 9.789 1 93.56 157 CYS B N 1
ATOM 2767 C CA . CYS B 1 157 ? -17.578 3.791 9.969 1 93.56 157 CYS B CA 1
ATOM 2768 C C . CYS B 1 157 ? -18.125 5.156 9.586 1 93.56 157 CYS B C 1
ATOM 2770 O O . CYS B 1 157 ? -19.016 5.258 8.727 1 93.56 157 CYS B O 1
ATOM 2772 N N . PRO B 1 158 ? -17.562 6.238 10.148 1 94.06 158 PRO B N 1
ATOM 2773 C CA . PRO B 1 158 ? -18.062 7.543 9.703 1 94.06 158 PRO B CA 1
ATOM 2774 C C . PRO B 1 158 ? -17.828 7.785 8.211 1 94.06 158 PRO B C 1
ATOM 2776 O O . PRO B 1 158 ? -18.625 8.477 7.566 1 94.06 158 PRO B O 1
ATOM 2779 N N . ASN B 1 159 ? -16.75 7.258 7.672 1 94.19 159 ASN B N 1
ATOM 2780 C CA . ASN B 1 159 ? -16.469 7.465 6.254 1 94.19 159 ASN B CA 1
ATOM 2781 C C . ASN B 1 159 ? -17.484 6.766 5.367 1 94.19 159 ASN B C 1
ATOM 2783 O O . ASN B 1 159 ? -17.891 7.305 4.332 1 94.19 159 ASN B O 1
ATOM 2787 N N . THR B 1 160 ? -17.938 5.555 5.746 1 95.12 160 THR B N 1
ATOM 2788 C CA . THR B 1 160 ? -18.953 4.852 4.973 1 95.12 160 THR B CA 1
ATOM 2789 C C . THR B 1 160 ? -20.281 5.602 5.023 1 95.12 160 THR B C 1
ATOM 2791 O O . THR B 1 160 ? -21.016 5.641 4.035 1 95.12 160 THR B O 1
ATOM 2794 N N . ILE B 1 161 ? -20.562 6.211 6.152 1 94.75 161 ILE B N 1
ATOM 2795 C CA . ILE B 1 161 ? -21.766 7.031 6.281 1 94.75 161 ILE B CA 1
ATOM 2796 C C . ILE B 1 161 ? -21.656 8.25 5.363 1 94.75 161 ILE B C 1
ATOM 2798 O O . ILE B 1 161 ? -22.594 8.547 4.609 1 94.75 161 ILE B O 1
ATOM 2802 N N . ARG B 1 162 ? -20.516 8.906 5.434 1 92.56 162 ARG B N 1
ATOM 2803 C CA . ARG B 1 162 ? -20.266 10.07 4.594 1 92.56 162 ARG B CA 1
ATOM 2804 C C . ARG B 1 162 ? -20.453 9.734 3.119 1 92.56 162 ARG B C 1
ATOM 2806 O O . ARG B 1 162 ? -20.984 10.539 2.355 1 92.56 162 ARG B O 1
ATOM 2813 N N . LEU B 1 163 ? -20.047 8.555 2.73 1 93.25 163 LEU B N 1
ATOM 2814 C CA . LEU B 1 163 ? -20.078 8.133 1.333 1 93.25 163 LEU B CA 1
ATOM 2815 C C . LEU B 1 163 ? -21.438 7.559 0.966 1 93.25 163 LEU B C 1
ATOM 2817 O O . LEU B 1 163 ? -21.672 7.211 -0.193 1 93.25 163 LEU B O 1
ATOM 2821 N N . GLY B 1 164 ? -22.281 7.352 1.984 1 94.69 164 GLY B N 1
ATOM 2822 C CA . GLY B 1 164 ? -23.625 6.844 1.749 1 94.69 164 GLY B CA 1
ATOM 2823 C C . GLY B 1 164 ? -23.656 5.355 1.453 1 94.69 164 GLY B C 1
ATOM 2824 O O . GLY B 1 164 ? -24.531 4.883 0.719 1 94.69 164 GLY B O 1
ATOM 2825 N N . LEU B 1 165 ? -22.688 4.656 2.023 1 95 165 LEU B N 1
ATOM 2826 C CA . LEU B 1 165 ? -22.594 3.223 1.767 1 95 165 LEU B CA 1
ATOM 2827 C C . LEU B 1 165 ? -23.312 2.428 2.854 1 95 165 LEU B C 1
ATOM 2829 O O . LEU B 1 165 ? -23.234 2.768 4.035 1 95 165 LEU B O 1
ATOM 2833 N N . LYS B 1 166 ? -24.094 1.345 2.484 1 93.94 166 LYS B N 1
ATOM 2834 C CA . LYS B 1 166 ? -24.781 0.468 3.436 1 93.94 166 LYS B CA 1
ATOM 2835 C C . LYS B 1 166 ? -23.875 -0.679 3.871 1 93.94 166 LYS B C 1
ATOM 2837 O O . LYS B 1 166 ? -24.062 -1.822 3.451 1 93.94 166 LYS B O 1
ATOM 2842 N N . THR B 1 167 ? -22.984 -0.368 4.691 1 94.94 167 THR B N 1
ATOM 2843 C CA . THR B 1 167 ? -22.125 -1.366 5.312 1 94.94 167 THR B CA 1
ATOM 2844 C C . THR B 1 167 ? -22.656 -1.774 6.68 1 94.94 167 THR B C 1
ATOM 2846 O O . THR B 1 167 ? -23.469 -1.053 7.273 1 94.94 167 THR B O 1
ATOM 2849 N N . PRO B 1 168 ? -22.281 -2.947 7.172 1 95.06 168 PRO B N 1
ATOM 2850 C CA . PRO B 1 168 ? -22.703 -3.311 8.523 1 95.06 168 PRO B CA 1
ATOM 2851 C C . PRO B 1 168 ? -22.391 -2.221 9.547 1 95.06 168 PRO B C 1
ATOM 2853 O O . PRO B 1 168 ? -23.234 -1.92 10.398 1 95.06 168 PRO B O 1
ATOM 2856 N N . CYS B 1 169 ? -21.266 -1.561 9.383 1 95.06 169 CYS B N 1
ATOM 2857 C CA . CYS B 1 169 ? -20.891 -0.595 10.406 1 95.06 169 CYS B CA 1
ATOM 2858 C C . CYS B 1 169 ? -21.625 0.72 10.227 1 95.06 169 CYS B C 1
ATOM 2860 O O . CYS B 1 169 ? -21.844 1.459 11.188 1 95.06 169 CYS B O 1
ATOM 2862 N N . SER B 1 170 ? -21.969 1.014 8.945 1 94.12 170 SER B N 1
ATOM 2863 C CA . SER B 1 170 ? -22.766 2.223 8.758 1 94.12 170 SER B CA 1
ATOM 2864 C C . SER B 1 170 ? -24.156 2.066 9.359 1 94.12 170 SER B C 1
ATOM 2866 O O . SER B 1 170 ? -24.812 3.059 9.672 1 94.12 170 SER B O 1
ATOM 2868 N N . ILE B 1 171 ? -24.562 0.851 9.57 1 94.81 171 ILE B N 1
ATOM 2869 C CA . ILE B 1 171 ? -25.906 0.54 10.07 1 94.81 171 ILE B CA 1
ATOM 2870 C C . ILE B 1 171 ? -25.844 0.353 11.586 1 94.81 171 ILE B C 1
ATOM 2872 O O . ILE B 1 171 ? -26.703 0.863 12.312 1 94.81 171 ILE B O 1
ATOM 2876 N N . THR B 1 172 ? -24.812 -0.284 12.109 1 94.62 172 THR B N 1
ATOM 2877 C CA . THR B 1 172 ? -24.812 -0.706 13.508 1 94.62 172 THR B CA 1
ATOM 2878 C C . THR B 1 172 ? -23.891 0.173 14.344 1 94.62 172 THR B C 1
ATOM 2880 O O . THR B 1 172 ? -23.938 0.149 15.57 1 94.62 172 THR B O 1
ATOM 2883 N N . GLY B 1 173 ? -22.969 0.799 13.664 1 90.44 173 GLY B N 1
ATOM 2884 C CA . GLY B 1 173 ? -22.031 1.664 14.375 1 90.44 173 GLY B CA 1
ATOM 2885 C C . GLY B 1 173 ? -20.75 0.957 14.773 1 90.44 173 GLY B C 1
ATOM 2886 O O . GLY B 1 173 ? -19.891 1.546 15.43 1 90.44 173 GLY B O 1
ATOM 2887 N N . HIS B 1 174 ? -20.641 -0.318 14.43 1 91.62 174 HIS B N 1
ATOM 2888 C CA . HIS B 1 174 ? -19.406 -1.047 14.719 1 91.62 174 HIS B CA 1
ATOM 2889 C C . HIS B 1 174 ? -18.984 -1.914 13.539 1 91.62 174 HIS B C 1
ATOM 2891 O O . HIS B 1 174 ? -19.828 -2.348 12.75 1 91.62 174 HIS B O 1
ATOM 2897 N N . CYS B 1 175 ? -17.703 -2.178 13.531 1 92.94 175 CYS B N 1
ATOM 2898 C CA . CYS B 1 175 ? -17.141 -2.951 12.43 1 92.94 175 CYS B CA 1
ATOM 2899 C C . CYS B 1 175 ? -17.781 -4.328 12.344 1 92.94 175 CYS B C 1
ATOM 2901 O O . CYS B 1 175 ? -17.875 -5.043 13.344 1 92.94 175 CYS B O 1
ATOM 2903 N N . GLY B 1 176 ? -18.219 -4.703 11.18 1 92.06 176 GLY B N 1
ATOM 2904 C CA . GLY B 1 176 ? -18.781 -6.02 10.953 1 92.06 176 GLY B CA 1
ATOM 2905 C C . GLY B 1 176 ? -17.828 -6.969 10.25 1 92.06 176 GLY B C 1
ATOM 2906 O O . GLY B 1 176 ? -18.234 -8.039 9.789 1 92.06 176 GLY B O 1
ATOM 2907 N N . GLU B 1 177 ? -16.625 -6.523 10.078 1 90.88 177 GLU B N 1
ATOM 2908 C CA . GLU B 1 177 ? -15.594 -7.324 9.414 1 90.88 177 GLU B CA 1
ATOM 2909 C C . GLU B 1 177 ? -16.047 -7.738 8.016 1 90.88 177 GLU B C 1
ATOM 2911 O O . GLU B 1 177 ? -15.898 -8.898 7.629 1 90.88 177 GLU B O 1
ATOM 2916 N N . CYS B 1 178 ? -16.656 -6.824 7.332 1 93.19 178 CYS B N 1
ATOM 2917 C CA . CYS B 1 178 ? -17.297 -7.121 6.059 1 93.19 178 CYS B CA 1
ATOM 2918 C C . CYS B 1 178 ? -16.281 -7.211 4.93 1 93.19 178 CYS B C 1
ATOM 2920 O O . CYS B 1 178 ? -15.18 -6.676 5.043 1 93.19 178 CYS B O 1
ATOM 2922 N N . TYR B 1 179 ? -16.609 -7.863 3.793 1 88.31 179 TYR B N 1
ATOM 2923 C CA . TYR B 1 179 ? -15.773 -8.008 2.607 1 88.31 179 TYR B CA 1
ATOM 2924 C C . TYR B 1 179 ? -16.594 -7.805 1.337 1 88.31 179 TYR B C 1
ATOM 2926 O O . TYR B 1 179 ? -16.078 -7.969 0.228 1 88.31 179 TYR B O 1
ATOM 2934 N N . GLY B 1 180 ? -17.812 -7.453 1.534 1 85.62 180 GLY B N 1
ATOM 2935 C CA . GLY B 1 180 ? -18.688 -7.316 0.382 1 85.62 180 GLY B CA 1
ATOM 2936 C C . GLY B 1 180 ? -18.391 -6.082 -0.448 1 85.62 180 GLY B C 1
ATOM 2937 O O . GLY B 1 180 ? -17.406 -5.375 -0.195 1 85.62 180 GLY B O 1
ATOM 2938 N N . ASP B 1 181 ? -19.188 -5.793 -1.396 1 87.88 181 ASP B N 1
ATOM 2939 C CA . ASP B 1 181 ? -18.953 -4.789 -2.426 1 87.88 181 ASP B CA 1
ATOM 2940 C C . ASP B 1 181 ? -19 -3.379 -1.844 1 87.88 181 ASP B C 1
ATOM 2942 O O . ASP B 1 181 ? -18.406 -2.451 -2.387 1 87.88 181 ASP B O 1
ATOM 2946 N N . SER B 1 182 ? -19.688 -3.225 -0.773 1 91 182 SER B N 1
ATOM 2947 C CA . SER B 1 182 ? -19.797 -1.889 -0.196 1 91 182 SER B CA 1
ATOM 2948 C C . SER B 1 182 ? -18.625 -1.593 0.74 1 91 182 SER B C 1
ATOM 2950 O O . SER B 1 182 ? -18.453 -0.458 1.19 1 91 182 SER B O 1
ATOM 2952 N N . SER B 1 183 ? -17.797 -2.607 1.043 1 94.12 183 SER B N 1
ATOM 2953 C CA . SER B 1 183 ? -16.703 -2.434 1.981 1 94.12 183 SER B CA 1
ATOM 2954 C C . SER B 1 183 ? -15.656 -1.459 1.438 1 94.12 183 SER B C 1
ATOM 2956 O O . SER B 1 183 ? -15.297 -1.522 0.262 1 94.12 183 SER B O 1
ATOM 2958 N N . ILE B 1 184 ? -15.156 -0.58 2.332 1 94.5 184 ILE B N 1
ATOM 2959 C CA . ILE B 1 184 ? -14.109 0.352 1.938 1 94.5 184 ILE B CA 1
ATOM 2960 C C . ILE B 1 184 ? -12.812 0 2.662 1 94.5 184 ILE B C 1
ATOM 2962 O O . ILE B 1 184 ? -11.867 0.799 2.689 1 94.5 184 ILE B O 1
ATOM 2966 N N . CYS B 1 185 ? -12.734 -1.147 3.32 1 96.56 185 CYS B N 1
ATOM 2967 C CA . CYS B 1 185 ? -11.594 -1.565 4.137 1 96.56 185 CYS B CA 1
ATOM 2968 C C . CYS B 1 185 ? -10.828 -2.693 3.463 1 96.56 185 CYS B C 1
ATOM 2970 O O . CYS B 1 185 ? -10.641 -3.764 4.047 1 96.56 185 CYS B O 1
ATOM 2972 N N . SER B 1 186 ? -10.336 -2.395 2.311 1 97.44 186 SER B N 1
ATOM 2973 C CA . SER B 1 186 ? -9.711 -3.41 1.467 1 97.44 186 SER B CA 1
ATOM 2974 C C . SER B 1 186 ? -8.234 -3.564 1.784 1 97.44 186 SER B C 1
ATOM 2976 O O . SER B 1 186 ? -7.73 -4.684 1.909 1 97.44 186 SER B O 1
ATOM 2978 N N . HIS B 1 187 ? -7.531 -2.479 1.871 1 98.25 187 HIS B N 1
ATOM 2979 C CA . HIS B 1 187 ? -6.082 -2.459 2.033 1 98.25 187 HIS B CA 1
ATOM 2980 C C . HIS B 1 187 ? -5.684 -1.784 3.342 1 98.25 187 HIS B C 1
ATOM 2982 O O . HIS B 1 187 ? -6.008 -0.615 3.564 1 98.25 187 HIS B O 1
ATOM 2988 N N . LEU B 1 188 ? -5.086 -2.486 4.207 1 98.5 188 LEU B N 1
ATOM 2989 C CA . LEU B 1 188 ? -4.527 -1.942 5.441 1 98.5 188 LEU B CA 1
ATOM 2990 C C . LEU B 1 188 ? -3.012 -1.799 5.336 1 98.5 188 LEU B C 1
ATOM 2992 O O . LEU B 1 188 ? -2.299 -2.793 5.176 1 98.5 188 LEU B O 1
ATOM 2996 N N . LEU B 1 189 ? -2.545 -0.585 5.406 1 98.81 189 LEU B N 1
ATOM 2997 C CA . LEU B 1 189 ? -1.118 -0.31 5.277 1 98.81 189 LEU B CA 1
ATOM 2998 C C . LEU B 1 189 ? -0.548 0.232 6.582 1 98.81 189 LEU B C 1
ATOM 3000 O O . LEU B 1 189 ? -1.046 1.227 7.117 1 98.81 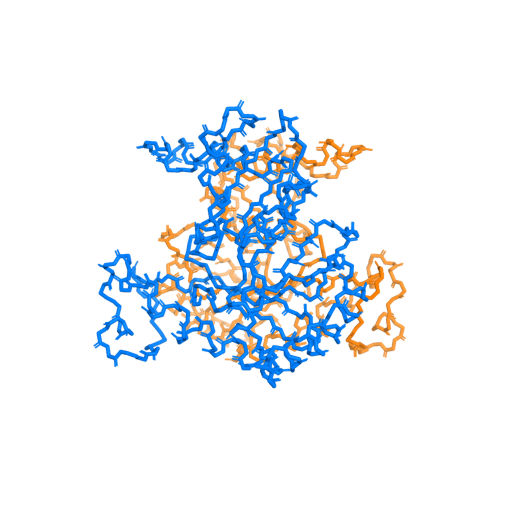189 LEU B O 1
ATOM 3004 N N . ILE B 1 190 ? 0.381 -0.447 7.066 1 98.69 190 ILE B N 1
ATOM 3005 C CA . ILE B 1 190 ? 1.207 0.061 8.156 1 98.69 190 ILE B CA 1
ATOM 3006 C C . ILE B 1 190 ? 2.551 0.537 7.605 1 98.69 190 ILE B C 1
ATOM 3008 O O . ILE B 1 190 ? 3.33 -0.26 7.078 1 98.69 190 ILE B O 1
ATOM 3012 N N . THR B 1 191 ? 2.787 1.809 7.676 1 98.69 191 THR B N 1
ATOM 3013 C CA . THR B 1 191 ? 4.07 2.377 7.277 1 98.69 191 THR B CA 1
ATOM 3014 C C . THR B 1 191 ? 4.988 2.539 8.484 1 98.69 191 THR B C 1
ATOM 3016 O O . THR B 1 191 ? 4.762 3.404 9.336 1 98.69 191 THR B O 1
ATOM 3019 N N . ARG B 1 192 ? 6.004 1.799 8.5 1 97.69 192 ARG B N 1
ATOM 3020 C CA . ARG B 1 192 ? 6.918 1.765 9.633 1 97.69 192 ARG B CA 1
ATOM 3021 C C . ARG B 1 192 ? 8.016 2.812 9.484 1 97.69 192 ARG B C 1
ATOM 3023 O O . ARG B 1 192 ? 8.539 3.322 10.477 1 97.69 192 ARG B O 1
ATOM 3030 N N . ARG B 1 193 ? 8.414 3.01 8.273 1 97.25 193 ARG B N 1
ATOM 3031 C CA . ARG B 1 193 ? 9.484 3.932 7.898 1 97.25 193 ARG B CA 1
ATOM 3032 C C . ARG B 1 193 ? 9.469 4.199 6.395 1 97.25 193 ARG B C 1
ATOM 3034 O O . ARG B 1 193 ? 8.68 3.611 5.66 1 97.25 193 ARG B O 1
ATOM 3041 N N . CYS B 1 194 ? 10.242 5.094 5.996 1 96.56 194 CYS B N 1
ATOM 3042 C CA . CYS B 1 194 ? 10.406 5.391 4.578 1 96.56 194 CYS B CA 1
ATOM 3043 C C . CYS B 1 194 ? 11.867 5.273 4.16 1 96.56 194 CYS B C 1
ATOM 3045 O O . CYS B 1 194 ? 12.758 5.793 4.836 1 96.56 194 CYS B O 1
ATOM 3047 N N . GLY B 1 195 ? 12.117 4.547 3.074 1 93.5 195 GLY B N 1
ATOM 3048 C CA . GLY B 1 195 ? 13.477 4.41 2.576 1 93.5 195 GLY B CA 1
ATOM 3049 C C . GLY B 1 195 ? 14.078 5.727 2.117 1 93.5 195 GLY B C 1
ATOM 3050 O O . GLY B 1 195 ? 15.289 5.918 2.186 1 93.5 195 GLY B O 1
ATOM 3051 N N . GLN B 1 196 ? 13.258 6.578 1.617 1 93.56 196 GLN B N 1
ATOM 3052 C CA . GLN B 1 196 ? 13.68 7.902 1.175 1 93.56 196 GLN B CA 1
ATOM 3053 C C . GLN B 1 196 ? 13.469 8.945 2.268 1 93.56 196 GLN B C 1
ATOM 3055 O O . GLN B 1 196 ? 12.328 9.328 2.551 1 93.56 196 GLN B O 1
ATOM 3060 N N . LYS B 1 197 ? 14.555 9.453 2.715 1 94.75 197 LYS B N 1
ATOM 3061 C CA . LYS B 1 197 ? 14.477 10.406 3.816 1 94.75 197 LYS B CA 1
ATOM 3062 C C . LYS B 1 197 ? 13.656 11.633 3.424 1 94.75 197 LYS B C 1
ATOM 3064 O O . LYS B 1 197 ? 13.828 12.18 2.332 1 94.75 197 LYS B O 1
ATOM 3069 N N . ASP B 1 198 ? 12.68 12.016 4.211 1 94.75 198 ASP B N 1
ATOM 3070 C CA . ASP B 1 198 ? 11.891 13.242 4.18 1 94.75 198 ASP B CA 1
ATOM 3071 C C . ASP B 1 198 ? 10.898 13.234 3.02 1 94.75 198 ASP B C 1
ATOM 3073 O O . ASP B 1 198 ? 10.344 14.273 2.66 1 94.75 198 ASP B O 1
ATOM 3077 N N . ARG B 1 199 ? 10.711 12.07 2.416 1 97.94 199 ARG B N 1
ATOM 3078 C CA . ARG B 1 199 ? 9.664 11.961 1.408 1 97.94 199 ARG B CA 1
ATOM 3079 C C . ARG B 1 199 ? 8.289 12.156 2.031 1 97.94 199 ARG B C 1
ATOM 3081 O O . ARG B 1 199 ? 7.402 12.758 1.421 1 97.94 199 ARG B O 1
ATOM 3088 N N . ILE B 1 200 ? 8.125 11.625 3.213 1 98.75 200 ILE B N 1
ATOM 3089 C CA . ILE B 1 200 ? 6.863 11.742 3.934 1 98.75 200 ILE B CA 1
ATOM 3090 C C . ILE B 1 200 ? 6.977 12.828 5.004 1 98.75 200 ILE B C 1
ATOM 3092 O O . ILE B 1 200 ? 7.789 12.719 5.922 1 98.75 200 ILE B O 1
ATOM 3096 N N . LYS B 1 201 ? 6.223 13.836 4.848 1 98.94 201 LYS B N 1
ATOM 3097 C CA . LYS B 1 201 ? 6.164 14.961 5.777 1 98.94 201 LYS B CA 1
ATOM 3098 C C . LYS B 1 201 ? 4.828 14.992 6.516 1 98.94 201 LYS B C 1
ATOM 3100 O O . LYS B 1 201 ? 3.77 15.039 5.887 1 98.94 201 LYS B O 1
ATOM 3105 N N . ILE B 1 202 ? 4.934 14.977 7.828 1 98.94 202 ILE B N 1
ATOM 3106 C CA . ILE B 1 202 ? 3.736 14.852 8.648 1 98.94 202 ILE B CA 1
ATOM 3107 C C . ILE B 1 202 ? 3.533 16.125 9.469 1 98.94 202 ILE B C 1
ATOM 3109 O O . ILE B 1 202 ? 4.414 16.531 10.227 1 98.94 202 ILE B O 1
ATOM 3113 N N . ILE B 1 203 ? 2.447 16.75 9.273 1 98.94 203 ILE B N 1
ATOM 3114 C CA . ILE B 1 203 ? 2.045 17.906 10.07 1 98.94 203 ILE B CA 1
ATOM 3115 C C . ILE B 1 203 ? 1.021 17.484 11.117 1 98.94 203 ILE B C 1
ATOM 3117 O O . ILE B 1 203 ? -0.135 17.203 10.789 1 98.94 203 ILE B O 1
ATOM 3121 N N . LEU B 1 204 ? 1.454 17.406 12.375 1 98.88 204 LEU B N 1
ATOM 3122 C CA . LEU B 1 204 ? 0.547 17.188 13.492 1 98.88 204 LEU B CA 1
ATOM 3123 C C . LEU B 1 204 ? -0.172 18.469 13.875 1 98.88 204 LEU B C 1
ATOM 3125 O O . LEU B 1 204 ? 0.449 19.531 13.961 1 98.88 204 LEU B O 1
ATOM 3129 N N . VAL B 1 205 ? -1.445 18.328 14.047 1 98.81 205 VAL B N 1
ATOM 3130 C CA . VAL B 1 205 ? -2.248 19.516 14.305 1 98.81 205 VAL B CA 1
ATOM 3131 C C . VAL B 1 205 ? -2.922 19.406 15.664 1 98.81 205 VAL B C 1
ATOM 3133 O O . VAL B 1 205 ? -3.525 18.375 15.984 1 98.81 205 VAL B O 1
ATOM 3136 N N . GLY B 1 206 ? -2.924 20.422 16.438 1 98.06 206 GLY B N 1
ATOM 3137 C CA . GLY B 1 206 ? -3.436 20.406 17.797 1 98.06 206 GLY B CA 1
ATOM 3138 C C . GLY B 1 206 ? -4.949 20.344 17.875 1 98.06 206 GLY B C 1
ATOM 3139 O O . GLY B 1 206 ? -5.512 19.875 18.859 1 98.06 206 GLY B O 1
ATOM 3140 N N . GLU B 1 207 ? -5.637 20.703 16.797 1 96.56 207 GLU B N 1
ATOM 3141 C CA . GLU B 1 207 ? -7.094 20.656 16.719 1 96.56 207 GLU B CA 1
ATOM 3142 C C . GLU B 1 207 ? -7.562 19.297 16.203 1 96.56 207 GLU B C 1
ATOM 3144 O O . GLU B 1 207 ? -6.828 18.609 15.492 1 96.56 207 GLU B O 1
ATOM 3149 N N . ASP B 1 208 ? -8.773 18.922 16.656 1 96.62 208 ASP B N 1
ATOM 3150 C CA . ASP B 1 208 ? -9.375 17.719 16.094 1 96.62 208 ASP B CA 1
ATOM 3151 C C . ASP B 1 208 ? -9.688 17.891 14.609 1 96.62 208 ASP B C 1
ATOM 3153 O O . ASP B 1 208 ? -10.352 18.844 14.219 1 96.62 208 ASP B O 1
ATOM 3157 N N . LEU B 1 209 ? -9.164 17.016 13.836 1 97.56 209 LEU B N 1
ATOM 3158 C CA . LEU B 1 209 ? -9.414 17.031 12.391 1 97.56 209 LEU B CA 1
ATOM 3159 C C . LEU B 1 209 ? -9.898 15.664 11.914 1 97.56 209 LEU B C 1
ATOM 3161 O O . LEU B 1 209 ? -9.352 14.633 12.305 1 97.56 209 LEU B O 1
ATOM 3165 N N . GLY B 1 210 ? -10.875 15.641 11.07 1 96.06 210 GLY B N 1
ATOM 3166 C CA . GLY B 1 210 ? -11.375 14.422 10.469 1 96.06 210 GLY B CA 1
ATOM 3167 C C . GLY B 1 210 ? -11.703 13.344 11.492 1 96.06 210 GLY B C 1
ATOM 3168 O O . GLY B 1 210 ? -12.305 13.625 12.531 1 96.06 210 GLY B O 1
ATOM 3169 N N . TYR B 1 211 ? -11.469 12.219 11.047 1 93.81 211 TYR B N 1
ATOM 3170 C CA . TYR B 1 211 ? -11.68 11.023 11.867 1 93.81 211 TYR B CA 1
ATOM 3171 C C . TYR B 1 211 ? -10.828 9.867 11.359 1 93.81 211 TYR B C 1
ATOM 3173 O O . TYR B 1 211 ? -10.375 9.867 10.211 1 93.81 211 TYR B O 1
#

pLDDT: mean 96.57, std 3.42, range [69.88, 98.94]

Sequence (422 aa):
MSMEKANQVTAAAIIKNMEKRNFSGVYCATKEEALQKALSYIEKGSVVSWGGSMSAAEIGLIDAVKNSGQYEAVDRSAAKNYEEQRQIYAKAVLADTYIMSTNAITLEGELINIDGSGNRVGCLSYGPRQVILVVGMNKVVSTVEEGVHRTRSKASCPNTIRLGLKTPCSITGHCGECYGDSSICSHLLITRRCGQKDRIKIILVGEDLGYMSMEKANQVTAAAIIKNMEKRNFSGVYCATKEEALQKALSYIEKGSVVSWGGSMSAAEIGLIDAVKNSGQYEAVDRSAAKNYEEQRQIYAKAVLADTYIMSTNAITLEGELINIDGSGNRVGCLSYGPRQVILVVGMNKVVSTVEEGVHRTRSKASCPNTIRLGLKTPCSITGHCGECYGDSSICSHLLITRRCGQKDRIKIILVGEDLGY

Radius of gyration: 21.03 Å; Cα contacts (8 Å, |Δi|>4): 964; chains: 2; bounding box: 50×68×57 Å